Protein AF-A0A5H2Y6P2-F1 (afdb_monomer)

Sequence (444 aa):
MNKKLKAWERYSLESLADNTTDSRGRLFLSELGQVNLEGVQVLHSGLDTIKQLYSGELRLELLQEVERLYGEGFGECLEVGGHVWMLGSGGASGYQFRLQNSDLGLIVFLKSRYAENDKAFSHLKIECSPHWLHARSVETMKRELDSLADCFLCGQQGSGVAVHMCVDVQGWAPPANLSDRLVTRARRVLSHDSCKVLYWDMGEVALRYNQGQSYLFGSASSVQMAVYRKDVQAKAIDKLDFWQSVWNKAAGNELEQSAYDPSAPVWRIEVRFHHSVLADFGRGAAAQLEYGASLQQGIWSHIQGVSGHLTGLWQYGLNSFRLEAQGEKASQRYLDPFWQLLLDDVLFLKPVGELLYKRVKKTPGLGNEKNLMLAVGNLLSVYARNRFTPKQAFNCLKSSGIYDDLCAYMERRANADYRNFRESDLFEFVAKALQLRTLLGKAA

Mean predicted aligned error: 11.91 Å

Structure (mmCIF, N/CA/C/O backbone):
data_AF-A0A5H2Y6P2-F1
#
_entry.id   AF-A0A5H2Y6P2-F1
#
loop_
_atom_site.group_PDB
_atom_site.id
_atom_site.type_symbol
_atom_site.label_atom_id
_atom_site.label_alt_id
_atom_site.label_comp_id
_atom_site.label_asym_id
_atom_site.label_entity_id
_atom_site.label_seq_id
_atom_site.pdbx_PDB_ins_code
_atom_site.Cartn_x
_atom_site.Cartn_y
_atom_site.Cartn_z
_atom_site.occupancy
_atom_site.B_iso_or_equiv
_atom_site.auth_seq_id
_atom_site.auth_comp_id
_atom_site.auth_asym_id
_atom_site.auth_atom_id
_atom_site.pdbx_PDB_model_num
ATOM 1 N N . MET A 1 1 ? 28.656 15.075 -0.484 1.00 30.05 1 MET A N 1
ATOM 2 C CA . MET A 1 1 ? 27.828 15.213 -1.704 1.00 30.05 1 MET A CA 1
ATOM 3 C C . MET A 1 1 ? 27.439 13.822 -2.188 1.00 30.05 1 MET A C 1
ATOM 5 O O . MET A 1 1 ? 28.323 13.079 -2.590 1.00 30.05 1 MET A O 1
ATOM 9 N N . ASN A 1 2 ? 26.161 13.434 -2.114 1.00 36.81 2 ASN A N 1
ATOM 10 C CA . ASN A 1 2 ? 25.700 12.209 -2.779 1.00 36.81 2 ASN A CA 1
ATOM 11 C C . ASN A 1 2 ? 25.794 12.451 -4.289 1.00 36.81 2 ASN A C 1
ATOM 13 O O . ASN A 1 2 ? 25.039 13.268 -4.812 1.00 36.81 2 ASN A O 1
ATOM 17 N N . LYS A 1 3 ? 26.734 11.795 -4.979 1.00 51.75 3 LYS A N 1
ATOM 18 C CA . LYS A 1 3 ? 26.746 11.795 -6.446 1.00 51.75 3 LYS A CA 1
ATOM 19 C C . LYS A 1 3 ? 25.403 11.227 -6.915 1.00 51.75 3 LYS A C 1
ATOM 21 O O . LYS A 1 3 ? 25.011 10.145 -6.480 1.00 51.75 3 LYS A O 1
ATOM 26 N N . LYS A 1 4 ? 24.678 12.001 -7.726 1.00 65.94 4 LYS A N 1
ATOM 27 C CA . LYS A 1 4 ? 23.431 11.577 -8.373 1.00 65.94 4 LYS A CA 1
ATOM 28 C C . LYS A 1 4 ? 23.752 10.319 -9.188 1.00 65.94 4 LYS A C 1
ATOM 30 O O . LYS A 1 4 ? 24.754 10.315 -9.901 1.00 65.94 4 LYS A O 1
ATOM 35 N N . LEU A 1 5 ? 22.975 9.249 -9.020 1.00 81.31 5 LEU A N 1
ATOM 36 C CA . LEU A 1 5 ? 23.142 8.054 -9.848 1.00 81.31 5 LEU A CA 1
ATOM 37 C C . LEU A 1 5 ? 22.905 8.404 -11.308 1.00 81.31 5 LEU A C 1
ATOM 39 O O . LEU A 1 5 ? 22.050 9.238 -11.614 1.00 81.31 5 LEU A O 1
ATOM 43 N N . LYS A 1 6 ? 23.678 7.767 -12.182 1.00 90.56 6 LYS A N 1
ATOM 44 C CA . LYS A 1 6 ? 23.503 7.898 -13.621 1.00 90.56 6 LYS A CA 1
ATOM 45 C C . LYS A 1 6 ? 22.317 7.031 -14.075 1.00 90.56 6 LYS A C 1
ATOM 47 O O . LYS A 1 6 ? 22.048 5.983 -13.483 1.00 90.56 6 LYS A O 1
ATOM 52 N N . ALA A 1 7 ? 21.611 7.492 -15.099 1.00 92.19 7 ALA A N 1
ATOM 53 C CA . ALA A 1 7 ? 20.633 6.697 -15.835 1.00 92.19 7 ALA A CA 1
ATOM 54 C C . ALA A 1 7 ? 21.312 6.081 -17.065 1.00 92.19 7 ALA A C 1
ATOM 56 O O . ALA A 1 7 ? 22.360 6.563 -17.499 1.00 92.19 7 ALA A O 1
ATOM 57 N N . TRP A 1 8 ? 20.726 5.016 -17.592 1.00 95.44 8 TRP A N 1
ATOM 58 C CA . TRP A 1 8 ? 21.109 4.434 -18.872 1.00 95.44 8 TRP A CA 1
ATOM 59 C C . TRP A 1 8 ? 20.435 5.208 -20.000 1.00 95.44 8 TRP A C 1
ATOM 61 O O . TRP A 1 8 ? 19.292 5.656 -19.858 1.00 95.44 8 TRP A O 1
ATOM 71 N N . GLU A 1 9 ? 21.133 5.335 -21.119 1.00 95.88 9 GLU A N 1
ATOM 72 C CA . GLU A 1 9 ? 20.543 5.830 -22.356 1.00 95.88 9 GLU A CA 1
ATOM 73 C C . GLU A 1 9 ? 19.665 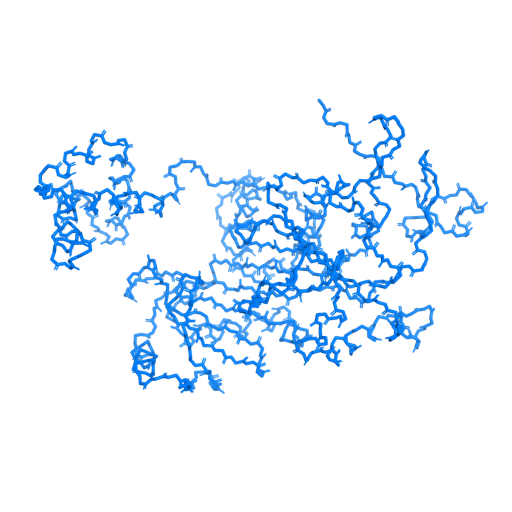4.727 -22.949 1.00 95.88 9 GLU A C 1
ATOM 75 O O . GLU A 1 9 ? 20.009 3.543 -22.890 1.00 95.88 9 GLU A O 1
ATOM 80 N N . ARG A 1 10 ? 18.496 5.108 -23.460 1.00 96.50 10 ARG A N 1
ATOM 81 C CA . ARG A 1 10 ? 17.481 4.180 -23.959 1.00 96.50 10 ARG A CA 1
ATOM 82 C C . ARG A 1 10 ? 17.379 4.297 -25.472 1.00 96.50 10 ARG A C 1
ATOM 84 O O . ARG A 1 10 ? 17.453 5.403 -26.004 1.00 96.50 10 ARG A O 1
ATOM 91 N N . TYR A 1 11 ? 17.214 3.157 -26.132 1.00 96.25 11 TYR A N 1
ATOM 92 C CA . TYR A 1 11 ? 17.142 3.046 -27.584 1.00 96.25 11 TYR A CA 1
ATOM 93 C C . TYR A 1 11 ? 16.107 2.003 -28.016 1.00 96.25 11 TYR A C 1
ATOM 95 O O . TYR A 1 11 ? 15.877 1.003 -27.322 1.00 96.25 11 TYR A O 1
ATOM 103 N N . SER A 1 12 ? 15.493 2.230 -29.172 1.00 93.19 12 SER A N 1
ATOM 104 C CA . SER A 1 12 ? 14.878 1.184 -29.993 1.00 93.19 12 SER A CA 1
ATOM 105 C C . SER A 1 12 ? 15.882 0.726 -31.056 1.00 93.19 12 SER A C 1
ATOM 107 O O . SER A 1 12 ? 16.941 1.334 -31.212 1.00 93.19 12 SER A O 1
ATOM 109 N N . LEU A 1 13 ? 15.587 -0.349 -31.791 1.00 90.81 13 LEU A N 1
ATOM 110 C CA . LEU A 1 13 ? 16.456 -0.772 -32.899 1.00 90.81 13 LEU A CA 1
ATOM 111 C C . LEU A 1 13 ? 16.599 0.329 -33.961 1.00 90.81 13 LEU A C 1
ATOM 113 O O . LEU A 1 13 ? 17.699 0.562 -34.456 1.00 90.81 13 LEU A O 1
ATOM 117 N N . GLU A 1 14 ? 15.505 1.033 -34.257 1.00 91.69 14 GLU A N 1
ATOM 118 C CA . GLU A 1 14 ? 15.480 2.165 -35.188 1.00 91.69 14 GLU A CA 1
ATOM 119 C C . GLU A 1 14 ? 16.299 3.341 -34.645 1.00 91.69 14 GLU A C 1
ATOM 121 O O . GLU A 1 14 ? 17.213 3.825 -35.310 1.00 91.69 14 GLU A O 1
ATOM 126 N N . SER A 1 15 ? 16.053 3.746 -33.394 1.00 92.62 15 SER A N 1
ATOM 127 C CA . SER A 1 15 ? 16.756 4.890 -32.810 1.00 92.62 15 SER A CA 1
ATOM 128 C C . SER A 1 15 ? 18.254 4.616 -32.635 1.00 92.62 15 SER A C 1
ATOM 130 O O . SER A 1 15 ? 19.072 5.522 -32.785 1.00 92.62 15 SER A O 1
ATOM 132 N N . LEU A 1 16 ? 18.640 3.363 -32.367 1.00 91.75 16 LEU A N 1
ATOM 133 C CA . LEU A 1 16 ? 20.040 2.949 -32.300 1.00 91.75 16 LEU A CA 1
ATOM 134 C C . LEU A 1 16 ? 20.734 3.067 -33.661 1.00 91.75 16 LEU A C 1
ATOM 136 O O . LEU A 1 16 ? 21.874 3.527 -33.711 1.00 91.75 16 LEU A O 1
ATOM 140 N N . ALA A 1 17 ? 20.057 2.685 -34.749 1.00 92.19 17 ALA A N 1
ATOM 141 C CA . ALA A 1 17 ? 20.588 2.820 -36.105 1.00 92.19 17 ALA A CA 1
ATOM 142 C C . ALA A 1 17 ? 20.835 4.292 -36.474 1.00 92.19 17 ALA A C 1
ATOM 144 O O . ALA A 1 17 ? 21.863 4.615 -37.071 1.00 92.19 17 ALA A O 1
ATOM 145 N N . ASP A 1 18 ? 19.947 5.181 -36.029 1.00 91.81 18 ASP A N 1
ATOM 146 C CA . ASP A 1 18 ? 20.050 6.627 -36.248 1.00 91.81 18 ASP A CA 1
ATOM 147 C C . ASP A 1 18 ? 20.919 7.347 -35.199 1.00 91.81 18 ASP A C 1
ATOM 149 O O . ASP A 1 18 ? 21.096 8.565 -35.259 1.00 91.81 18 ASP A O 1
ATOM 153 N N . ASN A 1 19 ? 21.471 6.610 -34.228 1.00 89.62 19 ASN A N 1
ATOM 154 C CA . ASN A 1 19 ? 22.218 7.134 -33.082 1.00 89.62 19 ASN A CA 1
ATOM 155 C C . ASN A 1 19 ? 21.461 8.242 -32.314 1.00 89.62 19 ASN A C 1
ATOM 157 O O . ASN A 1 19 ? 22.040 9.235 -31.864 1.00 89.62 19 ASN A O 1
ATOM 161 N N . THR A 1 20 ? 20.148 8.064 -32.161 1.00 93.75 20 THR A N 1
ATOM 162 C CA . THR A 1 20 ? 19.256 8.935 -31.389 1.00 93.75 20 THR A CA 1
ATOM 163 C C . THR A 1 20 ? 18.657 8.177 -30.207 1.00 93.75 20 THR A C 1
ATOM 165 O O . THR A 1 20 ? 18.375 6.980 -30.278 1.00 93.75 20 THR A O 1
ATOM 168 N N . THR A 1 21 ? 18.485 8.859 -29.076 1.00 93.06 21 THR A N 1
ATOM 169 C CA . THR A 1 21 ? 17.878 8.244 -27.892 1.00 93.06 21 THR A CA 1
ATOM 170 C C . THR A 1 21 ? 16.361 8.162 -28.039 1.00 93.06 21 THR A C 1
ATOM 172 O O . THR A 1 21 ? 15.715 9.072 -28.553 1.00 93.06 21 THR A O 1
ATOM 175 N N . ASP A 1 22 ? 15.789 7.074 -27.536 1.00 93.25 22 ASP A N 1
ATOM 176 C CA . ASP A 1 22 ? 14.352 6.838 -27.454 1.00 93.25 22 ASP A CA 1
ATOM 177 C C . ASP A 1 22 ? 13.969 6.644 -25.986 1.00 93.25 22 ASP A C 1
ATOM 179 O O . ASP A 1 22 ? 14.349 5.659 -25.353 1.00 93.25 22 ASP A O 1
ATOM 183 N N . SER A 1 23 ? 13.179 7.567 -25.434 1.00 90.44 23 SER A N 1
ATOM 184 C CA . SER A 1 23 ? 12.737 7.525 -24.035 1.00 90.44 23 SER A CA 1
ATOM 185 C C . SER A 1 23 ? 11.883 6.302 -23.694 1.00 90.44 23 SER A C 1
ATOM 187 O O . SER A 1 23 ? 11.733 5.991 -22.515 1.00 90.44 23 SER A O 1
ATOM 189 N N . ARG A 1 24 ? 11.343 5.600 -24.695 1.00 90.81 24 ARG A N 1
ATOM 190 C CA . ARG A 1 24 ? 10.557 4.366 -24.551 1.00 90.81 24 ARG A CA 1
ATOM 191 C C . ARG A 1 24 ? 11.318 3.129 -25.016 1.00 90.81 24 ARG A C 1
ATOM 193 O O . ARG A 1 24 ? 10.830 2.014 -24.828 1.00 90.81 24 ARG A O 1
ATOM 200 N N . GLY A 1 25 ? 12.541 3.313 -25.508 1.00 92.50 25 GLY A N 1
ATOM 201 C CA . GLY A 1 25 ? 13.432 2.253 -25.944 1.00 92.50 25 GLY A CA 1
ATOM 202 C C . GLY A 1 25 ? 13.631 1.163 -24.888 1.00 92.50 25 GLY A C 1
ATOM 203 O O . GLY A 1 25 ? 13.657 1.433 -23.679 1.00 92.50 25 GLY A O 1
ATOM 204 N N . ARG A 1 26 ? 13.747 -0.085 -25.350 1.00 94.25 26 ARG A N 1
ATOM 205 C CA . ARG A 1 26 ? 13.965 -1.283 -24.518 1.00 94.25 26 ARG A CA 1
ATOM 206 C C . ARG A 1 26 ? 15.426 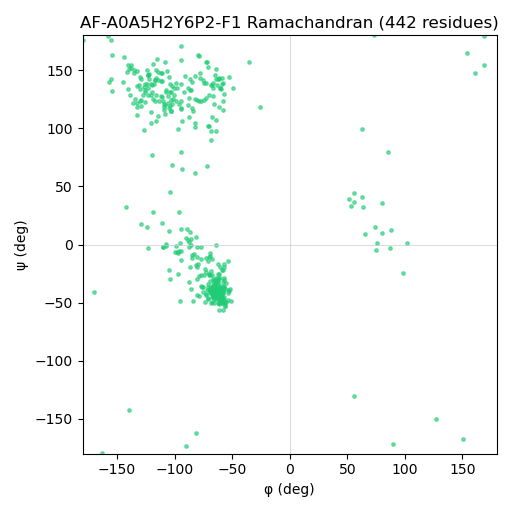-1.740 -24.494 1.00 94.25 26 ARG A C 1
ATOM 208 O O . ARG A 1 26 ? 15.764 -2.626 -23.710 1.00 94.25 26 ARG A O 1
ATOM 215 N N . LEU A 1 27 ? 16.287 -1.121 -25.298 1.00 96.25 27 LEU A N 1
ATOM 216 C CA . LEU A 1 27 ? 17.733 -1.309 -25.267 1.00 96.25 27 LEU A CA 1
ATOM 217 C C . LEU A 1 27 ? 18.351 -0.231 -24.379 1.00 96.25 27 LEU A C 1
ATOM 219 O O . LEU A 1 27 ? 18.232 0.959 -24.660 1.00 96.25 27 LEU A O 1
ATOM 223 N N . PHE A 1 28 ? 18.997 -0.650 -23.297 1.00 97.00 28 PHE A N 1
ATOM 224 C CA . PHE A 1 28 ? 19.636 0.232 -22.327 1.00 97.00 28 PHE A CA 1
ATOM 225 C C . PHE A 1 28 ? 21.150 0.166 -22.515 1.00 97.00 28 PHE A C 1
ATOM 227 O O . PHE A 1 28 ? 21.744 -0.909 -22.403 1.00 97.00 28 PHE A O 1
ATOM 234 N N . LEU A 1 29 ? 21.774 1.312 -22.776 1.00 95.56 29 LEU A N 1
ATOM 235 C CA . LEU A 1 29 ? 23.207 1.451 -23.024 1.00 95.56 29 LEU A CA 1
ATOM 236 C C . LEU A 1 29 ? 23.847 2.378 -21.984 1.00 95.56 29 LEU A C 1
ATOM 238 O O . LEU A 1 29 ? 23.285 3.401 -21.589 1.00 95.56 29 LEU A O 1
ATOM 242 N N . SER A 1 30 ? 25.017 1.986 -21.483 1.00 94.19 30 SER A N 1
ATOM 243 C CA . SER A 1 30 ? 25.843 2.822 -20.611 1.00 94.19 30 SER A CA 1
ATOM 244 C C . SER A 1 30 ? 27.309 2.383 -20.641 1.00 94.19 30 SER A C 1
ATOM 246 O O . SER A 1 30 ? 27.668 1.378 -21.249 1.00 94.19 30 SER A O 1
ATOM 248 N N . GLU A 1 31 ? 28.163 3.085 -19.893 1.00 91.94 31 GLU A N 1
ATOM 249 C CA . GLU A 1 31 ? 29.553 2.669 -19.640 1.00 91.94 31 GLU A CA 1
ATOM 250 C C . GLU A 1 31 ? 29.669 1.271 -18.993 1.00 91.94 31 GLU A C 1
ATOM 252 O O . GLU A 1 31 ? 30.763 0.712 -18.963 1.00 91.94 31 GLU A O 1
ATOM 257 N N . LEU A 1 32 ? 28.582 0.727 -18.425 1.00 91.75 32 LEU A N 1
ATOM 258 C CA . LEU A 1 32 ? 28.547 -0.620 -17.843 1.00 91.75 32 LEU A CA 1
ATOM 259 C C . LEU A 1 32 ? 28.259 -1.723 -18.871 1.00 91.75 32 LEU A C 1
ATOM 261 O O . LEU A 1 32 ? 28.399 -2.897 -18.537 1.00 91.75 32 LEU A O 1
ATOM 265 N N . GLY A 1 33 ? 27.844 -1.369 -20.090 1.00 93.25 33 GLY A N 1
ATOM 266 C CA . GLY A 1 33 ? 27.518 -2.312 -21.156 1.00 93.25 33 GLY A CA 1
ATOM 267 C C . GLY A 1 33 ? 26.133 -2.077 -21.757 1.00 93.25 33 GLY A C 1
ATOM 268 O O . GLY A 1 33 ? 25.634 -0.952 -21.791 1.00 93.25 33 GLY A O 1
ATOM 269 N N . GLN A 1 34 ? 25.520 -3.162 -22.227 1.00 94.25 34 GLN A N 1
ATOM 270 C CA . GLN A 1 34 ? 24.212 -3.178 -22.878 1.00 94.25 34 GLN A CA 1
ATOM 271 C C . GLN A 1 34 ? 23.272 -4.142 -22.157 1.00 94.25 34 GLN A C 1
ATOM 273 O O . GLN A 1 34 ? 23.660 -5.264 -21.830 1.00 94.25 34 GLN A O 1
ATOM 278 N N . VAL A 1 35 ? 22.018 -3.733 -21.968 1.00 95.38 35 VAL A N 1
ATOM 279 C CA . VAL A 1 35 ? 20.946 -4.591 -21.454 1.00 95.38 35 VAL A CA 1
ATOM 280 C C . VAL A 1 35 ? 19.730 -4.480 -22.369 1.00 95.38 35 VAL A C 1
ATOM 282 O O . VAL A 1 35 ? 19.214 -3.387 -22.585 1.00 95.38 35 VAL A O 1
ATOM 285 N N . ASN A 1 36 ? 19.269 -5.614 -22.903 1.00 95.31 36 ASN A N 1
ATOM 286 C CA . ASN A 1 36 ? 18.033 -5.690 -23.680 1.00 95.31 36 ASN A CA 1
ATOM 287 C C . ASN A 1 36 ? 16.873 -6.134 -22.774 1.00 95.31 36 ASN A C 1
ATOM 289 O O . ASN A 1 36 ? 16.929 -7.218 -22.194 1.00 95.31 36 ASN A O 1
ATOM 293 N N . LEU A 1 37 ? 15.834 -5.302 -22.665 1.00 95.62 37 LEU A N 1
ATOM 294 C CA . LEU A 1 37 ? 14.601 -5.586 -21.928 1.00 95.62 37 LEU A CA 1
ATOM 295 C C . LEU A 1 37 ? 13.376 -5.770 -22.844 1.00 95.62 37 LEU A C 1
ATOM 297 O O . LEU A 1 37 ? 12.252 -5.691 -22.360 1.00 95.62 37 LEU A O 1
ATOM 301 N N . GLU A 1 38 ? 13.550 -6.031 -24.143 1.00 91.25 38 GLU A N 1
ATOM 302 C CA . GLU A 1 38 ? 12.444 -6.333 -25.075 1.00 91.25 38 GLU A CA 1
ATOM 303 C C . GLU A 1 38 ? 11.625 -7.555 -24.639 1.00 91.25 38 GLU A C 1
ATOM 305 O O . GLU A 1 38 ? 10.414 -7.598 -24.834 1.00 91.25 38 GLU A O 1
ATOM 310 N N . GLY A 1 39 ? 12.271 -8.530 -23.994 1.00 90.81 39 GLY A N 1
ATOM 311 C CA . GLY A 1 39 ? 11.590 -9.697 -23.431 1.00 90.81 39 GLY A CA 1
ATOM 312 C C . GLY A 1 39 ? 10.774 -9.400 -22.170 1.00 90.81 39 GLY A C 1
ATOM 313 O O . GLY A 1 39 ? 10.007 -10.258 -21.743 1.00 90.81 39 GLY A O 1
ATOM 314 N N . VAL A 1 40 ? 10.927 -8.220 -21.556 1.00 94.88 40 VAL A N 1
ATOM 315 C CA . VAL A 1 40 ? 10.220 -7.861 -20.322 1.00 94.88 40 VAL A CA 1
ATOM 316 C C . VAL A 1 40 ? 8.843 -7.299 -20.649 1.00 94.88 40 VAL A C 1
ATOM 318 O O . VAL A 1 40 ? 8.718 -6.227 -21.238 1.00 94.88 40 VAL A O 1
ATOM 321 N N . GLN A 1 41 ? 7.809 -7.993 -20.183 1.00 94.25 41 GLN A N 1
ATOM 322 C CA . GLN A 1 41 ? 6.414 -7.609 -20.371 1.00 94.25 41 GLN A CA 1
ATOM 323 C C . GLN A 1 41 ? 5.804 -7.179 -19.043 1.00 94.25 41 GLN A C 1
ATOM 325 O O . GLN A 1 41 ? 5.859 -7.921 -18.064 1.00 94.25 41 GLN A O 1
ATOM 330 N N . VAL A 1 42 ? 5.210 -5.985 -19.005 1.00 94.69 42 VAL A N 1
ATOM 331 C CA . VAL A 1 42 ? 4.424 -5.520 -17.855 1.00 94.69 42 VAL A CA 1
ATOM 332 C C . VAL A 1 42 ? 2.990 -5.998 -18.043 1.00 94.69 42 VAL A C 1
ATOM 334 O O . VAL A 1 42 ? 2.281 -5.513 -18.918 1.00 94.69 42 VAL A O 1
ATOM 337 N N . LEU A 1 43 ? 2.567 -6.952 -17.218 1.00 95.38 43 LEU A N 1
ATOM 338 C CA . LEU A 1 43 ? 1.256 -7.593 -17.329 1.00 95.38 43 LEU A CA 1
ATOM 339 C C . LEU A 1 43 ? 0.163 -6.832 -16.579 1.00 95.38 43 LEU A C 1
ATOM 341 O O . LEU A 1 43 ? -1.008 -6.860 -16.946 1.00 95.38 43 LEU A O 1
ATOM 345 N N . HIS A 1 44 ? 0.530 -6.181 -15.480 1.00 94.38 44 HIS A N 1
ATOM 346 C CA . HIS A 1 44 ? -0.407 -5.435 -14.655 1.00 94.38 44 HIS A CA 1
ATOM 347 C C . HIS A 1 44 ? 0.325 -4.349 -13.877 1.00 94.38 44 HIS A C 1
ATOM 349 O O . HIS A 1 44 ? 1.421 -4.578 -13.372 1.00 94.38 44 HIS A O 1
ATOM 355 N N . SER A 1 45 ? -0.313 -3.193 -13.723 1.00 93.81 45 SER A N 1
ATOM 356 C CA . SER A 1 45 ? 0.071 -2.159 -12.766 1.00 93.81 45 SER A CA 1
ATOM 357 C C . SER A 1 45 ? -1.185 -1.643 -12.076 1.00 93.81 45 SER A C 1
ATOM 359 O O . SER A 1 45 ? -2.109 -1.176 -12.743 1.00 93.81 45 SER A O 1
ATOM 361 N N . GLY A 1 46 ? -1.247 -1.738 -10.750 1.00 92.19 46 GLY A N 1
ATOM 362 C CA . GLY A 1 46 ? -2.474 -1.408 -10.033 1.00 92.19 46 GLY A CA 1
ATOM 363 C C . GLY A 1 46 ? -2.398 -1.563 -8.520 1.00 92.19 46 GLY A C 1
ATOM 364 O O . GLY A 1 46 ? -1.394 -1.990 -7.943 1.00 92.19 46 GLY A O 1
ATOM 365 N N . LEU A 1 47 ? -3.483 -1.176 -7.855 1.00 92.69 47 LEU A N 1
ATOM 366 C CA . LEU A 1 47 ? -3.610 -1.338 -6.413 1.00 92.69 47 LEU A CA 1
ATOM 367 C C . LEU A 1 47 ? -3.832 -2.812 -6.075 1.00 92.69 47 LEU A C 1
ATOM 369 O O . LEU A 1 47 ? -4.758 -3.443 -6.574 1.00 92.69 47 LEU A O 1
ATOM 373 N N . ASP A 1 48 ? -2.984 -3.336 -5.199 1.00 92.06 48 ASP A N 1
ATOM 374 C CA . ASP A 1 48 ? -3.140 -4.675 -4.644 1.00 92.06 48 ASP A CA 1
ATOM 375 C C . ASP A 1 48 ? -4.093 -4.644 -3.445 1.00 92.06 48 ASP A C 1
ATOM 377 O O . ASP A 1 48 ? -5.049 -5.405 -3.376 1.00 92.06 48 ASP A O 1
ATOM 381 N N . THR A 1 49 ? -3.869 -3.720 -2.514 1.00 93.62 49 THR A N 1
ATOM 382 C CA . THR A 1 49 ? -4.649 -3.625 -1.280 1.00 93.62 49 THR A CA 1
ATOM 383 C C . THR A 1 49 ? -4.825 -2.164 -0.887 1.00 93.62 49 THR A C 1
ATOM 385 O O . THR A 1 49 ? -3.885 -1.368 -0.956 1.00 93.62 49 THR A O 1
ATOM 388 N N . ILE A 1 50 ? -6.017 -1.816 -0.407 1.00 95.00 50 ILE A N 1
ATOM 389 C CA . ILE A 1 50 ? -6.282 -0.537 0.263 1.00 95.00 50 ILE A CA 1
ATOM 390 C C . ILE A 1 50 ? -6.712 -0.823 1.693 1.00 95.00 50 ILE A C 1
ATOM 392 O O . ILE A 1 50 ? -7.516 -1.720 1.928 1.00 95.00 50 ILE A O 1
ATOM 396 N N . LYS A 1 51 ? -6.211 -0.043 2.651 1.00 95.50 51 LYS A N 1
ATOM 397 C CA . LYS A 1 51 ? -6.722 -0.037 4.027 1.00 95.50 51 LYS A CA 1
ATOM 398 C C . LYS A 1 51 ? -7.195 1.364 4.366 1.00 95.50 51 LYS A C 1
ATOM 400 O O . LYS A 1 51 ? -6.373 2.248 4.592 1.00 95.50 51 LYS A O 1
ATOM 405 N N . GLN A 1 52 ? -8.503 1.561 4.378 1.00 96.62 52 GLN A N 1
ATOM 406 C CA . GLN A 1 52 ? -9.138 2.839 4.663 1.00 96.62 52 GLN A CA 1
ATOM 407 C C . GLN A 1 52 ? -9.491 2.911 6.152 1.00 96.62 52 GLN A C 1
ATOM 409 O O . GLN A 1 52 ? -10.173 2.032 6.673 1.00 96.62 52 GLN A O 1
ATOM 414 N N . LEU A 1 53 ? -9.006 3.935 6.850 1.00 95.69 53 LEU A N 1
ATOM 415 C CA . LEU A 1 53 ? -9.311 4.197 8.252 1.00 95.69 53 LEU A CA 1
ATOM 416 C C . LEU A 1 53 ? -10.406 5.255 8.339 1.00 95.69 53 LEU A C 1
ATOM 418 O O . LEU A 1 53 ? -10.367 6.263 7.629 1.00 95.69 53 LEU A O 1
ATOM 422 N N . TYR A 1 54 ? -11.334 5.035 9.259 1.00 95.50 54 TYR A N 1
ATOM 423 C CA . TYR A 1 54 ? -12.416 5.950 9.576 1.00 95.50 54 TYR A CA 1
ATOM 424 C C . TYR A 1 54 ? -12.411 6.260 11.068 1.00 95.50 54 TYR A C 1
ATOM 426 O O . TYR A 1 54 ? -12.198 5.380 11.910 1.00 95.50 54 TYR A O 1
ATOM 434 N N . SER A 1 55 ? -12.623 7.533 11.375 1.00 92.31 55 SER A N 1
ATOM 435 C CA . SER A 1 55 ? -12.886 8.043 12.711 1.00 92.31 55 SER A CA 1
ATOM 436 C C . SER A 1 55 ? -14.360 8.383 12.862 1.00 92.31 55 SER A C 1
ATOM 438 O O . SER A 1 55 ? -14.978 8.857 11.917 1.00 92.31 55 SER A O 1
ATOM 440 N N . GLY A 1 56 ? -14.911 8.157 14.045 1.00 92.25 56 GLY A N 1
ATOM 441 C CA . GLY A 1 56 ? -16.303 8.451 14.376 1.00 92.25 56 GLY A CA 1
ATOM 442 C C . GLY A 1 56 ? -16.668 7.820 15.711 1.00 92.25 56 GLY A C 1
ATOM 443 O O . GLY A 1 56 ? -15.830 7.165 16.339 1.00 92.25 56 GLY A O 1
ATOM 444 N N . GLU A 1 57 ? -17.904 8.021 16.145 1.00 93.38 57 GLU A N 1
ATOM 445 C CA . GLU A 1 57 ? -18.446 7.359 17.334 1.00 93.38 57 GLU A CA 1
ATOM 446 C C . GLU A 1 57 ? -18.990 5.983 16.953 1.00 93.38 57 GLU A C 1
ATOM 448 O O . GLU A 1 57 ? -19.593 5.825 15.892 1.00 93.38 57 GLU A O 1
ATOM 453 N N . LEU A 1 58 ? -18.771 4.969 17.791 1.00 93.75 58 LEU A N 1
ATOM 454 C CA . LEU A 1 58 ? -19.318 3.636 17.541 1.00 93.75 58 LEU A CA 1
ATOM 455 C C . LEU A 1 58 ? -20.844 3.655 17.657 1.00 93.75 58 LEU A C 1
ATOM 457 O O . LEU A 1 58 ? -21.397 4.186 18.620 1.00 93.75 58 LEU A O 1
ATOM 461 N N . ARG A 1 59 ? -21.533 2.983 16.731 1.00 94.31 59 ARG A N 1
ATOM 462 C CA . ARG A 1 59 ? -22.952 2.661 16.917 1.00 94.31 59 ARG A CA 1
ATOM 463 C C . ARG A 1 59 ? -23.087 1.611 18.015 1.00 94.31 59 ARG A C 1
ATOM 465 O O . ARG A 1 59 ? -22.818 0.433 17.788 1.00 94.31 59 ARG A O 1
ATOM 472 N N . LEU A 1 60 ? -23.471 2.052 19.212 1.00 90.50 60 LEU A N 1
ATOM 473 C CA . LEU A 1 60 ? -23.468 1.217 20.417 1.00 90.50 60 LEU A CA 1
ATOM 474 C C . LEU A 1 60 ? -24.372 -0.015 20.298 1.00 90.50 60 LEU A C 1
ATOM 476 O O . LEU A 1 60 ? -23.970 -1.084 20.739 1.00 90.50 60 LEU A O 1
ATOM 480 N N . GLU A 1 61 ? -25.535 0.111 19.657 1.00 91.44 61 GLU A N 1
ATOM 481 C CA . GLU A 1 61 ? -26.457 -1.012 19.422 1.00 91.44 61 GLU A CA 1
ATOM 482 C C . GLU A 1 61 ? -25.797 -2.116 18.584 1.00 91.44 61 GLU A C 1
ATOM 484 O O . GLU A 1 61 ? -25.786 -3.283 18.970 1.00 91.44 61 GLU A O 1
ATOM 489 N N . LEU A 1 62 ? -25.149 -1.736 17.477 1.00 93.00 62 LEU A N 1
ATOM 490 C CA . LEU A 1 62 ? -24.401 -2.672 16.640 1.00 93.00 62 LEU A CA 1
ATOM 491 C C . LEU A 1 62 ? -23.222 -3.283 17.401 1.00 93.00 62 LEU A C 1
ATOM 493 O O . LEU A 1 62 ? -22.939 -4.470 17.269 1.00 93.00 62 LEU A O 1
ATOM 497 N N . LEU A 1 63 ? -22.513 -2.477 18.193 1.00 93.25 63 LEU A N 1
ATOM 498 C CA . LEU A 1 63 ? -21.378 -2.957 18.971 1.00 93.25 63 LEU A CA 1
ATOM 499 C C . LEU A 1 63 ? -21.797 -4.006 20.007 1.00 93.25 63 LEU A C 1
ATOM 501 O O . LEU A 1 63 ? -21.090 -4.998 20.169 1.00 93.25 63 LEU A O 1
ATOM 505 N N . GLN A 1 64 ? -22.920 -3.791 20.692 1.00 93.44 64 GLN A N 1
ATOM 506 C CA . GLN A 1 64 ? -23.469 -4.746 21.655 1.00 93.44 64 GLN A CA 1
ATOM 507 C C . GLN A 1 64 ? -23.810 -6.071 20.977 1.00 93.44 64 GLN A C 1
ATOM 509 O O . GLN A 1 64 ? -23.493 -7.128 21.514 1.00 93.44 64 GLN A O 1
ATOM 514 N N . GLU A 1 65 ? -24.381 -6.016 19.775 1.00 93.62 65 GLU A N 1
ATOM 515 C CA . GLU A 1 65 ? -24.684 -7.214 18.998 1.00 93.62 65 GLU A CA 1
ATOM 516 C C . GLU A 1 65 ? -23.414 -7.956 18.556 1.00 93.62 65 GLU A C 1
ATOM 518 O O . GLU A 1 65 ? -23.310 -9.170 18.723 1.00 93.62 65 GLU A O 1
ATOM 523 N N . VAL A 1 66 ? -22.397 -7.228 18.082 1.00 93.56 66 VAL A N 1
ATOM 524 C CA . VAL A 1 66 ? -21.077 -7.802 17.769 1.00 93.56 66 VAL A CA 1
ATOM 525 C C . VAL A 1 66 ? -20.458 -8.462 19.006 1.00 93.56 66 VAL A C 1
ATOM 527 O O . VAL A 1 66 ? -19.904 -9.554 18.911 1.00 93.56 66 VAL A O 1
ATOM 530 N N . GLU A 1 67 ? -20.535 -7.816 20.171 1.00 92.94 67 GLU A N 1
ATOM 531 C CA . GLU A 1 67 ? -20.008 -8.346 21.433 1.00 92.94 67 GLU A CA 1
ATOM 532 C C . GLU A 1 67 ? -20.753 -9.602 21.891 1.00 92.94 67 GLU A C 1
ATOM 534 O O . GLU A 1 67 ? -20.106 -10.560 22.322 1.00 92.94 67 GLU A O 1
ATOM 539 N N . ARG A 1 68 ? -22.084 -9.615 21.753 1.00 93.00 68 ARG A N 1
ATOM 540 C CA . ARG A 1 68 ? -22.938 -10.764 22.060 1.00 93.00 68 ARG A CA 1
ATOM 541 C C . ARG A 1 68 ? -22.575 -11.960 21.182 1.00 93.00 68 ARG A C 1
ATOM 543 O O . ARG A 1 68 ? -22.188 -12.994 21.718 1.00 93.00 68 ARG A O 1
ATOM 550 N N . LEU A 1 69 ? -22.602 -11.791 19.857 1.00 91.00 69 LEU A N 1
ATOM 551 C CA . LEU A 1 69 ? -22.269 -12.849 18.895 1.00 91.00 69 LEU A CA 1
ATOM 552 C C . LEU A 1 69 ? -20.834 -13.357 19.074 1.00 91.00 69 LEU A C 1
ATOM 554 O O . LEU A 1 69 ? -20.580 -14.557 19.046 1.00 91.00 69 LEU A O 1
ATOM 558 N N . TYR A 1 70 ? -19.873 -12.465 19.332 1.00 89.62 70 TYR A N 1
ATOM 559 C CA . TYR A 1 70 ? -18.492 -12.882 19.595 1.00 89.62 70 TYR A CA 1
ATOM 560 C C . TYR A 1 70 ? -18.364 -13.729 20.872 1.00 89.62 70 TYR A C 1
ATOM 562 O O . TYR A 1 70 ? -17.484 -14.586 20.960 1.00 89.62 70 TYR A O 1
ATOM 570 N N . GLY A 1 71 ? -19.206 -13.466 21.876 1.00 86.62 71 GLY A N 1
ATOM 571 C CA . GLY A 1 71 ? -19.252 -14.223 23.124 1.00 86.62 71 GLY A CA 1
ATOM 572 C C . GLY A 1 71 ? -19.865 -15.619 22.985 1.00 86.62 71 GLY A C 1
ATOM 573 O O . GLY A 1 71 ? -19.548 -16.488 23.795 1.00 86.62 71 GLY A O 1
ATOM 574 N N . GLU A 1 72 ? -20.702 -15.844 21.969 1.00 84.00 72 GLU A N 1
ATOM 575 C CA . GLU A 1 72 ? -21.425 -17.105 21.745 1.00 84.00 72 GLU A CA 1
ATOM 576 C C . GLU A 1 72 ? -20.551 -18.199 21.120 1.00 84.00 72 GLU A C 1
ATOM 578 O O . GLU A 1 72 ? -20.756 -19.381 21.399 1.00 84.00 72 GLU A O 1
ATOM 583 N N . GLY A 1 73 ? -19.511 -17.833 20.365 1.00 71.75 73 GLY A N 1
ATOM 584 C CA . GLY A 1 73 ? -18.528 -18.796 19.882 1.00 71.75 73 GLY A CA 1
ATOM 585 C C . GLY A 1 73 ? -17.877 -18.433 18.553 1.00 71.75 73 GLY A C 1
ATOM 586 O O . GLY A 1 73 ? -17.930 -17.306 18.068 1.00 71.75 73 GLY A O 1
ATOM 587 N N . PHE A 1 74 ? -17.188 -19.418 17.975 1.00 67.94 74 PHE A N 1
ATOM 588 C CA . PHE A 1 74 ? -16.495 -19.276 16.698 1.00 67.94 74 PHE A CA 1
ATOM 589 C C . PHE A 1 74 ? -17.444 -19.563 15.530 1.00 67.94 74 PHE A C 1
ATOM 591 O O . PHE A 1 74 ? -18.094 -20.603 15.521 1.00 67.94 74 PHE A O 1
ATOM 598 N N . GLY A 1 75 ? -17.439 -18.702 14.508 1.00 69.75 75 GLY A N 1
ATOM 599 C CA . GLY A 1 75 ? -18.199 -18.909 13.268 1.00 69.75 75 GLY A CA 1
ATOM 600 C C . GLY A 1 75 ? -19.495 -18.107 13.161 1.00 69.75 75 GLY A C 1
ATOM 601 O O . GLY A 1 75 ? -20.164 -18.200 12.134 1.00 69.75 75 GLY A O 1
ATOM 602 N N . GLU A 1 76 ? -19.815 -17.290 14.165 1.00 87.06 76 GLU A N 1
ATOM 603 C CA . GLU A 1 76 ? -20.993 -16.429 14.119 1.00 87.06 76 GLU A CA 1
ATOM 604 C C . GLU A 1 76 ? -20.923 -15.423 12.972 1.00 87.06 76 GLU A C 1
ATOM 606 O O . GLU A 1 76 ? -19.863 -14.881 12.625 1.00 87.06 76 GLU A O 1
ATOM 611 N N . CYS A 1 77 ? -22.086 -15.190 12.375 1.00 90.94 77 CYS A N 1
ATOM 612 C CA . CYS A 1 77 ? -22.255 -14.277 11.264 1.00 90.94 77 CYS A CA 1
ATOM 613 C C . CYS A 1 77 ? -23.181 -13.134 11.665 1.00 90.94 77 CYS A C 1
ATOM 615 O O . CYS A 1 77 ? -24.171 -13.335 12.360 1.00 90.94 77 CYS A O 1
ATOM 617 N N . LEU A 1 78 ? -22.864 -11.934 11.193 1.00 93.25 78 LEU A N 1
ATOM 618 C CA . LEU A 1 78 ? -23.665 -10.739 11.419 1.00 93.25 78 LEU A CA 1
ATOM 619 C C . LEU A 1 78 ? -24.045 -10.125 10.078 1.00 93.25 78 LEU A C 1
ATOM 621 O O . LEU A 1 78 ? -23.188 -9.966 9.207 1.00 93.25 78 LEU A O 1
ATOM 625 N N . GLU A 1 79 ? -25.307 -9.741 9.923 1.00 94.88 79 GLU A N 1
ATOM 626 C CA . GLU A 1 79 ? -25.743 -8.959 8.773 1.00 94.88 79 GLU A CA 1
ATOM 627 C C . GLU A 1 79 ? -25.584 -7.460 9.060 1.00 94.88 79 GLU A C 1
ATOM 629 O O . GLU A 1 79 ? -26.170 -6.926 9.999 1.00 94.88 79 GLU A O 1
ATOM 634 N N . VAL A 1 80 ? -24.776 -6.770 8.252 1.00 94.19 80 VAL A N 1
ATOM 635 C CA . VAL A 1 80 ? -24.582 -5.315 8.325 1.00 94.19 80 VAL A CA 1
ATOM 636 C C . VAL A 1 80 ? -24.529 -4.753 6.915 1.00 94.19 80 VAL A C 1
ATOM 638 O O . VAL A 1 80 ? -23.756 -5.234 6.084 1.00 94.19 80 VAL A O 1
ATOM 641 N N . GLY A 1 81 ? -25.331 -3.718 6.650 1.00 90.31 81 GLY A N 1
ATOM 642 C CA . GLY A 1 81 ? -25.343 -3.039 5.351 1.00 90.31 81 GLY A CA 1
ATOM 643 C C . GLY A 1 81 ? -25.794 -3.940 4.196 1.00 90.31 81 GLY A C 1
ATOM 644 O O . GLY A 1 81 ? -25.282 -3.799 3.093 1.00 90.31 81 GLY A O 1
ATOM 645 N N . GLY A 1 82 ? -26.700 -4.892 4.455 1.00 92.50 82 GLY A N 1
ATOM 646 C CA . GLY A 1 82 ? -27.186 -5.856 3.456 1.00 92.50 82 GLY A CA 1
ATOM 647 C C . GLY A 1 82 ? -26.184 -6.960 3.103 1.00 92.50 82 GLY A C 1
ATOM 648 O O . GLY A 1 82 ? -26.337 -7.642 2.090 1.00 92.50 82 GLY A O 1
ATOM 649 N N . HIS A 1 83 ? -25.139 -7.132 3.913 1.00 94.88 83 HIS A N 1
ATOM 650 C CA . HIS A 1 83 ? -24.103 -8.133 3.699 1.00 94.88 83 HIS A CA 1
ATOM 651 C C . HIS A 1 83 ? -23.880 -8.965 4.953 1.00 94.88 83 HIS A C 1
ATOM 653 O O . HIS A 1 83 ? -23.872 -8.441 6.065 1.00 94.88 83 HIS A O 1
ATOM 659 N N . VAL A 1 84 ? -23.639 -10.259 4.757 1.00 95.25 84 VAL A N 1
ATOM 660 C CA . VAL A 1 84 ? -23.287 -11.185 5.834 1.00 95.25 84 VAL A CA 1
ATOM 661 C C . VAL A 1 84 ? -21.780 -11.135 6.074 1.00 95.25 84 VAL A C 1
ATOM 663 O O . VAL A 1 84 ? -20.986 -11.201 5.134 1.00 95.25 84 VAL A O 1
ATOM 666 N N . TRP A 1 85 ? -21.380 -11.030 7.336 1.00 95.44 85 TRP A N 1
ATOM 667 C CA . TRP A 1 85 ? -19.988 -10.935 7.756 1.00 95.44 85 TRP A CA 1
ATOM 668 C C . TRP A 1 85 ? -19.649 -12.042 8.741 1.00 95.44 85 TRP A C 1
ATOM 670 O O . TRP A 1 85 ? -20.308 -12.173 9.767 1.00 95.44 85 TRP A O 1
ATOM 680 N N . MET A 1 86 ? -18.573 -12.781 8.477 1.00 94.06 86 MET A N 1
ATOM 681 C CA . MET A 1 86 ? -18.019 -13.727 9.444 1.00 94.06 86 MET A CA 1
ATOM 682 C C . MET A 1 86 ? -17.280 -12.963 10.541 1.00 94.06 86 MET A C 1
ATOM 684 O O . MET A 1 86 ? -16.344 -12.207 10.253 1.00 94.06 86 MET A O 1
ATOM 688 N N . LEU A 1 87 ? -17.658 -13.190 11.795 1.00 94.00 87 LEU A N 1
ATOM 689 C CA . LEU A 1 87 ? -17.045 -12.546 12.945 1.00 94.00 87 LEU A CA 1
ATOM 690 C C . LEU A 1 87 ? -15.813 -13.314 13.445 1.00 94.00 87 LEU A C 1
ATOM 692 O O . LEU A 1 87 ? -15.754 -14.542 13.462 1.00 94.00 87 LEU A O 1
ATOM 696 N N . GLY A 1 88 ? -14.796 -12.576 13.879 1.00 91.12 88 GLY A N 1
ATOM 697 C CA . GLY A 1 88 ? -13.577 -13.131 14.446 1.00 91.12 88 GLY A CA 1
ATOM 698 C C . GLY A 1 88 ? -12.758 -12.104 15.218 1.00 91.12 88 GLY A C 1
ATOM 699 O O . GLY A 1 88 ? -13.119 -10.933 15.348 1.00 91.12 88 GLY A O 1
ATOM 700 N N . SER A 1 89 ? -11.620 -12.549 15.750 1.00 88.94 89 SER A N 1
ATOM 701 C CA . SER A 1 89 ? -10.728 -11.677 16.515 1.00 88.94 89 SER A CA 1
ATOM 702 C C . SER A 1 89 ? -9.985 -10.692 15.611 1.00 88.94 89 SER A C 1
ATOM 704 O O . SER A 1 89 ? -9.440 -11.064 14.571 1.00 88.94 89 SER A O 1
ATOM 706 N N . GLY A 1 90 ? -9.863 -9.444 16.066 1.00 83.56 90 GLY A N 1
ATOM 707 C CA . GLY A 1 90 ? -9.019 -8.430 15.432 1.00 83.56 90 GLY A CA 1
ATOM 708 C C . GLY A 1 90 ? -7.511 -8.697 15.557 1.00 83.56 90 GLY A C 1
ATOM 709 O O . GLY A 1 90 ? -6.718 -7.976 14.953 1.00 83.56 90 GLY A O 1
ATOM 710 N N . GLY A 1 91 ? -7.080 -9.708 16.321 1.00 83.19 91 GLY A N 1
ATOM 711 C CA . GLY A 1 91 ? -5.678 -10.137 16.378 1.00 83.19 91 GLY A CA 1
ATOM 712 C C . GLY A 1 91 ? -4.703 -9.013 16.760 1.00 83.19 91 GLY A C 1
ATOM 713 O O . GLY A 1 91 ? -4.915 -8.306 17.749 1.00 83.19 91 GLY A O 1
ATOM 714 N N . ALA A 1 92 ? -3.633 -8.851 15.974 1.00 76.38 92 ALA A N 1
ATOM 715 C CA . ALA A 1 92 ? -2.601 -7.824 16.159 1.00 76.38 92 ALA A CA 1
ATOM 716 C C . ALA A 1 92 ? -2.911 -6.484 15.458 1.00 76.38 92 ALA A C 1
ATOM 718 O O . ALA A 1 92 ? -2.103 -5.558 15.512 1.00 76.38 92 ALA A O 1
ATOM 719 N N . SER A 1 93 ? -4.083 -6.345 14.830 1.00 77.56 93 SER A N 1
ATOM 720 C CA . SER A 1 93 ? -4.436 -5.172 14.013 1.00 77.56 93 SER A CA 1
ATOM 721 C C . SER A 1 93 ? -4.643 -3.870 14.800 1.00 77.56 93 SER A C 1
ATOM 723 O O . SER A 1 93 ? -4.790 -2.811 14.194 1.00 77.56 93 SER A O 1
ATOM 725 N N . GLY A 1 94 ? -4.696 -3.939 16.135 1.00 84.50 94 GLY A N 1
ATOM 726 C CA . GLY A 1 94 ? -5.073 -2.818 17.003 1.00 84.50 94 GLY A CA 1
ATOM 727 C C . GLY A 1 94 ? -6.581 -2.687 17.244 1.00 84.50 94 GLY A C 1
ATOM 728 O O . GLY A 1 94 ? -6.985 -1.846 18.045 1.00 84.50 94 GLY A O 1
ATOM 729 N N . TYR A 1 95 ? -7.394 -3.543 16.618 1.00 92.38 95 TYR A N 1
ATOM 730 C CA . TYR A 1 95 ? -8.849 -3.594 16.775 1.00 92.38 95 TYR A CA 1
ATOM 731 C C . TYR A 1 95 ? -9.281 -4.841 17.557 1.00 92.38 95 TYR A C 1
ATOM 733 O O . TYR A 1 95 ? -8.536 -5.825 17.673 1.00 92.38 95 TYR A O 1
ATOM 741 N N . GLN A 1 96 ? -10.458 -4.792 18.175 1.00 92.00 96 GLN A N 1
ATOM 742 C CA . GLN A 1 96 ? -10.987 -5.917 18.941 1.00 92.00 96 GLN A CA 1
ATOM 743 C C . GLN A 1 96 ? -11.625 -6.963 18.024 1.00 92.00 96 GLN A C 1
ATOM 745 O O . GLN A 1 96 ? -11.326 -8.148 18.182 1.00 92.00 96 GLN A O 1
ATOM 750 N N . PHE A 1 97 ? -12.410 -6.526 17.040 1.00 94.25 97 PHE A N 1
ATOM 751 C CA . PHE A 1 97 ? -13.201 -7.406 16.181 1.00 94.25 97 PHE A CA 1
ATOM 752 C C . PHE A 1 97 ? -12.756 -7.334 14.723 1.00 94.25 97 PHE A C 1
ATOM 754 O O . PHE A 1 97 ? -12.285 -6.296 14.250 1.00 94.25 97 PHE A O 1
ATOM 761 N N . ARG A 1 98 ? -12.925 -8.452 14.019 1.00 95.00 98 ARG A N 1
ATOM 762 C CA . ARG A 1 98 ? -12.742 -8.597 12.576 1.00 95.00 98 ARG A CA 1
ATOM 763 C C . ARG A 1 98 ? -14.023 -9.175 11.986 1.00 95.00 98 ARG A C 1
ATOM 765 O O . ARG A 1 98 ? -14.430 -10.259 12.378 1.00 95.00 98 ARG A O 1
ATOM 772 N N . LEU A 1 99 ? -14.607 -8.469 11.036 1.00 95.25 99 LEU A N 1
ATOM 773 C CA . LEU A 1 99 ? -15.748 -8.879 10.237 1.00 95.25 99 LEU A CA 1
ATOM 774 C C . LEU A 1 99 ? -15.230 -9.135 8.823 1.00 95.25 99 LEU A C 1
ATOM 776 O O . LEU A 1 99 ? -14.706 -8.231 8.177 1.00 95.25 99 LEU A O 1
ATOM 780 N N . GLN A 1 100 ? -15.302 -10.372 8.352 1.00 94.62 100 GLN A N 1
ATOM 781 C CA . GLN A 1 100 ? -14.719 -10.779 7.078 1.00 94.62 100 GLN A CA 1
ATOM 782 C C . GLN A 1 100 ? -15.809 -11.231 6.112 1.00 94.62 100 GLN A C 1
ATOM 784 O O . GLN A 1 100 ? -16.605 -12.110 6.435 1.00 94.62 100 GLN A O 1
ATOM 789 N N . ASN A 1 101 ? -15.792 -10.673 4.904 1.00 94.50 101 ASN A N 1
ATOM 790 C CA . ASN A 1 101 ? -16.578 -11.163 3.784 1.00 94.50 101 ASN A CA 1
ATOM 791 C C . ASN A 1 101 ? -15.637 -11.396 2.591 1.00 94.50 101 ASN A C 1
ATOM 793 O O . ASN A 1 101 ? -15.235 -10.470 1.885 1.00 94.50 101 ASN A O 1
ATOM 797 N N . SER A 1 102 ? -15.239 -12.656 2.403 1.00 89.00 102 SER A N 1
ATOM 798 C CA . SER A 1 102 ? -14.301 -13.060 1.349 1.00 89.00 102 SER A CA 1
ATOM 799 C C . SER A 1 102 ? -14.908 -13.063 -0.053 1.00 89.00 102 SER A C 1
ATOM 801 O O . SER A 1 102 ? -14.143 -12.979 -1.011 1.00 89.00 102 SER A O 1
ATOM 803 N N . ASP A 1 103 ? -16.235 -13.141 -0.161 1.00 89.38 103 ASP A N 1
ATOM 804 C CA . ASP A 1 103 ? -16.962 -13.078 -1.431 1.00 89.38 103 ASP A CA 1
ATOM 805 C C . ASP A 1 103 ? -16.959 -11.645 -1.980 1.00 89.38 103 ASP A C 1
ATOM 807 O O . ASP A 1 103 ? -16.479 -11.383 -3.081 1.00 89.38 103 ASP A O 1
ATOM 811 N N . LEU A 1 104 ? -17.316 -10.674 -1.133 1.00 91.25 104 LEU A N 1
ATOM 812 C CA . LEU A 1 104 ? -17.115 -9.255 -1.432 1.00 91.25 104 LEU A CA 1
ATOM 813 C C . LEU A 1 104 ? -15.627 -8.922 -1.586 1.00 91.25 104 LEU A C 1
ATOM 815 O O . LEU A 1 104 ? -15.250 -8.062 -2.377 1.00 91.25 104 LEU A O 1
ATOM 819 N N . GLY A 1 105 ? -14.760 -9.603 -0.836 1.00 91.38 105 GLY A N 1
ATOM 820 C CA . GLY A 1 105 ? -13.333 -9.310 -0.787 1.00 91.38 105 GLY A CA 1
ATOM 821 C C . GLY A 1 105 ? -13.006 -8.123 0.123 1.00 91.38 105 GLY A C 1
ATOM 822 O O . GLY A 1 105 ? -12.090 -7.354 -0.189 1.00 91.38 105 GLY A O 1
ATOM 823 N N . LEU A 1 106 ? -13.749 -7.988 1.226 1.00 95.31 106 LEU A N 1
ATOM 824 C CA . LEU A 1 106 ? -13.612 -6.938 2.234 1.00 95.31 106 LEU A CA 1
ATOM 825 C C . LEU A 1 106 ? -13.370 -7.526 3.629 1.00 95.31 106 LEU A C 1
ATOM 827 O O . LEU A 1 106 ? -13.918 -8.567 4.003 1.00 95.31 106 LEU A O 1
ATOM 831 N N . ILE A 1 107 ? -12.576 -6.817 4.430 1.00 96.12 107 ILE A N 1
ATOM 832 C CA . ILE A 1 107 ? -12.415 -7.086 5.860 1.00 96.12 107 ILE A CA 1
ATOM 833 C C . ILE A 1 107 ? -12.616 -5.788 6.627 1.00 96.12 107 ILE A C 1
ATOM 835 O O . ILE A 1 107 ? -11.902 -4.813 6.413 1.00 96.12 107 ILE A O 1
ATOM 839 N N . VAL A 1 108 ? -13.548 -5.791 7.567 1.00 97.00 108 VAL A N 1
ATOM 840 C CA . VAL A 1 108 ? -13.796 -4.687 8.483 1.00 97.00 108 VAL A CA 1
ATOM 841 C C . VAL A 1 108 ? -13.176 -5.010 9.838 1.00 97.00 108 VAL A C 1
ATOM 843 O O . VAL A 1 108 ? -13.455 -6.034 10.452 1.00 97.00 108 VAL A O 1
ATOM 846 N N . PHE A 1 109 ? -12.325 -4.122 10.327 1.00 96.81 109 PHE A N 1
ATOM 847 C CA . PHE A 1 109 ? -11.805 -4.147 11.684 1.00 96.81 109 PHE A CA 1
ATOM 848 C C . PHE A 1 109 ? -12.523 -3.085 12.506 1.00 96.81 109 PHE A C 1
ATOM 850 O O . PHE A 1 109 ? -12.514 -1.908 12.140 1.00 96.81 109 PHE A O 1
ATOM 857 N N . LEU A 1 110 ? -13.128 -3.512 13.612 1.00 96.06 110 LEU A N 1
ATOM 858 C CA . LEU A 1 110 ? -14.018 -2.693 14.427 1.00 96.06 110 LEU A CA 1
ATOM 859 C C . LEU A 1 110 ? -13.523 -2.605 15.873 1.00 96.06 110 LEU A C 1
ATOM 861 O O . LEU A 1 110 ? -12.964 -3.561 16.421 1.00 96.06 110 LEU A O 1
ATOM 865 N N . LYS A 1 111 ? -13.773 -1.442 16.484 1.00 94.06 111 LYS A N 1
ATOM 866 C CA . LYS A 1 111 ? -13.437 -1.067 17.861 1.00 94.06 111 LYS A CA 1
ATOM 867 C C . LYS A 1 111 ? -11.931 -1.056 18.118 1.00 94.06 111 LYS A C 1
ATOM 869 O O . LYS A 1 111 ? -11.299 -2.080 18.374 1.00 94.06 111 LYS A O 1
ATOM 874 N N . SER A 1 112 ? -11.354 0.143 18.077 1.00 90.12 112 SER A N 1
ATOM 875 C CA . SER A 1 112 ? -9.966 0.365 18.479 1.00 90.12 112 SER A CA 1
ATOM 876 C C . SER A 1 112 ? -9.733 -0.057 19.929 1.00 90.12 112 SER A C 1
ATOM 878 O O . SER A 1 112 ? -10.524 0.269 20.808 1.00 90.12 112 SER A O 1
ATOM 880 N N . ARG A 1 113 ? -8.602 -0.711 20.207 1.00 85.38 113 ARG A N 1
ATOM 881 C CA . ARG A 1 113 ? -8.170 -1.028 21.582 1.00 85.38 113 ARG A CA 1
ATOM 882 C C . ARG A 1 113 ? -7.568 0.172 22.321 1.00 85.38 113 ARG A C 1
ATOM 884 O O . ARG A 1 113 ? -7.139 0.033 23.463 1.00 85.38 113 ARG A O 1
ATOM 891 N N . TYR A 1 114 ? -7.461 1.318 21.650 1.00 79.69 114 TYR A N 1
ATOM 892 C CA . TYR A 1 114 ? -6.753 2.500 22.142 1.00 79.69 114 TYR A CA 1
ATOM 893 C C . TYR A 1 114 ? -7.683 3.643 22.570 1.00 79.69 114 TYR A C 1
ATOM 895 O O . TYR A 1 114 ? -7.182 4.685 22.988 1.00 79.69 114 TYR A O 1
ATOM 903 N N . ALA A 1 115 ? -9.001 3.460 22.473 1.00 78.06 115 ALA A N 1
ATOM 904 C CA . ALA A 1 115 ? -9.999 4.453 22.852 1.00 78.06 115 ALA A CA 1
ATOM 905 C C . ALA A 1 115 ? -11.201 3.800 23.546 1.00 78.06 115 ALA A C 1
ATOM 907 O O . ALA A 1 115 ? -11.468 2.613 23.356 1.00 78.06 115 ALA A O 1
ATOM 908 N N . GLU A 1 116 ? -11.884 4.590 24.373 1.00 76.75 116 GLU A N 1
ATOM 909 C CA . GLU A 1 116 ? -13.158 4.230 25.005 1.00 76.75 116 GLU A CA 1
ATOM 910 C C . GLU A 1 116 ? -14.278 4.219 23.948 1.00 76.75 116 GLU A C 1
ATOM 912 O O . GLU A 1 116 ? -14.168 4.888 22.923 1.00 76.75 116 GLU A O 1
ATOM 917 N N . ASN A 1 117 ? -15.328 3.419 24.162 1.00 78.81 117 ASN A N 1
ATOM 918 C CA . ASN A 1 117 ? -16.360 3.158 23.145 1.00 78.81 117 ASN A CA 1
ATOM 919 C C . ASN A 1 117 ? -17.248 4.368 22.832 1.00 78.81 117 ASN A C 1
ATOM 921 O O . ASN A 1 117 ? -17.832 4.437 21.756 1.00 78.81 117 ASN A O 1
ATOM 925 N N . ASP A 1 118 ? -17.381 5.269 23.796 1.00 74.19 118 ASP A N 1
ATOM 926 C CA . ASP A 1 118 ? -18.238 6.452 23.791 1.00 74.19 118 ASP A CA 1
ATOM 927 C C . ASP A 1 118 ? -17.533 7.695 23.231 1.00 74.19 118 ASP A C 1
ATOM 929 O O . ASP A 1 118 ? -18.092 8.788 23.260 1.00 74.19 118 ASP A O 1
ATOM 933 N N . LYS A 1 119 ? -16.303 7.552 22.723 1.00 78.00 119 LYS A N 1
ATOM 934 C CA . LYS A 1 119 ? -15.513 8.663 22.189 1.00 78.00 119 LYS A CA 1
ATOM 935 C C . LYS A 1 119 ? -15.278 8.516 20.697 1.00 78.00 119 LYS A C 1
ATOM 937 O O . LYS A 1 119 ? -14.961 7.438 20.205 1.00 78.00 119 LYS A O 1
ATOM 942 N N . ALA A 1 120 ? -15.334 9.635 19.981 1.00 81.69 120 ALA A N 1
ATOM 943 C CA . ALA A 1 120 ? -14.922 9.677 18.588 1.00 81.69 120 ALA A CA 1
ATOM 944 C C . ALA A 1 120 ? -13.428 9.320 18.455 1.00 81.69 120 ALA A C 1
ATOM 946 O O . ALA A 1 120 ? -12.546 10.015 18.968 1.00 81.69 120 ALA A O 1
ATOM 947 N N . PHE A 1 121 ? -13.130 8.232 17.745 1.00 86.94 121 PHE A N 1
ATOM 948 C CA . PHE A 1 121 ? -11.762 7.783 17.472 1.00 86.94 121 PHE A CA 1
ATOM 949 C C . PHE A 1 121 ? -11.713 6.941 16.194 1.00 86.94 121 PHE A C 1
ATOM 951 O O . PHE A 1 121 ? -12.750 6.639 15.608 1.00 86.94 121 PHE A O 1
ATOM 958 N N . SER A 1 122 ? -10.514 6.529 15.761 1.00 90.44 122 SER A N 1
ATOM 959 C CA . SER A 1 122 ? -10.317 5.628 14.614 1.00 90.44 122 SER A CA 1
ATOM 960 C C . SER A 1 122 ? -10.750 4.190 14.942 1.00 90.44 122 SER A C 1
ATOM 962 O O . SER A 1 122 ? -9.932 3.277 15.080 1.00 90.44 122 SER A O 1
ATOM 964 N N . HIS A 1 123 ? -12.053 4.001 15.141 1.00 93.94 123 HIS A N 1
ATOM 965 C CA . HIS A 1 123 ? -12.671 2.737 15.533 1.00 93.94 123 HIS A CA 1
ATOM 966 C C . HIS A 1 123 ? -12.947 1.796 14.365 1.00 93.94 123 HIS A C 1
ATOM 968 O O . HIS A 1 123 ? -13.268 0.636 14.619 1.00 93.94 123 HIS A O 1
ATOM 974 N N . LEU A 1 124 ? -12.772 2.248 13.124 1.00 96.75 124 LEU A N 1
ATOM 975 C CA . LEU A 1 124 ? -13.055 1.449 11.942 1.00 96.75 124 LEU A CA 1
ATOM 976 C C . LEU A 1 124 ? -11.878 1.475 10.964 1.00 96.75 124 LEU A C 1
ATOM 978 O O . LEU A 1 124 ? -11.324 2.531 10.651 1.00 96.75 124 LEU A O 1
ATOM 982 N N . LYS A 1 125 ? -11.513 0.297 10.462 1.00 97.06 125 LYS A N 1
ATOM 983 C CA . LYS A 1 125 ? -10.583 0.130 9.344 1.00 97.06 125 LYS A CA 1
ATOM 984 C C . LYS A 1 125 ? -11.155 -0.891 8.370 1.00 97.06 125 LYS A C 1
ATOM 986 O O . LYS A 1 125 ? -11.428 -2.017 8.769 1.00 97.06 125 LYS A O 1
ATOM 991 N N . ILE A 1 126 ? -11.279 -0.517 7.104 1.00 97.44 126 ILE A N 1
ATOM 992 C CA . ILE A 1 126 ? -11.780 -1.377 6.031 1.00 97.44 126 ILE A CA 1
ATOM 993 C C . ILE A 1 126 ? -10.609 -1.746 5.118 1.00 97.44 126 ILE A C 1
ATOM 995 O O . ILE A 1 126 ? -9.953 -0.867 4.558 1.00 97.44 126 ILE A O 1
ATOM 999 N N . GLU A 1 127 ? -10.312 -3.037 4.993 1.00 97.12 127 GLU A N 1
ATOM 1000 C CA . GLU A 1 127 ? -9.301 -3.575 4.081 1.00 97.12 127 GLU A CA 1
ATOM 1001 C C . GLU A 1 127 ? -9.967 -4.143 2.824 1.00 97.12 127 GLU A C 1
ATOM 1003 O O . GLU A 1 127 ? -10.885 -4.959 2.911 1.00 97.12 127 GLU A O 1
ATOM 1008 N N . CYS A 1 128 ? -9.484 -3.712 1.662 1.00 95.56 128 CYS A N 1
ATOM 1009 C CA . CYS A 1 128 ? -10.022 -4.053 0.350 1.00 95.56 128 CYS A CA 1
ATOM 1010 C C . CYS A 1 128 ? -9.034 -4.936 -0.410 1.00 95.56 128 CYS A C 1
ATOM 1012 O O . CYS A 1 128 ? -7.867 -4.566 -0.552 1.00 95.56 128 CYS A O 1
ATOM 1014 N N . SER A 1 129 ? -9.510 -6.075 -0.911 1.00 91.62 129 SER A N 1
ATOM 1015 C CA . SER A 1 129 ? -8.716 -7.021 -1.704 1.00 91.62 129 SER A CA 1
ATOM 1016 C C . SER A 1 129 ? -8.561 -6.593 -3.176 1.00 91.62 129 SER A C 1
ATOM 1018 O O . SER A 1 129 ? -9.389 -5.823 -3.673 1.00 91.62 129 SER A O 1
ATOM 1020 N N . PRO A 1 130 ? -7.588 -7.158 -3.923 1.00 89.88 130 PRO A N 1
ATOM 1021 C CA . PRO A 1 130 ? -7.392 -6.839 -5.342 1.00 89.88 130 PRO A CA 1
ATOM 1022 C C . PRO A 1 130 ? -8.640 -7.085 -6.203 1.00 89.88 130 PRO A C 1
ATOM 1024 O O . PRO A 1 130 ? -8.938 -6.316 -7.113 1.00 89.88 130 PRO A O 1
ATOM 1027 N N . HIS A 1 131 ? -9.394 -8.144 -5.890 1.00 88.12 131 HIS A N 1
ATOM 1028 C CA . HIS A 1 131 ? -10.654 -8.485 -6.555 1.00 88.12 131 HIS A CA 1
ATOM 1029 C C . HIS A 1 131 ? -11.681 -7.351 -6.444 1.00 88.12 131 HIS A C 1
ATOM 1031 O O . HIS A 1 131 ? -12.249 -6.925 -7.448 1.00 88.12 131 HIS A O 1
ATOM 1037 N N . TRP A 1 132 ? -11.884 -6.836 -5.228 1.00 91.75 132 TRP A N 1
ATOM 1038 C CA . TRP A 1 132 ? -12.859 -5.777 -4.987 1.00 91.75 132 TRP A CA 1
ATOM 1039 C C . TRP A 1 132 ? -12.448 -4.479 -5.692 1.00 91.75 132 TRP A C 1
ATOM 1041 O O . TRP A 1 132 ? -13.292 -3.793 -6.275 1.00 91.75 132 TRP A O 1
ATOM 1051 N N . LEU A 1 133 ? -11.144 -4.183 -5.684 1.00 91.44 133 LEU A N 1
ATOM 1052 C CA . LEU A 1 133 ? -10.561 -2.989 -6.293 1.00 91.44 133 LEU A CA 1
ATOM 1053 C C . LEU A 1 133 ? -10.673 -2.994 -7.820 1.00 91.44 133 LEU A C 1
ATOM 1055 O O . LEU A 1 133 ? -11.067 -1.990 -8.404 1.00 9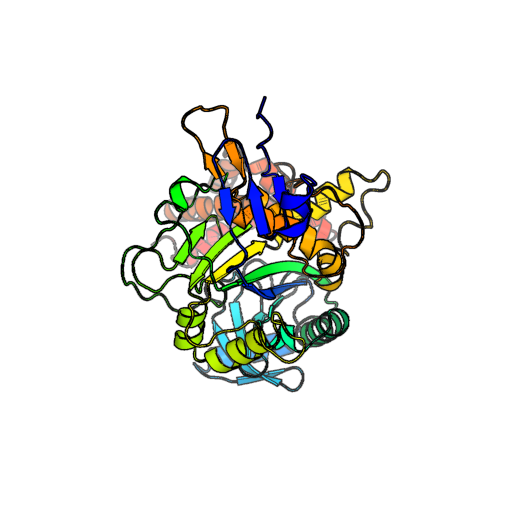1.44 133 LEU A O 1
ATOM 1059 N N . HIS A 1 134 ? -10.365 -4.112 -8.479 1.00 85.50 134 HIS A N 1
ATOM 1060 C CA . HIS A 1 134 ? -10.342 -4.170 -9.943 1.00 85.50 134 HIS A CA 1
ATOM 1061 C C . HIS A 1 134 ? -11.724 -3.877 -10.567 1.00 85.50 134 HIS A C 1
ATOM 1063 O O . HIS A 1 134 ? -11.812 -3.375 -11.686 1.00 85.50 134 HIS A O 1
ATOM 1069 N N . ALA A 1 135 ? -12.818 -4.183 -9.873 1.00 82.69 135 ALA A N 1
ATOM 1070 C CA . ALA A 1 135 ? -14.166 -4.019 -10.415 1.00 82.69 135 ALA A CA 1
ATOM 1071 C C . ALA A 1 135 ? -14.710 -2.575 -10.359 1.00 82.69 135 ALA A C 1
ATOM 1073 O O . ALA A 1 135 ? -15.844 -2.346 -10.777 1.00 82.69 135 ALA A O 1
ATOM 1074 N N . ARG A 1 136 ? -13.964 -1.604 -9.807 1.00 88.38 136 ARG A N 1
ATOM 1075 C CA . ARG A 1 136 ? -14.521 -0.301 -9.396 1.00 88.38 136 ARG A CA 1
ATOM 1076 C C . ARG A 1 136 ? -13.688 0.888 -9.864 1.00 88.38 136 ARG A C 1
ATOM 1078 O O . ARG A 1 136 ? -12.465 0.818 -9.932 1.00 88.38 136 ARG A O 1
ATOM 1085 N N . SER A 1 137 ? -14.360 2.014 -10.113 1.00 90.38 137 SER A N 1
ATOM 1086 C CA . SER A 1 137 ? -13.698 3.321 -10.204 1.00 90.38 137 SER A CA 1
ATOM 1087 C C . SER A 1 137 ? -13.405 3.871 -8.807 1.00 90.38 137 SER A C 1
ATOM 1089 O O . SER A 1 137 ? -14.017 3.455 -7.822 1.00 90.38 137 SER A O 1
ATOM 1091 N N . VAL A 1 138 ? -12.505 4.849 -8.713 1.00 90.44 138 VAL A N 1
ATOM 1092 C CA . VAL A 1 138 ? -12.136 5.497 -7.444 1.00 90.44 138 VAL A CA 1
ATOM 1093 C C . VAL A 1 138 ? -13.347 6.150 -6.758 1.00 90.44 138 VAL A C 1
ATOM 1095 O O . VAL A 1 138 ? -13.478 6.092 -5.535 1.00 90.44 138 VAL A O 1
ATOM 1098 N N . GLU A 1 139 ? -14.259 6.736 -7.530 1.00 91.25 139 GLU A N 1
ATOM 1099 C CA . GLU A 1 139 ? -15.486 7.371 -7.036 1.00 91.25 139 GLU A CA 1
ATOM 1100 C C . GLU A 1 139 ? -16.440 6.341 -6.436 1.00 91.25 139 GLU A C 1
ATOM 1102 O O . GLU A 1 139 ? -17.003 6.565 -5.362 1.00 91.25 139 GLU A O 1
ATOM 1107 N N . THR A 1 140 ? -16.597 5.201 -7.113 1.00 93.19 140 THR A N 1
ATOM 1108 C CA . THR A 1 140 ? -17.395 4.078 -6.615 1.00 93.19 140 THR A CA 1
ATOM 1109 C C . THR A 1 140 ? -16.769 3.499 -5.353 1.00 93.19 140 THR A C 1
ATOM 1111 O O . THR A 1 140 ? -17.480 3.303 -4.370 1.00 93.19 140 THR A O 1
ATOM 1114 N N . MET A 1 141 ? -15.440 3.320 -5.328 1.00 94.31 141 MET A N 1
ATOM 1115 C CA . MET A 1 141 ? -14.735 2.841 -4.137 1.00 94.31 141 MET A CA 1
ATOM 1116 C C . MET A 1 141 ? -15.004 3.740 -2.933 1.00 94.31 141 MET A C 1
ATOM 1118 O O . MET A 1 141 ? -15.373 3.247 -1.873 1.00 94.31 141 MET A O 1
ATOM 1122 N N . LYS A 1 142 ? -14.854 5.061 -3.089 1.00 93.56 142 LYS A N 1
ATOM 1123 C CA . LYS A 1 142 ? -15.126 6.007 -2.004 1.00 93.56 142 LYS A CA 1
ATOM 1124 C C . LYS A 1 142 ? -16.566 5.893 -1.511 1.00 93.56 142 LYS A C 1
ATOM 1126 O O . LYS A 1 142 ? -16.785 5.802 -0.310 1.00 93.56 142 LYS A O 1
ATOM 1131 N N . ARG A 1 143 ? -17.533 5.921 -2.430 1.00 95.31 143 ARG A N 1
ATOM 1132 C CA . ARG A 1 143 ? -18.956 5.901 -2.080 1.00 95.31 143 ARG A CA 1
ATOM 1133 C C . ARG A 1 143 ? -19.318 4.645 -1.296 1.00 95.31 143 ARG A C 1
ATOM 1135 O O . ARG A 1 143 ? -19.939 4.756 -0.249 1.00 95.31 143 ARG A O 1
ATOM 1142 N N . GLU A 1 144 ? -18.901 3.478 -1.782 1.00 95.44 144 GLU A N 1
ATOM 1143 C CA . GLU A 1 144 ? -19.186 2.202 -1.123 1.00 95.44 144 GLU A CA 1
ATOM 1144 C C . GLU A 1 144 ? -18.509 2.097 0.248 1.00 95.44 144 GLU A C 1
ATOM 1146 O O . GLU A 1 144 ? -19.143 1.651 1.202 1.00 95.44 144 GLU A O 1
ATOM 1151 N N . LEU A 1 145 ? -17.253 2.543 0.379 1.00 96.38 145 LEU A N 1
ATOM 1152 C CA . LEU A 1 145 ? -16.550 2.518 1.664 1.00 96.38 145 LEU A CA 1
ATOM 1153 C C . LEU A 1 145 ? -17.166 3.481 2.682 1.00 96.38 145 LEU A C 1
ATOM 1155 O O . LEU A 1 145 ? -17.297 3.115 3.847 1.00 96.38 145 LEU A O 1
ATOM 1159 N N . ASP A 1 146 ? -17.578 4.674 2.249 1.00 96.12 146 ASP A N 1
ATOM 1160 C CA . ASP A 1 146 ? -18.239 5.652 3.115 1.00 96.12 146 ASP A CA 1
ATOM 1161 C C . ASP A 1 146 ? -19.615 5.140 3.566 1.00 96.12 146 ASP A C 1
ATOM 1163 O O . ASP A 1 146 ? -19.913 5.170 4.758 1.00 96.12 146 ASP A O 1
ATOM 1167 N N . SER A 1 147 ? -20.414 4.581 2.648 1.00 96.50 147 SER A N 1
ATOM 1168 C CA . SER A 1 147 ? -21.707 3.970 2.986 1.00 96.50 147 SER A CA 1
ATOM 1169 C C . SER A 1 147 ? -21.555 2.787 3.940 1.00 96.50 147 SER A C 1
ATOM 1171 O O . SER A 1 147 ? -22.332 2.652 4.881 1.00 96.50 147 SER A O 1
ATOM 1173 N N . LEU A 1 148 ? -20.534 1.949 3.743 1.00 96.88 148 LEU A N 1
ATOM 1174 C CA . LEU A 1 148 ? -20.243 0.859 4.667 1.00 96.88 148 LEU A CA 1
ATOM 1175 C C . LEU A 1 148 ? -19.794 1.395 6.032 1.00 96.88 148 LEU A C 1
ATOM 1177 O O . LEU A 1 148 ? -20.210 0.870 7.062 1.00 96.88 148 LEU A O 1
ATOM 1181 N N . ALA A 1 149 ? -18.979 2.453 6.067 1.00 97.06 149 ALA A N 1
ATOM 1182 C CA . ALA A 1 149 ? -18.544 3.080 7.310 1.00 97.06 149 ALA A CA 1
ATOM 1183 C C . ALA A 1 149 ? -19.708 3.684 8.109 1.00 97.06 149 ALA A C 1
ATOM 1185 O O . ALA A 1 149 ? -19.733 3.542 9.335 1.00 97.06 149 ALA A O 1
ATOM 1186 N N . ASP A 1 150 ? -20.698 4.271 7.429 1.00 96.69 150 ASP A N 1
ATOM 1187 C CA . ASP A 1 150 ? -21.921 4.801 8.044 1.00 96.69 150 ASP A CA 1
ATOM 1188 C C . ASP A 1 150 ? -22.742 3.720 8.760 1.00 96.69 150 ASP A C 1
ATOM 1190 O O . ASP A 1 150 ? -23.458 4.024 9.721 1.00 96.69 150 ASP A O 1
ATOM 1194 N N . CYS A 1 151 ? -22.620 2.450 8.353 1.00 96.44 151 CYS A N 1
ATOM 1195 C CA . CYS A 1 151 ? -23.254 1.335 9.053 1.00 96.44 151 CYS A CA 1
ATOM 1196 C C . CYS A 1 151 ? -22.617 1.044 10.417 1.00 96.44 151 CYS A C 1
ATOM 1198 O O . CYS A 1 151 ? -23.297 0.509 11.286 1.00 96.44 151 CYS A O 1
ATOM 1200 N N . PHE A 1 152 ? -21.342 1.390 10.628 1.00 96.12 152 PHE A N 1
ATOM 1201 C CA . PHE A 1 152 ? -20.613 1.086 11.868 1.00 96.12 152 PHE A CA 1
ATOM 1202 C C . PHE A 1 152 ? -20.441 2.293 12.790 1.00 96.12 152 PHE A C 1
ATOM 1204 O O . PHE A 1 152 ? -20.342 2.129 14.010 1.00 96.12 152 PHE A O 1
ATOM 1211 N N . LEU A 1 153 ? -20.376 3.494 12.216 1.00 96.06 153 LEU A N 1
ATOM 1212 C CA . LEU A 1 153 ? -20.047 4.722 12.928 1.00 96.06 153 LEU A CA 1
ATOM 1213 C C . LEU A 1 153 ? -21.135 5.789 12.768 1.00 96.06 153 LEU A C 1
ATOM 1215 O O . LEU A 1 153 ? -21.794 5.887 11.735 1.00 96.06 153 LEU A O 1
ATOM 1219 N N . CYS A 1 154 ? -21.274 6.631 13.788 1.00 93.44 154 CYS A N 1
ATOM 1220 C CA . CYS A 1 154 ? -21.980 7.904 13.717 1.00 93.44 154 CYS A CA 1
ATOM 1221 C C . CYS A 1 154 ? -20.981 9.017 13.367 1.00 93.44 154 CYS A C 1
ATOM 1223 O O . CYS A 1 154 ? -19.914 9.114 13.980 1.00 93.44 154 CYS A O 1
ATOM 1225 N N . GLY A 1 155 ? -21.326 9.856 12.383 1.00 89.62 155 GLY A N 1
ATOM 1226 C CA . GLY A 1 155 ? -20.502 11.003 11.980 1.00 89.62 155 GLY A CA 1
ATOM 1227 C C . GLY A 1 155 ? -19.126 10.612 11.434 1.00 89.62 155 GLY A C 1
ATOM 1228 O O . GLY A 1 155 ? -18.131 11.249 11.782 1.00 89.62 155 GLY A O 1
ATOM 1229 N N . GLN A 1 156 ? -19.055 9.545 10.628 1.00 91.94 156 GLN A N 1
ATOM 1230 C CA . GLN A 1 156 ? -17.782 9.035 10.124 1.00 91.94 156 GLN A CA 1
ATOM 1231 C C . GLN A 1 156 ? -17.014 10.079 9.310 1.00 91.94 156 GLN A C 1
ATOM 1233 O O . GLN A 1 156 ? -17.579 10.873 8.557 1.00 91.94 156 GLN A O 1
ATOM 1238 N N . GLN A 1 157 ? -15.694 10.044 9.460 1.00 90.62 157 GLN A N 1
ATOM 1239 C CA . GLN A 1 157 ? -14.749 10.797 8.654 1.00 90.62 157 GLN A CA 1
ATOM 1240 C C . GLN A 1 157 ? -13.538 9.919 8.361 1.00 90.62 157 GLN A C 1
ATOM 1242 O O . GLN A 1 157 ? -12.972 9.300 9.265 1.00 90.62 157 GLN A O 1
ATOM 1247 N N . GLY A 1 158 ? -13.088 9.886 7.109 1.00 90.00 158 GLY A N 1
ATOM 1248 C CA . GLY A 1 158 ? -11.819 9.237 6.779 1.00 90.00 158 GLY A CA 1
ATOM 1249 C C . GLY A 1 158 ? -10.670 9.888 7.539 1.00 90.00 158 GLY A C 1
ATOM 1250 O O . GLY A 1 158 ? -10.557 11.111 7.601 1.00 90.00 158 GLY A O 1
ATOM 1251 N N . SER A 1 159 ? -9.812 9.066 8.132 1.00 89.25 159 SER A N 1
ATOM 1252 C CA . SER A 1 159 ? -8.708 9.523 8.985 1.00 89.25 159 SER A CA 1
ATOM 1253 C C . SER A 1 159 ? -7.334 9.049 8.520 1.00 89.25 159 SER A C 1
ATOM 1255 O O . SER A 1 159 ? -6.307 9.437 9.081 1.00 89.25 159 SER A O 1
ATOM 1257 N N . GLY A 1 160 ? -7.289 8.247 7.459 1.00 91.62 160 GLY A N 1
ATOM 1258 C CA . GLY A 1 160 ? -6.055 7.783 6.849 1.00 91.62 160 GLY A CA 1
ATOM 1259 C C . GLY A 1 160 ? -6.312 6.671 5.851 1.00 91.62 160 GLY A C 1
ATOM 1260 O O . GLY A 1 160 ? -7.266 5.915 5.983 1.00 91.62 160 GLY A O 1
ATOM 1261 N N . VAL A 1 161 ? -5.414 6.524 4.888 1.00 93.88 161 VAL A N 1
ATOM 1262 C CA . VAL A 1 161 ? -5.446 5.404 3.950 1.00 93.88 161 VAL A CA 1
ATOM 1263 C C . VAL A 1 161 ? -4.054 4.801 3.829 1.00 93.88 161 VAL A C 1
ATOM 1265 O O . VAL A 1 161 ? -3.060 5.521 3.789 1.00 93.88 161 VAL A O 1
ATOM 1268 N N . ALA A 1 162 ? -3.961 3.476 3.827 1.00 94.75 162 ALA A N 1
ATOM 1269 C CA . ALA A 1 162 ? -2.765 2.752 3.423 1.00 94.75 162 ALA A CA 1
ATOM 1270 C C . ALA A 1 162 ? -2.994 2.183 2.023 1.00 94.75 162 ALA A C 1
ATOM 1272 O O . ALA A 1 162 ? -4.073 1.658 1.743 1.00 94.75 162 ALA A O 1
ATOM 1273 N N . VAL A 1 163 ? -1.983 2.274 1.163 1.00 95.38 163 VAL A N 1
ATOM 1274 C CA . VAL A 1 163 ? -2.061 1.790 -0.221 1.00 95.38 163 VAL A CA 1
ATOM 1275 C C . VAL A 1 163 ? -0.927 0.822 -0.497 1.00 95.38 163 VAL A C 1
ATOM 1277 O O . VAL A 1 163 ? 0.232 1.088 -0.174 1.00 95.38 163 VAL A O 1
ATOM 1280 N N . HIS A 1 164 ? -1.266 -0.324 -1.069 1.00 95.56 164 HIS A N 1
ATOM 1281 C CA . HIS A 1 164 ? -0.316 -1.288 -1.592 1.00 95.56 164 HIS A CA 1
ATOM 1282 C C . HIS A 1 164 ? -0.426 -1.258 -3.108 1.00 95.56 164 HIS A C 1
ATOM 1284 O O . HIS A 1 164 ? -1.498 -1.466 -3.673 1.00 95.56 164 HIS A O 1
ATOM 1290 N N . MET A 1 165 ? 0.684 -0.957 -3.755 1.00 95.25 165 MET A N 1
ATOM 1291 C CA . MET A 1 165 ? 0.794 -0.795 -5.193 1.00 95.25 165 MET A CA 1
ATOM 1292 C C . MET A 1 165 ? 1.630 -1.930 -5.750 1.00 95.25 165 MET A C 1
ATOM 1294 O O . MET A 1 165 ? 2.630 -2.291 -5.134 1.00 95.25 165 MET A O 1
ATOM 1298 N N . CYS A 1 166 ? 1.262 -2.471 -6.904 1.00 96.00 166 CYS A N 1
ATOM 1299 C CA . CYS A 1 166 ? 2.004 -3.566 -7.505 1.00 96.00 166 CYS A CA 1
ATOM 1300 C C . CYS A 1 166 ? 2.192 -3.415 -9.010 1.00 96.00 166 CYS A C 1
ATOM 1302 O O . CYS A 1 166 ? 1.390 -2.772 -9.689 1.00 96.00 166 CYS A O 1
ATOM 1304 N N . VAL A 1 167 ? 3.261 -4.041 -9.499 1.00 97.75 167 VAL A N 1
ATOM 1305 C CA . VAL A 1 167 ? 3.511 -4.299 -10.913 1.00 97.75 167 VAL A CA 1
ATOM 1306 C C . VAL A 1 167 ? 3.812 -5.782 -11.083 1.00 97.75 167 VAL A C 1
ATOM 1308 O O . VAL A 1 167 ? 4.673 -6.310 -10.377 1.00 97.75 167 VAL A O 1
ATOM 1311 N N . ASP A 1 168 ? 3.113 -6.431 -12.009 1.00 97.44 168 ASP A N 1
ATOM 1312 C CA . ASP A 1 168 ? 3.379 -7.804 -12.434 1.00 97.44 168 ASP A CA 1
ATOM 1313 C C . ASP A 1 168 ? 4.146 -7.806 -13.746 1.00 97.44 168 ASP A C 1
ATOM 1315 O O . ASP A 1 168 ? 3.778 -7.090 -14.679 1.00 97.44 168 ASP A O 1
ATOM 1319 N N . VAL A 1 169 ? 5.183 -8.635 -13.828 1.00 97.62 169 VAL A N 1
ATOM 1320 C CA . VAL A 1 169 ? 6.033 -8.738 -15.011 1.00 97.62 169 VAL A CA 1
ATOM 1321 C C . VAL A 1 169 ? 6.336 -10.182 -15.401 1.00 97.62 169 VAL A C 1
ATOM 1323 O O . VAL A 1 169 ? 6.448 -11.065 -14.547 1.00 97.62 169 VAL A O 1
ATOM 1326 N N . GLN A 1 170 ? 6.535 -10.383 -16.701 1.00 97.25 170 GLN A N 1
ATOM 1327 C CA . GLN A 1 170 ? 7.166 -11.555 -17.309 1.00 97.25 170 GLN A CA 1
ATOM 1328 C C . GLN A 1 170 ? 8.477 -11.160 -17.993 1.00 97.25 170 GLN A C 1
ATOM 1330 O O . GLN A 1 170 ? 8.712 -9.986 -18.265 1.00 97.25 170 GLN A O 1
ATOM 1335 N N . GLY A 1 171 ? 9.361 -12.136 -18.219 1.00 94.88 171 GLY A N 1
ATOM 1336 C CA . GLY A 1 171 ? 10.663 -11.918 -18.867 1.00 94.88 171 GLY A CA 1
ATOM 1337 C C . GLY A 1 171 ? 11.735 -11.258 -17.994 1.00 94.88 171 GLY A C 1
ATOM 1338 O O . GLY A 1 171 ? 12.863 -11.070 -18.440 1.00 94.88 171 GLY A O 1
ATOM 1339 N N . TRP A 1 172 ? 11.418 -10.956 -16.733 1.00 95.19 172 TRP A N 1
ATOM 1340 C CA . TRP A 1 172 ? 12.381 -10.530 -15.722 1.00 95.19 172 TRP A CA 1
ATOM 1341 C C . TRP A 1 172 ? 12.337 -11.462 -14.511 1.00 95.19 172 TRP A C 1
ATOM 1343 O O . TRP A 1 172 ? 11.273 -11.943 -14.125 1.00 95.19 172 TRP A O 1
ATOM 1353 N N . ALA A 1 173 ? 13.493 -11.684 -13.892 1.00 92.50 173 ALA A N 1
ATOM 1354 C CA . ALA A 1 173 ? 13.622 -12.361 -12.610 1.00 92.50 173 ALA A CA 1
ATOM 1355 C C . ALA A 1 173 ? 14.601 -11.581 -11.719 1.00 92.50 173 ALA A C 1
ATOM 1357 O O . ALA A 1 173 ? 15.560 -10.996 -12.236 1.00 92.50 173 ALA A O 1
ATOM 1358 N N . PRO A 1 174 ? 14.398 -11.573 -10.390 1.00 91.19 174 PRO A N 1
ATOM 1359 C CA . PRO A 1 174 ? 15.324 -10.923 -9.484 1.00 91.19 174 PRO A CA 1
ATOM 1360 C C . PRO A 1 174 ? 16.713 -11.563 -9.598 1.00 91.19 174 PRO A C 1
ATOM 1362 O O . PRO A 1 174 ? 16.827 -12.792 -9.605 1.00 91.19 174 PRO A O 1
ATOM 1365 N N . PRO A 1 175 ? 17.785 -10.755 -9.672 1.00 88.69 175 PRO A N 1
ATOM 1366 C CA . PRO A 1 175 ? 19.138 -11.285 -9.675 1.00 88.69 175 PRO A CA 1
ATOM 1367 C C . PRO A 1 175 ? 19.436 -11.978 -8.340 1.00 88.69 175 PRO A C 1
ATOM 1369 O O . PRO A 1 175 ? 18.926 -11.575 -7.294 1.00 88.69 175 PRO A O 1
ATOM 1372 N N . ALA A 1 176 ? 20.314 -12.984 -8.349 1.00 84.50 176 ALA A N 1
ATOM 1373 C CA . ALA A 1 176 ? 20.668 -13.739 -7.140 1.00 84.50 176 ALA A CA 1
ATOM 1374 C C . ALA A 1 176 ? 21.170 -12.836 -5.993 1.00 84.50 176 ALA A C 1
ATOM 1376 O O . ALA A 1 176 ? 20.879 -13.083 -4.827 1.00 84.50 176 ALA A O 1
ATOM 1377 N N . ASN A 1 177 ? 21.858 -11.745 -6.337 1.00 84.38 177 ASN A N 1
ATOM 1378 C CA . ASN A 1 177 ? 22.362 -10.730 -5.415 1.00 84.38 177 ASN A CA 1
ATOM 1379 C C . ASN A 1 177 ? 21.431 -9.506 -5.281 1.00 84.38 177 ASN A C 1
ATOM 1381 O O . ASN A 1 177 ? 21.904 -8.400 -5.012 1.00 84.38 177 ASN A O 1
ATOM 1385 N N . LEU A 1 178 ? 20.113 -9.669 -5.477 1.00 87.06 178 LEU A N 1
ATOM 1386 C CA . LEU A 1 178 ? 19.133 -8.580 -5.350 1.00 87.06 178 LEU A CA 1
ATOM 1387 C C . LEU A 1 178 ? 19.295 -7.831 -4.021 1.00 87.06 178 LEU A C 1
ATOM 1389 O O . LEU A 1 178 ? 19.363 -6.605 -4.024 1.00 87.06 178 LEU A O 1
ATOM 1393 N N . SER A 1 179 ? 19.389 -8.557 -2.905 1.00 83.25 179 SER A N 1
ATOM 1394 C CA . SER A 1 179 ? 19.507 -7.969 -1.564 1.00 83.25 179 SER A CA 1
ATOM 1395 C C . SER A 1 179 ? 20.754 -7.098 -1.400 1.00 83.25 179 SER A C 1
ATOM 1397 O O . SER A 1 179 ? 20.679 -6.063 -0.743 1.00 83.25 179 SER A O 1
ATOM 1399 N N . ASP A 1 180 ? 21.869 -7.481 -2.025 1.00 83.19 180 ASP A N 1
ATOM 1400 C CA . ASP A 1 180 ? 23.137 -6.747 -1.939 1.00 83.19 180 ASP A CA 1
ATOM 1401 C C . ASP A 1 180 ? 23.127 -5.499 -2.827 1.00 83.19 180 ASP A C 1
ATOM 1403 O O . ASP A 1 180 ? 23.685 -4.457 -2.480 1.00 83.19 180 ASP A O 1
ATOM 1407 N N . ARG A 1 181 ? 22.470 -5.596 -3.988 1.00 87.25 181 ARG A N 1
ATOM 1408 C CA . ARG A 1 181 ? 22.360 -4.504 -4.965 1.00 87.25 181 ARG A CA 1
ATOM 1409 C C . ARG A 1 181 ? 21.275 -3.488 -4.616 1.00 87.25 181 ARG A C 1
ATOM 1411 O O . ARG A 1 181 ? 21.283 -2.377 -5.152 1.00 87.25 181 ARG A O 1
ATOM 1418 N N . LEU A 1 182 ? 20.326 -3.858 -3.758 1.00 89.06 182 LEU A N 1
ATOM 1419 C CA . LEU A 1 182 ? 19.219 -3.001 -3.366 1.00 89.06 182 LEU A CA 1
ATOM 1420 C C . LEU A 1 182 ? 19.638 -2.036 -2.251 1.00 89.06 182 LEU A C 1
ATOM 1422 O O . LEU A 1 182 ? 19.705 -2.374 -1.070 1.00 89.06 182 LEU A O 1
ATOM 1426 N N . VAL A 1 183 ? 19.841 -0.774 -2.614 1.00 88.06 183 VAL A N 1
ATOM 1427 C CA . VAL A 1 183 ? 20.179 0.286 -1.669 1.00 88.06 183 VAL A CA 1
ATOM 1428 C C . VAL A 1 183 ? 18.912 0.847 -1.032 1.00 88.06 183 VAL A C 1
ATOM 1430 O O . VAL A 1 183 ? 18.096 1.507 -1.679 1.00 88.06 183 VAL A O 1
ATOM 1433 N N . THR A 1 184 ? 18.771 0.649 0.278 1.00 84.94 184 THR A N 1
ATOM 1434 C CA . THR A 1 184 ? 17.651 1.181 1.061 1.00 84.94 184 THR A CA 1
ATOM 1435 C C . THR A 1 184 ? 18.099 1.739 2.411 1.00 84.94 184 THR A C 1
ATOM 1437 O O . THR A 1 184 ? 19.087 1.311 3.000 1.00 84.94 184 THR A O 1
ATOM 1440 N N . ARG A 1 185 ? 17.351 2.722 2.928 1.00 75.38 185 ARG A N 1
ATOM 1441 C CA . ARG A 1 185 ? 17.495 3.199 4.320 1.00 75.38 185 ARG A CA 1
ATOM 1442 C C . ARG A 1 185 ? 16.772 2.298 5.322 1.00 75.38 185 ARG A C 1
ATOM 1444 O O . ARG A 1 185 ? 16.897 2.499 6.532 1.00 75.38 185 ARG A O 1
ATOM 1451 N N . ALA A 1 186 ? 15.950 1.374 4.834 1.00 67.44 186 ALA A N 1
ATOM 1452 C CA . ALA A 1 186 ? 15.226 0.447 5.675 1.00 67.44 186 ALA A CA 1
ATOM 1453 C C . ALA A 1 186 ? 16.205 -0.513 6.365 1.00 67.44 186 ALA A C 1
ATOM 1455 O O . ALA A 1 186 ? 17.028 -1.145 5.719 1.00 67.44 186 ALA A O 1
ATOM 1456 N N . ARG A 1 187 ? 16.109 -0.623 7.693 1.00 59.16 187 ARG A N 1
ATOM 1457 C CA . ARG A 1 187 ? 17.024 -1.460 8.492 1.00 59.16 187 ARG A CA 1
ATOM 1458 C C . ARG A 1 187 ? 16.659 -2.946 8.494 1.00 59.16 187 ARG A C 1
ATOM 1460 O O . ARG A 1 187 ? 17.476 -3.761 8.895 1.00 59.16 187 ARG A O 1
ATOM 1467 N N . ARG A 1 188 ? 15.421 -3.289 8.121 1.00 58.19 188 ARG A N 1
ATOM 1468 C CA . ARG A 1 188 ? 14.914 -4.666 8.136 1.00 58.19 188 ARG A CA 1
ATOM 1469 C C . ARG A 1 188 ? 14.911 -5.205 6.713 1.00 58.19 188 ARG A C 1
ATOM 1471 O O . ARG A 1 188 ? 14.158 -4.703 5.882 1.00 58.19 188 ARG A O 1
ATOM 1478 N N . VAL A 1 189 ? 15.735 -6.214 6.476 1.00 59.00 189 VAL A N 1
ATOM 1479 C CA . VAL A 1 189 ? 15.738 -7.027 5.261 1.00 59.00 189 VAL A CA 1
ATOM 1480 C C . VAL A 1 189 ? 15.398 -8.445 5.693 1.00 59.00 189 VAL A C 1
ATOM 1482 O O . VAL A 1 189 ? 16.030 -8.977 6.603 1.00 59.00 189 VAL A O 1
ATOM 1485 N N . LEU A 1 190 ? 14.352 -9.012 5.107 1.00 57.72 190 LEU A N 1
ATOM 1486 C CA . LEU A 1 190 ? 13.968 -10.403 5.296 1.00 57.72 190 LEU A CA 1
ATOM 1487 C C . LEU A 1 190 ? 14.103 -11.102 3.944 1.00 57.72 190 LEU A C 1
ATOM 1489 O O . LEU A 1 190 ? 13.288 -10.894 3.044 1.00 57.72 190 LEU A O 1
ATOM 1493 N N . SER A 1 191 ? 15.142 -11.921 3.818 1.00 52.03 191 SER A N 1
ATOM 1494 C CA . SER A 1 191 ? 15.222 -12.986 2.822 1.00 52.03 191 SER A CA 1
ATOM 1495 C C . SER A 1 191 ? 14.839 -14.285 3.524 1.00 52.03 191 SER A C 1
ATOM 1497 O O . SER A 1 191 ? 15.396 -14.625 4.569 1.00 52.03 191 SER A O 1
ATOM 1499 N N . HIS A 1 192 ? 13.824 -14.979 3.016 1.00 50.84 192 HIS A N 1
ATOM 1500 C CA . HIS A 1 192 ? 13.371 -16.224 3.628 1.00 50.84 192 HIS A CA 1
ATOM 1501 C C . HIS A 1 192 ? 13.992 -17.424 2.915 1.00 50.84 192 HIS A C 1
ATOM 1503 O O . HIS A 1 192 ? 13.483 -17.889 1.902 1.00 50.84 192 HIS A O 1
ATOM 1509 N N . ASP A 1 193 ? 15.056 -17.956 3.517 1.00 41.59 193 ASP A N 1
ATOM 1510 C CA . ASP A 1 193 ? 15.702 -19.212 3.141 1.00 41.59 193 ASP A CA 1
ATOM 1511 C C . ASP A 1 193 ? 15.282 -20.315 4.123 1.00 41.59 193 ASP A C 1
ATOM 1513 O O . ASP A 1 193 ? 16.083 -20.691 4.970 1.00 41.59 193 ASP A O 1
ATOM 1517 N N . SER A 1 194 ? 14.010 -20.752 4.114 1.00 29.02 194 SER A N 1
ATOM 1518 C CA . SER A 1 194 ? 13.503 -22.036 4.674 1.00 29.02 194 SER A CA 1
ATOM 1519 C C . SER A 1 194 ? 11.986 -22.027 4.914 1.00 29.02 194 SER A C 1
ATOM 1521 O O . SER A 1 194 ? 11.394 -21.027 5.317 1.00 29.02 194 SER A O 1
ATOM 1523 N N . CYS A 1 195 ? 11.378 -23.204 4.754 1.00 31.11 195 CYS A N 1
ATOM 1524 C CA . CYS A 1 195 ? 9.965 -23.515 4.957 1.00 31.11 195 CYS A CA 1
ATOM 1525 C C . CYS A 1 195 ? 9.523 -23.328 6.428 1.00 31.11 195 CYS A C 1
ATOM 1527 O O . CYS A 1 195 ? 9.698 -24.221 7.256 1.00 31.11 195 CYS A O 1
ATOM 1529 N N . LYS A 1 196 ? 8.918 -22.185 6.774 1.00 25.39 196 LYS A N 1
ATOM 1530 C CA . LYS A 1 196 ? 8.043 -22.071 7.953 1.00 25.39 196 LYS A CA 1
ATOM 1531 C C . LYS A 1 196 ? 6.751 -21.355 7.580 1.00 25.39 196 LYS A C 1
ATOM 1533 O O . LYS A 1 196 ? 6.726 -20.171 7.266 1.00 25.39 196 LYS A O 1
ATOM 1538 N N . VAL A 1 197 ? 5.676 -22.134 7.617 1.00 29.42 197 VAL A N 1
ATOM 1539 C CA . VAL A 1 197 ? 4.288 -21.741 7.389 1.00 29.42 197 VAL A CA 1
ATOM 1540 C C . VAL A 1 197 ? 3.867 -20.754 8.479 1.00 29.42 197 VAL A C 1
ATOM 1542 O O . VAL A 1 197 ? 3.633 -21.148 9.617 1.00 29.42 197 VAL A O 1
ATOM 1545 N N . LEU A 1 198 ? 3.731 -19.479 8.126 1.00 25.58 198 LEU A N 1
ATOM 1546 C CA . LEU A 1 198 ? 2.855 -18.556 8.842 1.00 25.58 198 LEU A CA 1
ATOM 1547 C C . LEU A 1 198 ? 1.623 -18.324 7.960 1.00 25.58 198 LEU A C 1
ATOM 1549 O O . LEU A 1 198 ? 1.729 -18.097 6.752 1.00 25.58 198 LEU A O 1
ATOM 1553 N N . TYR A 1 199 ? 0.444 -18.515 8.541 1.00 23.78 199 TYR A N 1
ATOM 1554 C CA . TYR A 1 199 ? -0.834 -18.092 7.978 1.00 23.78 199 TYR A CA 1
ATOM 1555 C C . TYR A 1 199 ? -1.323 -16.882 8.785 1.00 23.78 199 TYR A C 1
ATOM 1557 O O . TYR A 1 199 ? -1.104 -16.832 9.994 1.00 23.78 199 TYR A O 1
ATOM 1565 N N . TRP A 1 200 ? -2.065 -16.010 8.094 1.00 29.02 200 TRP A N 1
ATOM 1566 C CA . TRP A 1 200 ? -2.876 -14.884 8.584 1.00 29.02 200 TRP A CA 1
ATOM 1567 C C . TRP A 1 200 ? -2.171 -13.540 8.811 1.00 29.02 200 TRP A C 1
ATOM 1569 O O . TRP A 1 200 ? -1.966 -13.108 9.936 1.00 29.02 200 TRP A O 1
ATOM 1579 N N . ASP A 1 201 ? -1.962 -12.813 7.713 1.00 35.00 201 ASP A N 1
ATOM 1580 C CA . ASP A 1 201 ? -2.627 -11.520 7.509 1.00 35.00 201 ASP A CA 1
ATOM 1581 C C . ASP A 1 201 ? -2.653 -11.235 5.997 1.00 35.00 201 ASP A C 1
ATOM 1583 O O . ASP A 1 201 ? -1.667 -11.503 5.307 1.00 35.00 201 ASP A O 1
ATOM 1587 N N . MET A 1 202 ? -3.748 -10.684 5.458 1.00 37.53 202 MET A N 1
ATOM 1588 C CA . MET A 1 202 ? -3.852 -10.274 4.037 1.00 37.53 202 MET A CA 1
ATOM 1589 C C . MET A 1 202 ? -2.708 -9.326 3.606 1.00 37.53 202 MET A C 1
ATOM 1591 O O . MET A 1 202 ? -2.481 -9.128 2.419 1.00 37.53 202 MET A O 1
ATOM 1595 N N . GLY A 1 203 ? -1.958 -8.756 4.561 1.00 37.91 203 GLY A N 1
ATOM 1596 C CA . GLY A 1 203 ? -0.782 -7.917 4.327 1.00 37.91 203 GLY A CA 1
ATOM 1597 C C . GLY A 1 203 ? 0.587 -8.616 4.366 1.00 37.91 203 GLY A C 1
ATOM 1598 O O . GLY A 1 203 ? 1.577 -7.956 4.067 1.00 37.91 203 GLY A O 1
ATOM 1599 N N . GLU A 1 204 ? 0.701 -9.903 4.710 1.00 44.34 204 GLU A N 1
ATOM 1600 C CA . GLU A 1 204 ? 1.997 -10.606 4.868 1.00 44.34 204 GLU A CA 1
ATOM 1601 C C . GLU A 1 204 ? 2.181 -11.793 3.901 1.00 44.34 204 GLU A C 1
ATOM 1603 O O . GLU A 1 204 ? 2.910 -12.747 4.176 1.00 44.34 204 GLU A O 1
ATOM 1608 N N . VAL A 1 205 ? 1.551 -11.749 2.722 1.00 42.00 205 VAL A N 1
ATOM 1609 C CA . VAL A 1 205 ? 1.605 -12.857 1.749 1.00 42.00 205 VAL A CA 1
ATOM 1610 C C . VAL A 1 205 ? 2.880 -12.830 0.893 1.00 42.00 205 VAL A C 1
ATOM 1612 O O . VAL A 1 205 ? 2.828 -12.704 -0.325 1.00 42.00 205 VAL A O 1
ATOM 1615 N N . ALA A 1 206 ? 4.040 -12.949 1.539 1.00 41.47 206 ALA A N 1
ATOM 1616 C CA . ALA A 1 206 ? 5.342 -13.064 0.874 1.00 41.47 206 ALA A CA 1
ATOM 1617 C C . ALA A 1 206 ? 6.289 -14.041 1.606 1.00 41.47 206 ALA A C 1
ATOM 1619 O O . ALA A 1 206 ? 7.497 -13.827 1.650 1.00 41.47 206 ALA A O 1
ATOM 1620 N N . LEU A 1 207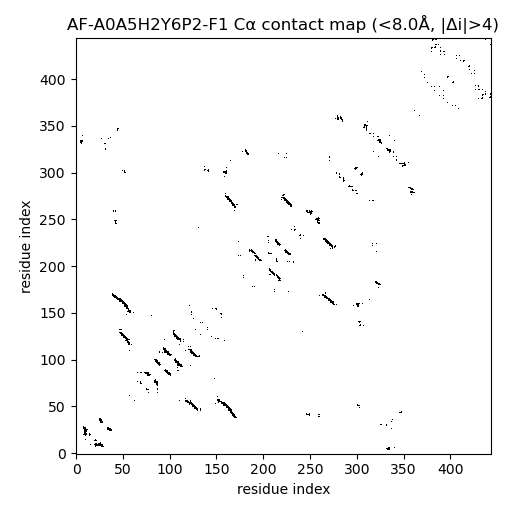 ? 5.758 -15.091 2.245 1.00 46.78 207 LEU A N 1
ATOM 1621 C CA . LEU A 1 207 ? 6.516 -15.887 3.231 1.00 46.78 207 LEU A CA 1
ATOM 1622 C C . LEU A 1 207 ? 6.601 -17.387 2.941 1.00 46.78 207 LEU A C 1
ATOM 1624 O O . LEU A 1 207 ? 6.963 -18.177 3.809 1.00 46.78 207 LEU A O 1
ATOM 1628 N N . ARG A 1 208 ? 6.275 -17.804 1.724 1.00 39.88 208 ARG A N 1
ATOM 1629 C CA . ARG A 1 208 ? 6.452 -19.187 1.290 1.00 39.88 208 ARG A CA 1
ATOM 1630 C C . ARG A 1 208 ? 7.113 -19.109 -0.065 1.00 39.88 208 ARG A C 1
ATOM 1632 O O . ARG A 1 208 ? 6.644 -18.367 -0.913 1.00 39.88 208 ARG A O 1
ATOM 1639 N N . TYR A 1 209 ? 8.305 -19.649 -0.202 1.00 44.44 209 TYR A N 1
ATOM 1640 C CA . TYR A 1 209 ? 8.657 -20.759 -1.086 1.00 44.44 209 TYR A CA 1
ATOM 1641 C C . TYR A 1 209 ? 10.156 -20.595 -1.401 1.00 44.44 209 TYR A C 1
ATOM 1643 O O . TYR A 1 209 ? 10.728 -19.561 -1.064 1.00 44.44 209 TYR A O 1
ATOM 1651 N N . ASN A 1 210 ? 10.776 -21.655 -1.927 1.00 42.62 210 ASN A N 1
ATOM 1652 C CA . ASN A 1 210 ? 12.221 -21.893 -2.065 1.00 42.62 210 ASN A CA 1
ATOM 1653 C C . ASN A 1 210 ? 13.123 -20.676 -2.360 1.00 42.62 210 ASN A C 1
ATOM 1655 O O . ASN A 1 210 ? 12.690 -19.678 -2.930 1.00 42.62 210 ASN A O 1
ATOM 1659 N N . GLN A 1 211 ? 14.407 -20.834 -2.013 1.00 49.22 211 GLN A N 1
ATOM 1660 C CA . GLN A 1 211 ? 15.513 -19.884 -2.217 1.00 49.22 211 GLN A CA 1
ATOM 1661 C C . GLN A 1 211 ? 15.285 -18.921 -3.397 1.00 49.22 211 GLN A C 1
ATOM 1663 O O . GLN A 1 211 ? 15.141 -19.342 -4.545 1.00 49.22 211 GLN A O 1
ATOM 1668 N N . GLY A 1 212 ? 15.239 -17.621 -3.095 1.00 58.88 212 GLY A N 1
ATOM 1669 C CA . GLY A 1 212 ? 15.159 -16.552 -4.092 1.00 58.88 212 GLY A CA 1
ATOM 1670 C C . GLY A 1 212 ? 13.780 -16.267 -4.701 1.00 58.88 212 GLY A C 1
ATOM 1671 O O . GLY A 1 212 ? 13.708 -15.512 -5.661 1.00 58.88 212 GLY A O 1
ATOM 1672 N N . GLN A 1 213 ? 12.681 -16.829 -4.182 1.00 67.00 213 GLN A N 1
ATOM 1673 C CA . GLN A 1 213 ? 11.328 -16.620 -4.741 1.00 67.00 213 GLN A CA 1
ATOM 1674 C C . GLN A 1 213 ? 10.493 -15.538 -4.045 1.00 67.00 213 GLN A C 1
ATOM 1676 O O . GLN A 1 213 ? 9.408 -15.203 -4.530 1.00 67.00 213 GLN A O 1
ATOM 1681 N N . SER A 1 214 ? 10.975 -14.994 -2.924 1.00 79.88 214 SER A N 1
ATOM 1682 C CA . SER A 1 214 ? 10.320 -13.907 -2.198 1.00 79.88 214 SER A CA 1
ATOM 1683 C C . SER A 1 214 ? 11.320 -13.085 -1.383 1.00 79.88 214 SER A C 1
ATOM 1685 O O . SER A 1 214 ? 12.125 -13.633 -0.629 1.00 79.88 214 SER A O 1
ATOM 1687 N N . TYR A 1 215 ? 11.231 -11.765 -1.502 1.00 84.69 215 TYR A N 1
ATOM 1688 C CA . TYR A 1 215 ? 12.072 -10.793 -0.814 1.00 84.69 215 TYR A CA 1
ATOM 1689 C C . TYR A 1 215 ? 11.197 -9.729 -0.164 1.00 84.69 215 TYR A C 1
ATOM 1691 O O . TYR A 1 215 ? 10.267 -9.233 -0.799 1.00 84.69 215 TYR A O 1
ATOM 1699 N N . LEU A 1 216 ? 11.512 -9.342 1.075 1.00 86.44 216 LEU A N 1
ATOM 1700 C CA . LEU A 1 216 ? 10.778 -8.310 1.805 1.00 86.44 216 LEU A CA 1
ATOM 1701 C C . LEU A 1 216 ? 11.738 -7.304 2.449 1.00 86.44 216 LEU A C 1
ATOM 1703 O O . LEU A 1 216 ? 12.566 -7.644 3.296 1.00 86.44 216 LEU A O 1
ATOM 1707 N N . PHE A 1 217 ? 11.586 -6.034 2.088 1.00 84.81 217 PHE A N 1
ATOM 1708 C CA . PHE A 1 217 ? 12.438 -4.938 2.535 1.00 84.81 217 PHE A CA 1
ATOM 1709 C C . PHE A 1 217 ? 11.607 -3.886 3.267 1.00 84.81 217 PHE A C 1
ATOM 1711 O O . PHE A 1 217 ? 10.615 -3.381 2.748 1.00 84.81 217 PHE A O 1
ATOM 1718 N N . GLY A 1 218 ? 12.023 -3.506 4.472 1.00 83.75 218 GLY A N 1
ATOM 1719 C CA . GLY A 1 218 ? 11.325 -2.520 5.295 1.00 83.75 218 GLY A CA 1
ATOM 1720 C C . GLY A 1 218 ? 10.257 -3.087 6.225 1.00 83.75 218 GLY A C 1
ATOM 1721 O O . GLY A 1 218 ? 10.162 -4.288 6.469 1.00 83.75 218 GLY A O 1
ATOM 1722 N N . SER A 1 219 ? 9.510 -2.172 6.843 1.00 79.62 219 SER A N 1
ATOM 1723 C CA . SER A 1 219 ? 8.564 -2.464 7.926 1.00 79.62 219 SER A CA 1
ATOM 1724 C C . SER A 1 219 ? 7.148 -2.108 7.503 1.00 79.62 219 SER A C 1
ATOM 1726 O O . SER A 1 219 ? 6.942 -1.044 6.920 1.00 79.62 219 SER A O 1
ATOM 1728 N N . ALA A 1 220 ? 6.178 -2.930 7.909 1.00 78.25 220 ALA A N 1
ATOM 1729 C CA . ALA A 1 220 ? 4.750 -2.701 7.686 1.00 78.25 220 ALA A CA 1
ATOM 1730 C C . ALA A 1 220 ? 4.237 -1.368 8.276 1.00 78.25 220 ALA A C 1
ATOM 1732 O O . ALA A 1 220 ? 3.231 -0.834 7.827 1.00 78.25 220 ALA A O 1
ATOM 1733 N N . SER A 1 221 ? 4.944 -0.797 9.258 1.00 79.38 221 SER A N 1
ATOM 1734 C CA . SER A 1 221 ? 4.629 0.506 9.869 1.00 79.38 221 SER A CA 1
ATOM 1735 C C . SER A 1 221 ? 5.217 1.724 9.131 1.00 79.38 221 SER A C 1
ATOM 1737 O O . SER A 1 221 ? 5.140 2.850 9.630 1.00 79.38 221 SER A O 1
ATOM 1739 N N . SER A 1 222 ? 5.853 1.517 7.974 1.00 86.12 222 SER A N 1
ATOM 1740 C CA . SER A 1 222 ? 6.520 2.546 7.164 1.00 86.12 222 SER A CA 1
ATOM 1741 C C . SER A 1 222 ? 6.246 2.286 5.672 1.00 86.12 222 SER A C 1
ATOM 1743 O O . SER A 1 222 ? 5.137 1.908 5.307 1.00 86.12 222 SER A O 1
ATOM 1745 N N . VAL A 1 223 ? 7.234 2.525 4.806 1.00 90.31 223 VAL A N 1
ATOM 1746 C CA . VAL A 1 223 ? 7.250 2.003 3.437 1.00 90.31 223 VAL A CA 1
ATOM 1747 C C . VAL A 1 223 ? 7.917 0.631 3.455 1.00 90.31 223 VAL A C 1
ATOM 1749 O O . VAL A 1 223 ? 8.966 0.466 4.092 1.00 90.31 223 VAL A O 1
ATOM 1752 N N . GLN A 1 224 ? 7.311 -0.331 2.773 1.00 90.94 224 GLN A N 1
ATOM 1753 C CA . GLN A 1 224 ? 7.822 -1.689 2.607 1.00 90.94 224 GLN A CA 1
ATOM 1754 C C . GLN A 1 224 ? 7.781 -2.063 1.126 1.00 90.94 224 GLN A C 1
ATOM 1756 O O . GLN A 1 224 ? 6.863 -1.655 0.421 1.00 90.94 224 GLN A O 1
ATOM 1761 N N . MET A 1 225 ? 8.761 -2.829 0.660 1.00 93.56 225 MET A N 1
ATOM 1762 C CA . MET A 1 225 ? 8.777 -3.389 -0.686 1.00 93.56 225 MET A CA 1
ATOM 1763 C C . MET A 1 225 ? 8.831 -4.909 -0.615 1.00 93.56 225 MET A C 1
ATOM 1765 O O . MET A 1 225 ? 9.588 -5.453 0.190 1.00 93.56 225 MET A O 1
ATOM 1769 N N . ALA A 1 226 ? 8.058 -5.578 -1.463 1.00 92.31 226 ALA A N 1
ATOM 1770 C CA . ALA A 1 226 ? 8.128 -7.014 -1.670 1.00 92.31 226 ALA A CA 1
ATOM 1771 C C . ALA A 1 226 ? 8.421 -7.330 -3.141 1.00 92.31 226 ALA A C 1
ATOM 1773 O O . ALA A 1 226 ? 7.914 -6.656 -4.034 1.00 92.31 226 ALA A O 1
ATOM 1774 N N . VAL A 1 227 ? 9.224 -8.361 -3.390 1.00 93.19 227 VAL A N 1
ATOM 1775 C CA . VAL A 1 227 ? 9.445 -8.924 -4.730 1.00 93.19 227 VAL A CA 1
ATOM 1776 C C . VAL A 1 227 ? 9.228 -10.422 -4.636 1.00 93.19 227 VAL A C 1
ATOM 1778 O O . VAL A 1 227 ? 9.925 -11.065 -3.858 1.00 93.19 227 VAL A O 1
ATOM 1781 N N . TYR A 1 228 ? 8.263 -10.986 -5.360 1.00 92.25 228 TYR A N 1
ATOM 1782 C CA . TYR A 1 228 ? 7.927 -12.405 -5.209 1.00 92.25 228 TYR A CA 1
ATOM 1783 C C . TYR A 1 228 ? 7.284 -13.037 -6.445 1.00 92.25 228 TYR A C 1
ATOM 1785 O O . TYR A 1 228 ? 6.767 -12.345 -7.322 1.00 92.25 228 TYR A O 1
ATOM 1793 N N . ARG A 1 229 ? 7.290 -14.375 -6.494 1.00 92.00 229 ARG A N 1
ATOM 1794 C CA . ARG A 1 229 ? 6.599 -15.175 -7.519 1.00 92.00 229 ARG A CA 1
ATOM 1795 C C . ARG A 1 229 ? 5.084 -15.128 -7.344 1.00 92.00 229 ARG A C 1
ATOM 1797 O O . ARG A 1 229 ? 4.525 -15.796 -6.469 1.00 92.00 229 ARG A O 1
ATOM 1804 N N . LYS A 1 230 ? 4.414 -14.319 -8.164 1.00 93.75 230 LYS A N 1
ATOM 1805 C CA . LYS A 1 230 ? 2.981 -14.054 -8.030 1.00 93.75 230 LYS A CA 1
ATOM 1806 C C . LYS A 1 230 ? 2.120 -15.199 -8.534 1.00 93.75 230 LYS A C 1
ATOM 1808 O O . LYS A 1 230 ? 1.108 -15.494 -7.916 1.00 93.75 230 LYS A O 1
ATOM 1813 N N . ASP A 1 231 ? 2.535 -15.865 -9.597 1.00 92.69 231 ASP A N 1
ATOM 1814 C CA . ASP A 1 231 ? 1.908 -17.085 -10.108 1.00 92.69 231 ASP A CA 1
ATOM 1815 C C . ASP A 1 231 ? 1.866 -18.202 -9.053 1.00 92.69 231 ASP A C 1
ATOM 1817 O O . ASP A 1 231 ? 0.813 -18.787 -8.793 1.00 92.69 231 ASP A O 1
ATOM 1821 N N . VAL A 1 232 ? 2.985 -18.432 -8.361 1.00 90.00 232 VAL A N 1
ATOM 1822 C CA . VAL A 1 232 ? 3.072 -19.415 -7.270 1.00 90.00 232 VAL A CA 1
ATOM 1823 C C . VAL A 1 232 ? 2.203 -18.988 -6.086 1.00 90.00 232 VAL A C 1
ATOM 1825 O O . VAL A 1 232 ? 1.459 -19.801 -5.532 1.00 90.00 232 VAL A O 1
ATOM 1828 N N . GLN A 1 233 ? 2.263 -17.708 -5.707 1.00 88.62 233 GLN A N 1
ATOM 1829 C CA . GLN A 1 233 ? 1.451 -17.159 -4.622 1.00 88.62 233 GLN A CA 1
ATOM 1830 C C . GLN A 1 233 ? -0.049 -17.264 -4.922 1.00 88.62 233 GLN A C 1
ATOM 1832 O O . GLN A 1 233 ? -0.797 -17.712 -4.057 1.00 88.62 233 GLN A O 1
ATOM 1837 N N . ALA A 1 234 ? -0.474 -16.904 -6.135 1.00 89.00 234 ALA A N 1
ATOM 1838 C CA . ALA A 1 234 ? -1.866 -16.910 -6.572 1.00 89.00 234 ALA A CA 1
ATOM 1839 C C . ALA A 1 234 ? -2.435 -18.330 -6.613 1.00 89.00 234 ALA A C 1
ATOM 1841 O O . ALA A 1 234 ? -3.555 -18.550 -6.156 1.00 89.00 234 ALA A O 1
ATOM 1842 N N . LYS A 1 235 ? -1.641 -19.303 -7.080 1.00 87.50 235 LYS A N 1
ATOM 1843 C CA . LYS A 1 235 ? -1.997 -20.726 -7.034 1.00 87.50 235 LYS A CA 1
ATOM 1844 C C . LYS A 1 235 ? -2.186 -21.219 -5.599 1.00 87.50 235 LYS A C 1
ATOM 1846 O O . LYS A 1 235 ? -3.137 -21.935 -5.318 1.00 87.50 235 LYS A O 1
ATOM 1851 N N . ALA A 1 236 ? -1.311 -20.815 -4.679 1.00 83.88 236 ALA A N 1
ATOM 1852 C CA . ALA A 1 236 ? -1.376 -21.249 -3.284 1.00 83.88 236 ALA A CA 1
ATOM 1853 C C . ALA A 1 236 ? -2.585 -20.699 -2.504 1.00 83.88 236 ALA A C 1
ATOM 1855 O O . ALA A 1 236 ? -2.959 -21.283 -1.488 1.00 83.88 236 ALA A O 1
ATOM 1856 N N . ILE A 1 237 ? -3.163 -19.578 -2.943 1.00 80.88 237 ILE A N 1
ATOM 1857 C CA . ILE A 1 237 ? -4.351 -18.965 -2.325 1.00 80.88 237 ILE A CA 1
ATOM 1858 C C . ILE A 1 237 ? -5.631 -19.179 -3.142 1.00 80.88 237 ILE A C 1
ATOM 1860 O O . ILE A 1 237 ? -6.626 -18.514 -2.865 1.00 80.88 237 ILE A O 1
ATOM 1864 N N . ASP A 1 238 ? -5.592 -20.059 -4.145 1.00 84.25 238 ASP A N 1
ATOM 1865 C CA . ASP A 1 238 ? -6.727 -20.374 -5.020 1.00 84.25 238 ASP A CA 1
ATOM 1866 C C . ASP A 1 238 ? -7.324 -19.136 -5.723 1.00 84.25 238 ASP A C 1
ATOM 1868 O O . ASP A 1 238 ? -8.529 -18.890 -5.750 1.00 84.25 238 ASP A O 1
ATOM 1872 N N . LYS A 1 239 ? -6.441 -18.273 -6.244 1.00 87.19 239 LYS A N 1
ATOM 1873 C CA . LYS A 1 239 ? -6.801 -17.057 -7.001 1.00 87.19 239 LYS A CA 1
ATOM 1874 C C . LYS A 1 239 ? -6.070 -16.954 -8.337 1.00 87.19 239 LYS A C 1
ATOM 1876 O O . LYS A 1 239 ? -5.979 -15.860 -8.894 1.00 87.19 239 LYS A O 1
ATOM 1881 N N . LEU A 1 240 ? -5.519 -18.060 -8.838 1.00 91.69 240 LEU A N 1
ATOM 1882 C CA . LEU A 1 240 ? -4.765 -18.060 -10.090 1.00 91.69 240 LEU A CA 1
ATOM 1883 C C . LEU A 1 240 ? -5.644 -17.638 -11.271 1.00 91.69 240 LEU A C 1
ATOM 1885 O O . LEU A 1 240 ? -5.244 -16.732 -11.990 1.00 91.69 240 LEU A O 1
ATOM 1889 N N . ASP A 1 241 ? -6.852 -18.185 -11.399 1.00 93.25 241 ASP A N 1
ATOM 1890 C CA . ASP A 1 241 ? -7.764 -17.879 -12.512 1.00 93.25 241 ASP A CA 1
ATOM 1891 C C . ASP A 1 241 ? -8.115 -16.387 -12.588 1.00 93.25 241 ASP A C 1
ATOM 1893 O O . ASP A 1 241 ? -8.097 -15.778 -13.659 1.00 93.25 241 ASP A O 1
ATOM 1897 N N . PHE A 1 242 ? -8.358 -15.760 -11.431 1.00 91.44 242 PHE A N 1
ATOM 1898 C CA . PHE A 1 242 ? -8.561 -14.314 -11.342 1.00 91.44 242 PHE A CA 1
ATOM 1899 C C . PHE A 1 242 ? -7.342 -13.552 -11.873 1.00 91.44 242 PHE A C 1
ATOM 1901 O O . PHE A 1 242 ? -7.484 -12.669 -12.716 1.00 91.44 242 PHE A O 1
ATOM 1908 N N . TRP A 1 243 ? -6.138 -13.893 -11.406 1.00 94.25 243 TRP A N 1
ATOM 1909 C CA . TRP A 1 243 ? -4.924 -13.196 -11.831 1.00 94.25 243 TRP A CA 1
ATOM 1910 C C . TRP A 1 243 ? -4.580 -13.455 -13.296 1.00 94.25 243 TRP A C 1
ATOM 1912 O O . TRP A 1 243 ? -4.191 -12.519 -13.981 1.00 94.25 243 TRP A O 1
ATOM 1922 N N . GLN A 1 244 ? -4.810 -14.661 -13.812 1.00 95.00 244 GLN A N 1
ATOM 1923 C CA . GLN A 1 244 ? -4.672 -14.954 -15.236 1.00 95.00 244 GLN A CA 1
ATOM 1924 C C . GLN A 1 244 ? -5.648 -14.128 -16.070 1.00 95.00 244 GLN A C 1
ATOM 1926 O O . GLN A 1 244 ? -5.257 -13.590 -17.100 1.00 95.00 244 GLN A O 1
ATOM 1931 N N . SER A 1 245 ? -6.894 -13.952 -15.623 1.00 92.62 245 SER A N 1
ATOM 1932 C CA . SER A 1 245 ? -7.841 -13.042 -16.278 1.00 92.62 245 SER A CA 1
ATOM 1933 C C . SER A 1 245 ? -7.337 -11.593 -16.294 1.00 92.62 245 SER A C 1
ATOM 1935 O O . SER A 1 245 ? -7.516 -10.890 -17.288 1.00 92.62 245 SER A O 1
ATOM 1937 N N . VAL A 1 246 ? -6.677 -11.138 -15.224 1.00 92.75 246 VAL A N 1
ATOM 1938 C CA . VAL A 1 246 ? -6.056 -9.805 -15.170 1.00 92.75 246 VAL A CA 1
ATOM 1939 C C . VAL A 1 246 ? -4.865 -9.707 -16.127 1.00 92.75 246 VAL A C 1
ATOM 1941 O O . VAL A 1 246 ? -4.817 -8.772 -16.920 1.00 92.75 246 VAL A O 1
ATOM 1944 N N . TRP A 1 247 ? -3.939 -10.666 -16.097 1.00 95.25 247 TRP A N 1
ATOM 1945 C CA . TRP A 1 247 ? -2.739 -10.667 -16.942 1.00 95.25 247 TRP A CA 1
ATOM 1946 C C . TRP A 1 247 ? -3.059 -10.789 -18.427 1.00 95.25 247 TRP A C 1
ATOM 1948 O O . TRP A 1 247 ? -2.416 -10.132 -19.237 1.00 95.25 247 TRP A O 1
ATOM 1958 N N . ASN A 1 248 ? -4.101 -11.545 -18.782 1.00 93.50 248 ASN A N 1
ATOM 1959 C CA . ASN A 1 248 ? -4.542 -11.685 -20.169 1.00 93.50 248 ASN A CA 1
ATOM 1960 C C . ASN A 1 248 ? -4.961 -10.353 -20.816 1.00 93.50 248 ASN A C 1
ATOM 1962 O O . ASN A 1 248 ? -4.971 -10.247 -22.039 1.00 93.50 248 ASN A O 1
ATOM 1966 N N . LYS A 1 249 ? -5.276 -9.318 -20.025 1.00 89.88 249 LYS A N 1
ATOM 1967 C CA . LYS A 1 249 ? -5.626 -7.982 -20.540 1.00 89.88 249 LYS A CA 1
ATOM 1968 C C . LYS A 1 249 ? -4.413 -7.169 -20.987 1.00 89.88 249 LYS A C 1
ATOM 1970 O O . LYS A 1 249 ? -4.597 -6.118 -21.596 1.00 89.88 249 LYS A O 1
ATOM 1975 N N . ALA A 1 250 ? -3.198 -7.603 -20.656 1.00 89.00 250 ALA A N 1
ATOM 1976 C CA . ALA A 1 250 ? -1.986 -6.950 -21.120 1.00 89.00 250 ALA A CA 1
ATOM 1977 C C . ALA A 1 250 ? -1.883 -7.094 -22.641 1.00 89.00 250 ALA A C 1
ATOM 1979 O O . ALA A 1 250 ? -1.871 -8.213 -23.151 1.00 89.00 250 ALA A O 1
ATOM 1980 N N . ALA A 1 251 ? -1.824 -5.971 -23.354 1.00 84.56 251 ALA A N 1
ATOM 1981 C CA . ALA A 1 251 ? -1.695 -5.970 -24.805 1.00 84.56 251 ALA A CA 1
ATOM 1982 C C . ALA A 1 251 ? -0.296 -6.449 -25.216 1.00 84.56 251 ALA A C 1
ATOM 1984 O O . ALA A 1 251 ? 0.704 -5.947 -24.701 1.00 84.56 251 ALA A O 1
ATOM 1985 N N . GLY A 1 252 ? -0.248 -7.427 -26.120 1.00 82.50 252 GLY A N 1
ATOM 1986 C CA . GLY A 1 252 ? 0.970 -7.922 -26.750 1.00 82.50 252 GLY A CA 1
ATOM 1987 C C . GLY A 1 252 ? 1.421 -7.045 -27.915 1.00 82.50 252 GLY A C 1
ATOM 1988 O O . GLY A 1 252 ? 1.006 -5.896 -28.062 1.00 82.50 252 GLY A O 1
ATOM 1989 N N . ASN A 1 253 ? 2.285 -7.607 -28.762 1.00 76.56 253 ASN A N 1
ATOM 1990 C CA . ASN A 1 253 ? 2.796 -6.915 -29.950 1.00 76.56 253 ASN A CA 1
ATOM 1991 C C . ASN A 1 253 ? 1.699 -6.668 -31.001 1.00 76.56 253 ASN A C 1
ATOM 1993 O O . ASN A 1 253 ? 1.791 -5.721 -31.778 1.00 76.56 253 ASN A O 1
ATOM 1997 N N . GLU A 1 254 ? 0.660 -7.506 -31.008 1.00 77.81 254 GLU A N 1
ATOM 1998 C CA . GLU A 1 254 ? -0.518 -7.382 -31.864 1.00 77.81 254 GLU A CA 1
ATOM 1999 C C . GLU A 1 254 ? -1.754 -7.036 -31.025 1.00 77.81 254 GLU A C 1
ATOM 2001 O O . GLU A 1 254 ? -1.883 -7.473 -29.882 1.00 77.81 254 GLU A O 1
ATOM 2006 N N . LEU A 1 255 ? -2.688 -6.268 -31.599 1.00 69.25 255 LEU A N 1
ATOM 2007 C CA . LEU A 1 255 ? -3.842 -5.705 -30.879 1.00 69.25 255 LEU A CA 1
ATOM 2008 C C . LEU A 1 255 ? -4.766 -6.774 -30.260 1.00 69.25 255 LEU A C 1
ATOM 2010 O O . LEU A 1 255 ? -5.420 -6.515 -29.253 1.00 69.25 255 LEU A O 1
ATOM 2014 N N . GLU A 1 256 ? -4.825 -7.960 -30.868 1.00 76.00 256 GLU A N 1
ATOM 2015 C CA . GLU A 1 256 ? -5.667 -9.084 -30.432 1.00 76.00 256 GLU A CA 1
ATOM 2016 C C . GLU A 1 256 ? -4.904 -10.117 -29.588 1.00 76.00 256 GLU A C 1
ATOM 2018 O O . GLU A 1 256 ? -5.507 -11.040 -29.037 1.00 76.00 256 GLU A O 1
ATOM 2023 N N . GLN A 1 257 ? -3.584 -9.968 -29.461 1.00 85.94 257 GLN A N 1
ATOM 2024 C CA . GLN A 1 257 ? -2.744 -10.907 -28.734 1.00 85.94 257 GLN A CA 1
ATOM 2025 C C . GLN A 1 257 ? -2.481 -10.403 -27.316 1.00 85.94 257 GLN A C 1
ATOM 2027 O O . GLN A 1 257 ? -2.122 -9.246 -27.103 1.00 85.94 257 GLN A O 1
ATOM 2032 N N . SER A 1 258 ? -2.602 -11.291 -26.331 1.00 89.69 258 SER A N 1
ATOM 2033 C CA . SER A 1 258 ? -2.144 -10.987 -24.978 1.00 89.69 258 SER A CA 1
ATOM 2034 C C . SER A 1 258 ? -0.619 -11.061 -24.878 1.00 89.69 258 SER A C 1
ATOM 2036 O O . SER A 1 258 ? -0.003 -11.969 -25.433 1.00 89.69 258 SER A O 1
ATOM 2038 N N . ALA A 1 259 ? -0.009 -10.156 -24.111 1.00 90.50 259 ALA A N 1
ATOM 2039 C CA . ALA A 1 259 ? 1.396 -10.255 -23.712 1.00 90.50 259 ALA A CA 1
ATOM 2040 C C . ALA A 1 259 ? 1.651 -11.379 -22.689 1.00 90.50 259 ALA A C 1
ATOM 2042 O O . ALA A 1 259 ? 2.805 -11.715 -22.427 1.00 90.50 259 ALA A O 1
ATOM 2043 N N . TYR A 1 260 ? 0.595 -11.924 -22.074 1.00 95.25 260 TYR A N 1
ATOM 2044 C CA . TYR A 1 260 ? 0.710 -12.956 -21.052 1.00 95.25 260 TYR A CA 1
ATOM 2045 C C . TYR A 1 260 ? 0.958 -14.342 -21.657 1.00 95.25 260 TYR A C 1
ATOM 2047 O O . TYR A 1 260 ? 0.141 -14.858 -22.418 1.00 95.25 260 TYR A O 1
ATOM 2055 N N . ASP A 1 261 ? 2.047 -14.982 -21.234 1.00 94.62 261 ASP A N 1
ATOM 2056 C CA . ASP A 1 261 ? 2.339 -16.388 -21.522 1.00 94.62 261 ASP A CA 1
ATOM 2057 C C . ASP A 1 261 ? 2.044 -17.264 -20.285 1.00 94.62 261 ASP A C 1
ATOM 2059 O O . ASP A 1 261 ? 2.746 -17.155 -19.276 1.00 94.62 261 ASP A O 1
ATOM 2063 N N . PRO A 1 262 ? 1.060 -18.181 -20.324 1.00 93.38 262 PRO A N 1
ATOM 2064 C CA . PRO A 1 262 ? 0.741 -19.063 -19.199 1.00 93.38 262 PRO A CA 1
ATOM 2065 C C . PRO A 1 262 ? 1.889 -19.959 -18.718 1.00 93.38 262 PRO A C 1
ATOM 2067 O O . PRO A 1 262 ? 1.855 -20.429 -17.580 1.00 93.38 262 PRO A O 1
ATOM 2070 N N . SER A 1 263 ? 2.884 -20.223 -19.568 1.00 93.50 263 SER A N 1
ATOM 2071 C CA . SER A 1 263 ? 4.032 -21.073 -19.245 1.00 93.50 263 SER A CA 1
ATOM 2072 C C . SER A 1 263 ? 5.178 -20.318 -18.561 1.00 93.50 263 SER A C 1
ATOM 2074 O O . SER A 1 263 ? 6.014 -20.932 -17.889 1.00 93.50 263 SER A O 1
ATOM 2076 N N . ALA A 1 264 ? 5.203 -18.988 -18.681 1.00 94.88 264 ALA A N 1
ATOM 2077 C CA . ALA A 1 264 ? 6.270 -18.148 -18.158 1.00 94.88 264 ALA A CA 1
ATOM 2078 C C . ALA A 1 264 ? 5.992 -17.669 -16.715 1.00 94.88 264 ALA A C 1
ATOM 2080 O O . ALA A 1 264 ? 4.852 -17.368 -16.344 1.00 94.88 264 ALA A O 1
ATOM 2081 N N . PRO A 1 265 ? 7.034 -17.544 -15.870 1.00 95.19 265 PRO A N 1
ATOM 2082 C CA . PRO A 1 265 ? 6.872 -17.122 -14.483 1.00 95.19 265 PRO A CA 1
ATOM 2083 C C . PRO A 1 265 ? 6.442 -15.655 -14.380 1.00 95.19 265 PRO A C 1
ATOM 2085 O O . PRO A 1 265 ? 7.028 -14.791 -15.031 1.00 95.19 265 PRO A O 1
ATOM 2088 N N . VAL A 1 266 ? 5.488 -15.364 -13.492 1.00 96.94 266 VAL A N 1
ATOM 2089 C CA . VAL A 1 266 ? 5.064 -13.987 -13.191 1.00 96.94 266 VAL A CA 1
ATOM 2090 C C . VAL A 1 266 ? 5.679 -13.516 -11.878 1.00 96.94 266 VAL A C 1
ATOM 2092 O O . VAL A 1 266 ? 5.433 -14.091 -10.813 1.00 96.94 266 VAL A O 1
ATOM 2095 N N . TRP A 1 267 ? 6.451 -12.435 -11.940 1.00 96.81 267 TRP A N 1
ATOM 2096 C CA . TRP A 1 267 ? 7.017 -11.771 -10.768 1.00 96.81 267 TRP A CA 1
ATOM 2097 C C . TRP A 1 267 ? 6.235 -10.512 -10.431 1.00 96.81 267 TRP A C 1
ATOM 2099 O O . TRP A 1 267 ? 5.927 -9.720 -11.315 1.00 96.81 267 TRP A O 1
ATOM 2109 N N . ARG A 1 268 ? 5.962 -10.301 -9.142 1.00 96.94 268 ARG A N 1
ATOM 2110 C CA . ARG A 1 268 ? 5.365 -9.068 -8.632 1.00 96.94 268 ARG A CA 1
ATOM 2111 C C . ARG A 1 268 ? 6.390 -8.244 -7.883 1.00 96.94 268 ARG A C 1
ATOM 2113 O O . ARG A 1 268 ? 7.060 -8.759 -6.988 1.00 96.94 268 ARG A O 1
ATOM 2120 N N . ILE A 1 269 ? 6.429 -6.955 -8.195 1.00 97.19 269 ILE A N 1
ATOM 2121 C CA . ILE A 1 269 ? 7.070 -5.920 -7.394 1.00 97.19 269 ILE A CA 1
ATOM 2122 C C . ILE A 1 269 ? 5.951 -5.151 -6.701 1.00 97.19 269 ILE A C 1
ATOM 2124 O O . ILE A 1 269 ? 5.102 -4.557 -7.359 1.00 97.19 269 ILE A O 1
ATOM 2128 N N . GLU A 1 270 ? 5.928 -5.175 -5.373 1.00 96.25 270 GLU A N 1
ATOM 2129 C CA . GLU A 1 270 ? 4.901 -4.535 -4.557 1.00 96.25 270 GLU A CA 1
ATOM 2130 C C . GLU A 1 270 ? 5.531 -3.481 -3.644 1.00 96.25 270 GLU A C 1
ATOM 2132 O O . GLU A 1 270 ? 6.495 -3.764 -2.936 1.00 96.25 270 GLU A O 1
ATOM 2137 N N . VAL A 1 271 ? 4.971 -2.273 -3.616 1.00 95.75 271 VAL A N 1
ATOM 2138 C CA . VAL A 1 271 ? 5.352 -1.202 -2.691 1.00 95.75 271 VAL A CA 1
ATOM 2139 C C . VAL A 1 271 ? 4.154 -0.842 -1.822 1.00 95.75 271 VAL A C 1
ATOM 2141 O O . VAL A 1 271 ? 3.079 -0.501 -2.311 1.00 95.75 271 VAL A O 1
ATOM 2144 N N . ARG A 1 272 ? 4.351 -0.886 -0.507 1.00 95.12 272 ARG A N 1
ATOM 2145 C CA . ARG A 1 272 ? 3.315 -0.700 0.508 1.00 95.12 272 ARG A CA 1
ATOM 2146 C C . ARG A 1 272 ? 3.577 0.569 1.292 1.00 95.12 272 ARG A C 1
ATOM 2148 O O . ARG A 1 272 ? 4.637 0.718 1.901 1.00 95.12 272 ARG A O 1
ATOM 2155 N N . PHE A 1 273 ? 2.594 1.458 1.313 1.00 94.50 273 PHE A N 1
ATOM 2156 C CA . PHE A 1 273 ? 2.613 2.695 2.078 1.00 94.50 273 PHE A CA 1
ATOM 2157 C C . PHE A 1 273 ? 1.654 2.594 3.251 1.00 94.50 273 PHE A C 1
ATOM 2159 O O . PHE A 1 273 ? 0.436 2.588 3.082 1.00 94.50 273 PHE A O 1
ATOM 2166 N N . HIS A 1 274 ? 2.209 2.575 4.459 1.00 92.69 274 HIS A N 1
ATOM 2167 C CA . HIS A 1 274 ? 1.414 2.704 5.668 1.00 92.69 274 HIS A CA 1
ATOM 2168 C C . HIS A 1 274 ? 0.747 4.089 5.751 1.00 92.69 274 HIS A C 1
ATOM 2170 O O . HIS A 1 274 ? 1.347 5.101 5.378 1.00 92.69 274 HIS A O 1
ATOM 2176 N N . HIS A 1 275 ? -0.458 4.162 6.322 1.00 90.12 275 HIS A N 1
ATOM 2177 C CA . HIS A 1 275 ? -1.238 5.404 6.407 1.00 90.12 275 HIS A CA 1
ATOM 2178 C C . HIS A 1 275 ? -0.504 6.551 7.123 1.00 90.12 275 HIS A C 1
ATOM 2180 O O . HIS A 1 275 ? -0.665 7.722 6.780 1.00 90.12 275 HIS A O 1
ATOM 2186 N N . SER A 1 276 ? 0.374 6.237 8.084 1.00 88.25 276 SER A N 1
ATOM 2187 C CA . SER A 1 276 ? 1.208 7.249 8.749 1.00 88.25 276 SER A CA 1
ATOM 2188 C C . SER A 1 276 ? 2.235 7.899 7.815 1.00 88.25 276 SER A C 1
ATOM 2190 O O . SER A 1 276 ? 2.575 9.065 8.017 1.00 88.25 276 SER A O 1
ATOM 2192 N N . VAL A 1 277 ? 2.713 7.177 6.794 1.00 89.44 277 VAL A N 1
ATOM 2193 C CA . VAL A 1 277 ? 3.627 7.711 5.775 1.00 89.44 277 VAL A CA 1
ATOM 2194 C C . VAL A 1 277 ? 2.878 8.651 4.842 1.00 89.44 277 VAL A C 1
ATOM 2196 O O . VAL A 1 277 ? 3.384 9.730 4.550 1.00 89.44 277 VAL A O 1
ATOM 2199 N N . LEU A 1 278 ? 1.661 8.296 4.427 1.00 90.25 278 LEU A N 1
ATOM 2200 C CA . LEU A 1 278 ? 0.836 9.203 3.626 1.00 90.25 278 LEU A CA 1
ATOM 2201 C C . LEU A 1 278 ? 0.503 10.483 4.401 1.00 90.25 278 LEU A C 1
ATOM 2203 O O . LEU A 1 278 ? 0.615 11.582 3.867 1.00 90.25 278 LEU A O 1
ATOM 2207 N N . ALA A 1 279 ? 0.247 10.368 5.706 1.00 85.31 279 ALA A N 1
ATOM 2208 C CA . ALA A 1 279 ? 0.108 11.533 6.573 1.00 85.31 279 ALA A CA 1
ATOM 2209 C C . ALA A 1 279 ? 1.408 12.366 6.696 1.00 85.31 279 ALA A C 1
ATOM 2211 O O . ALA A 1 279 ? 1.329 13.586 6.845 1.00 85.31 279 ALA A O 1
ATOM 2212 N N . ASP A 1 280 ? 2.603 11.750 6.649 1.00 85.94 280 ASP A N 1
ATOM 2213 C CA . ASP A 1 280 ? 3.881 12.489 6.582 1.00 85.94 280 ASP A CA 1
ATOM 2214 C C . ASP A 1 280 ? 3.982 13.308 5.284 1.00 85.94 280 ASP A C 1
ATOM 2216 O O . ASP A 1 280 ? 4.511 14.421 5.314 1.00 85.94 280 ASP A O 1
ATOM 2220 N N . PHE A 1 281 ? 3.510 12.765 4.155 1.00 85.38 281 PHE A N 1
ATOM 2221 C CA . PHE A 1 281 ? 3.482 13.483 2.878 1.00 85.38 281 PHE A CA 1
ATOM 2222 C C . PHE A 1 281 ? 2.494 14.642 2.906 1.00 85.38 281 PHE A C 1
ATOM 2224 O O . PHE A 1 281 ? 2.856 15.741 2.494 1.00 85.38 281 PHE A O 1
ATOM 2231 N N . GLY A 1 282 ? 1.306 14.445 3.484 1.00 79.62 282 GLY A N 1
ATOM 2232 C CA . GLY A 1 282 ? 0.348 15.534 3.677 1.00 79.62 282 GLY A CA 1
ATOM 2233 C C . GLY A 1 282 ? 0.906 16.690 4.499 1.00 79.62 282 GLY A C 1
ATOM 2234 O O . GLY A 1 282 ? 0.752 17.850 4.118 1.00 79.62 282 GLY A O 1
ATOM 2235 N N . ARG A 1 283 ? 1.650 16.391 5.571 1.00 78.19 283 ARG A N 1
ATOM 2236 C CA . ARG A 1 283 ? 2.375 17.422 6.333 1.00 78.19 283 ARG A CA 1
ATOM 2237 C C . ARG A 1 283 ? 3.452 18.118 5.503 1.00 78.19 283 ARG A C 1
ATOM 2239 O O . ARG A 1 283 ? 3.616 19.327 5.622 1.00 78.19 283 ARG A O 1
ATOM 2246 N N . GLY A 1 284 ? 4.187 17.372 4.680 1.00 74.62 284 GLY A N 1
ATOM 2247 C CA . GLY A 1 284 ? 5.230 17.933 3.825 1.00 74.62 284 GLY A CA 1
ATOM 2248 C C . GLY A 1 284 ? 4.700 18.858 2.740 1.00 74.62 284 GLY A C 1
ATOM 2249 O O . GLY A 1 284 ? 5.247 19.943 2.572 1.00 74.62 284 GLY A O 1
ATOM 2250 N N . ALA A 1 285 ? 3.617 18.464 2.071 1.00 73.62 285 ALA A N 1
ATOM 2251 C CA . ALA A 1 285 ? 2.934 19.293 1.085 1.00 73.62 285 ALA A CA 1
ATOM 2252 C C . ALA A 1 285 ? 2.382 20.578 1.723 1.00 73.62 285 ALA A C 1
ATOM 2254 O O . ALA A 1 285 ? 2.566 21.666 1.189 1.00 73.62 285 ALA A O 1
ATOM 2255 N N . ALA A 1 286 ? 1.781 20.481 2.913 1.00 66.88 286 ALA A N 1
ATOM 2256 C CA . ALA A 1 286 ? 1.259 21.650 3.617 1.00 66.88 286 ALA A CA 1
ATOM 2257 C C . ALA A 1 286 ? 2.353 22.633 4.060 1.00 66.88 286 ALA A C 1
ATOM 2259 O O . ALA A 1 286 ? 2.124 23.835 4.039 1.00 66.88 286 ALA A O 1
ATOM 2260 N N . ALA A 1 287 ? 3.544 22.146 4.422 1.00 64.12 287 ALA A N 1
ATOM 2261 C CA . ALA A 1 287 ? 4.677 23.004 4.773 1.00 64.12 287 ALA A CA 1
ATOM 2262 C C . ALA A 1 287 ? 5.239 23.803 3.579 1.00 64.12 287 ALA A C 1
ATOM 2264 O O . ALA A 1 287 ? 6.058 24.695 3.783 1.00 64.12 287 ALA A O 1
ATOM 2265 N N . GLN A 1 288 ? 4.846 23.465 2.347 1.00 62.31 288 GLN A N 1
ATOM 2266 C CA . GLN A 1 288 ? 5.245 24.166 1.123 1.00 62.31 288 GLN A CA 1
ATOM 2267 C C . GLN A 1 288 ? 4.207 25.203 0.659 1.00 62.31 288 GLN A C 1
ATOM 2269 O O . GLN A 1 288 ? 4.480 25.929 -0.291 1.00 62.31 288 GLN A O 1
ATOM 2274 N N . LEU A 1 289 ? 3.038 25.282 1.306 1.00 57.59 289 LEU A N 1
ATOM 2275 C CA . LEU A 1 289 ? 1.951 26.199 0.951 1.00 57.59 289 LEU A CA 1
ATOM 2276 C C . LEU A 1 289 ? 1.841 27.324 1.993 1.00 57.59 289 LEU A C 1
ATOM 2278 O O . LEU A 1 289 ? 1.774 27.048 3.188 1.00 57.59 289 LEU A O 1
ATOM 2282 N N . GLU A 1 290 ? 1.762 28.584 1.548 1.00 47.44 290 GLU A N 1
ATOM 2283 C CA . GLU A 1 290 ? 1.636 29.762 2.434 1.00 47.44 290 GLU A CA 1
ATOM 2284 C C . GLU A 1 290 ? 0.340 29.756 3.275 1.00 47.44 290 GLU A C 1
ATOM 2286 O O . GLU A 1 290 ? 0.321 30.280 4.384 1.00 47.44 290 GLU A O 1
ATOM 2291 N N . TYR A 1 291 ? -0.719 29.084 2.804 1.00 48.25 291 TYR A N 1
ATOM 2292 C CA . TYR A 1 291 ? -2.014 28.930 3.491 1.00 48.25 291 TYR A CA 1
ATOM 2293 C C . TYR A 1 291 ? -2.192 27.529 4.118 1.00 48.25 291 TYR A C 1
ATOM 2295 O O . TYR A 1 291 ? -3.217 26.858 3.966 1.00 48.25 291 TYR A O 1
ATOM 2303 N N . GLY A 1 292 ? -1.153 27.044 4.801 1.00 49.78 292 GLY A N 1
ATOM 2304 C CA . GLY A 1 292 ? -1.103 25.717 5.413 1.00 49.78 292 GLY A CA 1
ATOM 2305 C C . GLY A 1 292 ? -2.046 25.531 6.609 1.00 49.78 292 GLY A C 1
ATOM 2306 O O . GLY A 1 292 ? -1.677 25.845 7.732 1.00 49.78 292 GLY A O 1
ATOM 2307 N N . ALA A 1 293 ? -3.223 24.936 6.382 1.00 41.69 293 ALA A N 1
ATOM 2308 C CA . ALA A 1 293 ? -3.969 24.141 7.378 1.00 41.69 293 ALA A CA 1
ATOM 2309 C C . ALA A 1 293 ? -5.159 23.385 6.753 1.00 41.69 293 ALA A C 1
ATOM 2311 O O . ALA A 1 293 ? -5.381 22.219 7.070 1.00 41.69 293 ALA A O 1
ATOM 2312 N N . SER A 1 294 ? -5.903 24.009 5.833 1.00 41.59 294 SER A N 1
ATOM 2313 C CA . SER A 1 294 ? -7.213 23.500 5.381 1.00 41.59 294 SER A CA 1
ATOM 2314 C C . SER A 1 294 ? -7.149 22.322 4.398 1.00 41.59 294 SER A C 1
ATOM 2316 O O . SER A 1 294 ? -8.050 21.489 4.383 1.00 41.59 294 SER A O 1
ATOM 2318 N N . LEU A 1 295 ? -6.067 22.183 3.625 1.00 45.88 295 LEU A N 1
ATOM 2319 C CA . LEU A 1 295 ? -5.885 21.072 2.673 1.00 45.88 295 LEU A CA 1
ATOM 2320 C C . LEU A 1 295 ? -5.296 19.797 3.314 1.00 45.88 295 LEU A C 1
ATOM 2322 O O . LEU A 1 295 ? -5.253 18.748 2.671 1.00 45.88 295 LEU A O 1
ATOM 2326 N N . GLN A 1 296 ? -4.841 19.866 4.576 1.00 50.12 296 GLN A N 1
ATOM 2327 C CA . GLN A 1 296 ? -4.066 18.800 5.234 1.00 50.12 296 GLN A CA 1
ATOM 2328 C C . GLN A 1 296 ? -4.824 17.478 5.392 1.00 50.12 296 GLN A C 1
ATOM 2330 O O . GLN A 1 296 ? -4.215 16.413 5.280 1.00 50.12 296 GLN A O 1
ATOM 2335 N N . GLN A 1 297 ? -6.122 17.536 5.699 1.00 51.94 297 GLN A N 1
ATOM 2336 C CA . GLN A 1 297 ? -6.866 16.357 6.144 1.00 51.94 297 GLN A CA 1
ATOM 2337 C C . GLN A 1 297 ? -7.637 15.664 5.021 1.00 51.94 297 GLN A C 1
ATOM 2339 O O . GLN A 1 297 ? -7.851 14.467 5.124 1.00 51.94 297 GLN A O 1
ATOM 2344 N N . GLY A 1 298 ? -8.015 16.348 3.937 1.00 62.34 298 GLY A N 1
ATOM 2345 C CA . GLY A 1 298 ? -8.887 15.762 2.906 1.00 62.34 298 GLY A CA 1
ATOM 2346 C C . GLY A 1 298 ? -8.184 14.818 1.923 1.00 62.34 298 GLY A C 1
ATOM 2347 O O . GLY A 1 298 ? -8.696 13.742 1.629 1.00 62.34 298 GLY A O 1
ATOM 2348 N N . ILE A 1 299 ? -7.001 15.194 1.420 1.00 74.31 299 ILE A N 1
ATOM 2349 C CA . ILE A 1 299 ? -6.354 14.465 0.310 1.00 74.31 299 ILE A CA 1
ATOM 2350 C C . ILE A 1 299 ? -5.784 13.114 0.771 1.00 74.31 299 ILE A C 1
ATOM 2352 O O . ILE A 1 299 ? -5.946 12.100 0.103 1.00 74.31 299 ILE A O 1
ATOM 2356 N N . TRP A 1 300 ? -5.129 13.085 1.932 1.00 83.94 300 TRP A N 1
ATOM 2357 C CA . TRP A 1 300 ? -4.369 11.917 2.407 1.00 83.94 300 TRP A CA 1
ATOM 2358 C C . TRP A 1 300 ? -5.160 11.006 3.349 1.00 83.94 300 TRP A C 1
ATOM 2360 O O . TRP A 1 300 ? -4.621 10.021 3.859 1.00 83.94 300 TRP A O 1
ATOM 2370 N N . SER A 1 301 ? -6.421 11.346 3.616 1.00 85.62 301 SER A N 1
ATOM 2371 C CA . SER A 1 301 ? -7.299 10.572 4.490 1.00 85.62 301 SER A CA 1
ATOM 2372 C C . SER A 1 301 ? -8.171 9.574 3.751 1.00 85.62 301 SER A C 1
ATOM 2374 O O . SER A 1 301 ? -8.732 8.711 4.412 1.00 85.62 301 SER A O 1
ATOM 2376 N N . HIS A 1 302 ? -8.268 9.669 2.422 1.00 88.69 302 HIS A N 1
ATOM 2377 C CA . HIS A 1 302 ? -9.188 8.891 1.594 1.00 88.69 302 HIS A CA 1
ATOM 2378 C C . HIS A 1 302 ? -8.537 8.430 0.294 1.00 88.69 302 HIS A C 1
ATOM 2380 O O . HIS A 1 302 ? -7.696 9.134 -0.271 1.00 88.69 302 HIS A O 1
ATOM 2386 N N . ILE A 1 303 ? -8.986 7.288 -0.238 1.00 90.06 303 ILE A N 1
ATOM 2387 C CA . ILE A 1 303 ? -8.502 6.782 -1.534 1.00 90.06 303 ILE A CA 1
ATOM 2388 C C . ILE A 1 303 ? -8.685 7.794 -2.670 1.00 90.06 303 ILE A C 1
ATOM 2390 O O . ILE A 1 303 ? -7.789 7.947 -3.496 1.00 90.06 303 ILE A O 1
ATOM 2394 N N . GLN A 1 304 ? -9.799 8.532 -2.688 1.00 88.88 304 GLN A N 1
ATOM 2395 C CA . GLN A 1 304 ? -10.065 9.513 -3.739 1.00 88.88 304 GLN A CA 1
ATOM 2396 C C . GLN A 1 304 ? -8.954 10.560 -3.848 1.00 88.88 304 GLN A C 1
ATOM 2398 O O . GLN A 1 304 ? -8.455 10.795 -4.945 1.00 88.88 304 GLN A O 1
ATOM 2403 N N . GLY A 1 305 ? -8.520 11.143 -2.730 1.00 85.56 305 GLY A N 1
ATOM 2404 C CA . GLY A 1 305 ? -7.424 12.108 -2.746 1.00 85.56 305 GLY A CA 1
ATOM 2405 C C . GLY A 1 305 ? -6.073 11.469 -3.080 1.00 85.56 305 GLY A C 1
ATOM 2406 O O . GLY A 1 305 ? -5.313 12.018 -3.872 1.00 85.56 305 GLY A O 1
ATOM 2407 N N . VAL A 1 306 ? -5.785 10.275 -2.552 1.00 89.06 306 VAL A N 1
ATOM 2408 C CA . VAL A 1 306 ? -4.506 9.581 -2.798 1.00 89.06 306 VAL A CA 1
ATOM 2409 C C . VAL A 1 306 ? -4.366 9.071 -4.237 1.00 89.06 306 VAL A C 1
ATOM 2411 O O . VAL A 1 306 ? -3.246 8.960 -4.737 1.00 89.06 306 VAL A O 1
ATOM 2414 N N . SER A 1 307 ? -5.476 8.805 -4.927 1.00 88.88 307 SER A N 1
ATOM 2415 C CA . SER A 1 307 ? -5.501 8.281 -6.298 1.00 88.88 307 SER A CA 1
ATOM 2416 C C . SER A 1 307 ? -4.665 9.110 -7.288 1.00 88.88 307 SER A C 1
ATOM 2418 O O . SER A 1 307 ? -3.900 8.548 -8.073 1.00 88.88 307 SER A O 1
ATOM 2420 N N . GLY A 1 308 ? -4.706 10.443 -7.182 1.00 85.94 308 GLY A N 1
ATOM 2421 C CA . GLY A 1 308 ? -3.942 11.359 -8.040 1.00 85.94 308 GLY A CA 1
ATOM 2422 C C . GLY A 1 308 ? -2.428 11.347 -7.793 1.00 85.94 308 GLY A C 1
ATOM 2423 O O . GLY A 1 308 ? -1.668 11.897 -8.590 1.00 85.94 308 GLY A O 1
ATOM 2424 N N . HIS A 1 309 ? -1.987 10.697 -6.713 1.00 89.06 309 HIS A N 1
ATOM 2425 C CA . HIS A 1 309 ? -0.599 10.639 -6.263 1.00 89.06 309 HIS A CA 1
ATOM 2426 C C . HIS A 1 309 ? 0.046 9.259 -6.428 1.00 89.06 309 HIS A C 1
ATOM 2428 O O . HIS A 1 309 ? 1.234 9.114 -6.139 1.00 89.06 309 HIS A O 1
ATOM 2434 N N . LEU A 1 310 ? -0.688 8.245 -6.902 1.00 92.00 310 LEU A N 1
ATOM 2435 C CA . LEU A 1 310 ? -0.188 6.867 -6.959 1.00 92.00 310 LEU A CA 1
ATOM 2436 C C . LEU A 1 310 ? 1.116 6.758 -7.756 1.00 92.00 310 LEU A C 1
ATOM 2438 O O . LEU A 1 310 ? 2.103 6.265 -7.225 1.00 92.00 310 LEU A O 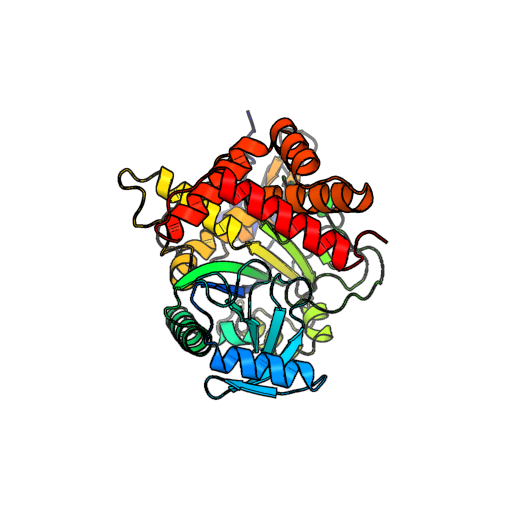1
ATOM 2442 N N . THR A 1 311 ? 1.185 7.298 -8.973 1.00 91.88 311 THR A N 1
ATOM 2443 C CA . THR A 1 311 ? 2.412 7.251 -9.792 1.00 91.88 311 THR A CA 1
ATOM 2444 C C . THR A 1 311 ? 3.616 7.889 -9.082 1.00 91.88 311 THR A C 1
ATOM 2446 O O . THR A 1 311 ? 4.715 7.340 -9.091 1.00 91.88 311 THR A O 1
ATOM 2449 N N . GLY A 1 312 ? 3.419 9.009 -8.384 1.00 90.62 312 GLY A N 1
ATOM 2450 C CA . GLY A 1 312 ? 4.499 9.636 -7.623 1.00 90.62 312 GLY A CA 1
ATOM 2451 C C . GLY A 1 312 ? 4.902 8.844 -6.373 1.00 90.62 312 GLY A C 1
ATOM 2452 O O . GLY A 1 312 ? 6.086 8.770 -6.040 1.00 90.62 312 GLY A O 1
ATOM 2453 N N . LEU A 1 313 ? 3.947 8.181 -5.712 1.00 92.69 313 LEU A N 1
ATOM 2454 C CA . LEU A 1 313 ? 4.225 7.237 -4.628 1.00 92.69 313 LEU A CA 1
ATOM 2455 C C . LEU A 1 313 ? 5.003 6.016 -5.136 1.00 92.69 313 LEU A C 1
ATOM 2457 O O . LEU A 1 313 ? 5.967 5.609 -4.490 1.00 92.69 313 LEU A O 1
ATOM 2461 N N . TRP A 1 314 ? 4.663 5.477 -6.307 1.00 94.75 314 TRP A N 1
ATOM 2462 C CA . TRP A 1 314 ? 5.424 4.404 -6.954 1.00 94.75 314 TRP A CA 1
ATOM 2463 C C . TRP A 1 314 ? 6.887 4.800 -7.155 1.00 94.75 314 TRP A C 1
ATOM 2465 O O . TRP A 1 314 ? 7.796 4.123 -6.668 1.00 94.75 314 TRP A O 1
ATOM 2475 N N . GLN A 1 315 ? 7.110 5.960 -7.775 1.00 93.06 315 GLN A N 1
ATOM 2476 C CA . GLN A 1 315 ? 8.448 6.494 -8.009 1.00 93.06 315 GLN A CA 1
ATOM 2477 C C . GLN A 1 315 ? 9.200 6.749 -6.700 1.00 93.06 315 GLN A C 1
ATOM 2479 O O . GLN A 1 315 ? 10.385 6.430 -6.584 1.00 93.06 315 GLN A O 1
ATOM 2484 N N . TYR A 1 316 ? 8.526 7.277 -5.676 1.00 92.81 316 TYR A N 1
ATOM 2485 C CA . TYR A 1 316 ? 9.109 7.430 -4.344 1.00 92.81 316 TYR A CA 1
ATOM 2486 C C . TYR A 1 316 ? 9.528 6.077 -3.746 1.00 92.81 316 TYR A C 1
ATOM 2488 O O . TYR A 1 316 ? 10.600 5.965 -3.141 1.00 92.81 316 TYR A O 1
ATOM 2496 N N . GLY A 1 317 ? 8.691 5.053 -3.914 1.00 93.75 317 GLY A N 1
ATOM 2497 C CA . GLY A 1 317 ? 8.938 3.680 -3.487 1.00 93.75 317 GLY A CA 1
ATOM 2498 C C . GLY A 1 317 ? 10.209 3.108 -4.099 1.00 93.75 317 GLY A C 1
ATOM 2499 O O . GLY A 1 317 ? 11.136 2.756 -3.368 1.00 93.75 317 GLY A O 1
ATOM 2500 N N . LEU A 1 318 ? 10.292 3.110 -5.429 1.00 94.00 318 LEU A N 1
ATOM 2501 C CA . LEU A 1 318 ? 11.453 2.610 -6.171 1.00 94.00 318 LEU A CA 1
ATOM 2502 C C . LEU A 1 318 ? 12.730 3.412 -5.889 1.00 94.00 318 LEU A C 1
ATOM 2504 O O . LEU A 1 318 ? 13.819 2.847 -5.853 1.00 94.00 318 LEU A O 1
ATOM 2508 N N . ASN A 1 319 ? 12.623 4.712 -5.606 1.00 91.62 319 ASN A N 1
ATOM 2509 C CA . ASN A 1 319 ? 13.772 5.519 -5.184 1.00 91.62 319 ASN A CA 1
ATOM 2510 C C . ASN A 1 319 ? 14.210 5.248 -3.731 1.00 91.62 319 ASN A C 1
ATOM 2512 O O . ASN A 1 319 ? 15.379 5.454 -3.383 1.00 91.62 319 ASN A O 1
ATOM 2516 N N . SER A 1 320 ? 13.286 4.797 -2.876 1.00 90.94 320 SER A N 1
ATOM 2517 C CA . SER A 1 320 ? 13.553 4.418 -1.479 1.00 90.94 320 SER A CA 1
ATOM 2518 C C . SER A 1 320 ? 14.151 3.014 -1.348 1.00 90.94 320 SER A C 1
ATOM 2520 O O . SER A 1 320 ? 14.906 2.752 -0.406 1.00 90.94 320 SER A O 1
ATOM 2522 N N . PHE A 1 321 ? 13.812 2.130 -2.283 1.00 92.50 321 PHE A N 1
ATOM 2523 C CA . PHE A 1 321 ? 14.346 0.781 -2.442 1.00 92.50 321 PHE A CA 1
ATOM 2524 C C . PHE A 1 321 ? 14.997 0.696 -3.812 1.00 92.50 321 PHE A C 1
ATOM 2526 O O . PHE A 1 321 ? 14.402 0.214 -4.768 1.00 92.50 321 PHE A O 1
ATOM 2533 N N . ARG A 1 322 ? 16.195 1.259 -3.923 1.00 92.44 322 ARG A N 1
ATOM 2534 C CA . ARG A 1 322 ? 16.799 1.529 -5.219 1.00 92.44 322 ARG A CA 1
ATOM 2535 C C . ARG A 1 322 ? 17.712 0.393 -5.631 1.00 92.44 322 ARG A C 1
ATOM 2537 O O . ARG A 1 322 ? 18.728 0.167 -4.978 1.00 92.44 322 ARG A O 1
ATOM 2544 N N . LEU A 1 323 ? 17.376 -0.279 -6.723 1.00 93.25 323 LEU A N 1
ATOM 2545 C CA . LEU A 1 323 ? 18.252 -1.287 -7.300 1.00 93.25 323 LEU A CA 1
ATOM 2546 C C . LEU A 1 323 ? 19.342 -0.609 -8.130 1.00 93.25 323 LEU A C 1
ATOM 2548 O O . LEU A 1 323 ? 19.046 0.187 -9.021 1.00 93.25 323 LEU A O 1
ATOM 2552 N N . GLU A 1 324 ? 20.604 -0.896 -7.824 1.00 92.81 324 GLU A N 1
ATOM 2553 C CA . GLU A 1 324 ? 21.741 -0.290 -8.517 1.00 92.81 324 GLU A CA 1
ATOM 2554 C C . GLU A 1 324 ? 22.502 -1.303 -9.378 1.00 92.81 324 GLU A C 1
ATOM 2556 O O . GLU A 1 324 ? 22.615 -2.490 -9.055 1.00 92.81 324 GLU A O 1
ATOM 2561 N N . ALA A 1 325 ? 23.056 -0.814 -10.483 1.00 90.81 325 ALA A N 1
ATOM 2562 C CA . ALA A 1 325 ? 24.095 -1.474 -11.258 1.00 90.81 325 ALA A CA 1
ATOM 2563 C C . ALA A 1 325 ? 25.432 -0.777 -10.969 1.00 90.81 325 ALA A C 1
ATOM 2565 O O . ALA A 1 325 ? 25.516 0.456 -10.972 1.00 90.81 325 ALA A O 1
ATOM 2566 N N . GLN A 1 326 ? 26.467 -1.558 -10.666 1.00 85.62 326 GLN A N 1
ATOM 2567 C CA . GLN A 1 326 ? 27.783 -1.041 -10.292 1.00 85.62 326 GLN A CA 1
ATOM 2568 C C . GLN A 1 326 ? 28.851 -1.648 -11.198 1.00 85.62 326 GLN A C 1
ATOM 2570 O O . GLN A 1 326 ? 28.851 -2.856 -11.423 1.00 85.62 326 GLN A O 1
ATOM 2575 N N . GLY A 1 327 ? 29.736 -0.798 -11.713 1.00 83.19 327 GLY A N 1
ATOM 2576 C CA . GLY A 1 327 ? 30.950 -1.210 -12.415 1.00 83.19 327 GLY A CA 1
ATOM 2577 C C . GLY A 1 327 ? 32.131 -1.368 -11.464 1.00 83.19 327 GLY A C 1
ATOM 2578 O O . GLY A 1 327 ? 32.001 -1.214 -10.251 1.00 83.19 327 GLY A O 1
ATOM 2579 N N . GLU A 1 328 ? 33.312 -1.614 -12.023 1.00 81.44 328 GLU A N 1
ATOM 2580 C CA . GLU A 1 328 ? 34.548 -1.789 -11.247 1.00 81.44 328 GLU A CA 1
ATOM 2581 C C . GLU A 1 328 ? 34.950 -0.520 -10.481 1.00 81.44 328 GLU A C 1
ATOM 2583 O O . GLU A 1 328 ? 35.543 -0.582 -9.403 1.00 81.44 328 GLU A O 1
ATOM 2588 N N . LYS A 1 329 ? 34.620 0.659 -11.022 1.00 82.06 329 LYS A N 1
ATOM 2589 C CA . LYS A 1 329 ? 34.937 1.945 -10.395 1.00 82.06 329 LYS A CA 1
ATOM 2590 C C . LYS A 1 329 ? 33.762 2.434 -9.558 1.00 82.06 329 LYS A C 1
ATOM 2592 O O . LYS A 1 329 ? 32.631 2.499 -10.030 1.00 82.06 329 LYS A O 1
ATOM 2597 N N . ALA A 1 330 ? 34.047 2.972 -8.371 1.00 74.00 330 ALA A N 1
ATOM 2598 C CA . ALA A 1 330 ? 33.038 3.578 -7.492 1.00 74.00 330 ALA A CA 1
ATOM 2599 C C . ALA A 1 330 ? 32.232 4.732 -8.140 1.00 74.00 330 ALA A C 1
ATOM 2601 O O . ALA A 1 330 ? 31.156 5.092 -7.661 1.00 74.00 330 ALA A O 1
ATOM 2602 N N . SER A 1 331 ? 32.746 5.340 -9.217 1.00 78.62 331 SER A N 1
ATOM 2603 C CA . SER A 1 331 ? 32.053 6.363 -10.013 1.00 78.62 331 SER A CA 1
ATOM 2604 C C . SER A 1 331 ? 31.034 5.803 -11.011 1.00 78.62 331 SER A C 1
ATOM 2606 O O . SER A 1 331 ? 30.205 6.567 -11.501 1.00 78.62 331 SER A O 1
ATOM 2608 N N . GLN A 1 332 ? 31.089 4.509 -11.323 1.00 83.62 332 GLN A N 1
ATOM 2609 C CA . GLN A 1 332 ? 30.209 3.832 -12.274 1.00 83.62 332 GLN A CA 1
ATOM 2610 C C . GLN A 1 332 ? 29.022 3.215 -11.534 1.00 83.62 332 GLN A C 1
ATOM 2612 O O . GLN A 1 332 ? 28.869 1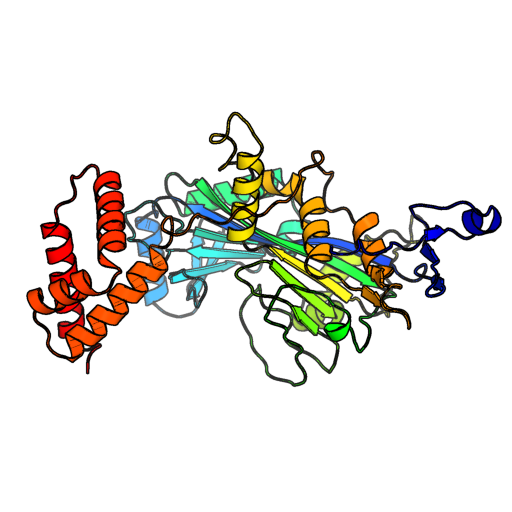.999 -11.455 1.00 83.62 332 GLN A O 1
ATOM 2617 N N . ARG A 1 333 ? 28.195 4.077 -10.942 1.00 88.81 333 ARG A N 1
ATOM 2618 C CA . ARG A 1 333 ? 26.948 3.678 -10.287 1.00 88.81 333 ARG A CA 1
ATOM 2619 C C . ARG A 1 333 ? 25.780 4.168 -11.119 1.00 88.81 333 ARG A C 1
ATOM 2621 O O . ARG A 1 333 ? 25.596 5.379 -11.281 1.00 88.81 333 ARG A O 1
ATOM 2628 N N . TYR A 1 334 ? 24.994 3.219 -11.596 1.00 92.69 334 TYR A N 1
ATOM 2629 C CA . TYR A 1 334 ? 23.803 3.454 -12.390 1.00 92.69 334 TYR A CA 1
ATOM 2630 C C . TYR A 1 334 ? 22.581 2.896 -11.665 1.00 92.69 334 TYR A C 1
ATOM 2632 O O . TYR A 1 334 ? 22.683 1.988 -10.835 1.00 92.69 334 TYR A O 1
ATOM 2640 N N . LEU A 1 335 ? 21.414 3.450 -11.969 1.00 93.88 335 LEU A N 1
ATOM 2641 C CA . LEU A 1 335 ? 20.156 2.775 -11.667 1.00 93.88 335 LEU A CA 1
ATOM 2642 C C . LEU A 1 335 ? 20.103 1.457 -12.455 1.00 93.88 335 LEU A C 1
ATOM 2644 O O . LEU A 1 335 ? 20.596 1.412 -13.573 1.00 93.88 335 LEU A O 1
ATOM 2648 N N . ASP A 1 336 ? 19.562 0.375 -11.903 1.00 95.62 336 ASP A N 1
ATOM 2649 C CA . ASP A 1 336 ? 19.386 -0.851 -12.690 1.00 95.62 336 ASP A CA 1
ATOM 2650 C C . ASP A 1 336 ? 18.402 -0.617 -13.864 1.00 95.62 336 ASP A C 1
ATOM 2652 O O . ASP A 1 336 ? 17.378 0.038 -13.649 1.00 95.62 336 ASP A O 1
ATOM 2656 N N . PRO A 1 337 ? 18.676 -1.124 -15.087 1.00 96.00 337 PRO A N 1
ATOM 2657 C CA . PRO A 1 337 ? 17.817 -0.909 -16.257 1.00 96.00 337 PRO A CA 1
ATOM 2658 C C . PRO A 1 337 ? 16.353 -1.296 -16.048 1.00 96.00 337 PRO A C 1
ATOM 2660 O O . PRO A 1 337 ? 15.458 -0.577 -16.486 1.00 96.00 337 PRO A O 1
ATOM 2663 N N . PHE A 1 338 ? 16.086 -2.398 -15.339 1.00 96.69 338 PHE A N 1
ATOM 2664 C CA . PHE A 1 338 ? 14.716 -2.813 -15.047 1.00 96.69 338 PHE A CA 1
ATOM 2665 C C . PHE A 1 338 ? 14.049 -1.843 -14.065 1.00 96.69 338 PHE A C 1
ATOM 2667 O O . PHE A 1 338 ? 12.892 -1.473 -14.238 1.00 96.69 338 PHE A O 1
ATOM 2674 N N . TRP A 1 339 ? 14.791 -1.349 -13.073 1.00 96.31 339 TRP A N 1
ATOM 2675 C CA . TRP A 1 339 ? 14.293 -0.309 -12.165 1.00 96.31 339 TRP A CA 1
ATOM 2676 C C . TRP A 1 339 ? 14.009 1.013 -12.884 1.00 96.31 339 TRP A C 1
ATOM 2678 O O . TRP A 1 339 ? 13.034 1.686 -12.556 1.00 96.31 339 TRP A O 1
ATOM 2688 N N . GLN A 1 340 ? 14.845 1.379 -13.860 1.00 95.88 340 GLN A N 1
ATOM 2689 C CA . GLN A 1 340 ? 14.635 2.550 -14.711 1.00 95.88 340 GLN A CA 1
ATOM 2690 C C . GLN A 1 340 ? 13.372 2.392 -15.563 1.00 95.88 340 GLN A C 1
ATOM 2692 O O . GLN A 1 340 ? 12.528 3.281 -15.561 1.00 95.88 340 GLN A O 1
ATOM 2697 N N . LEU A 1 341 ? 13.182 1.227 -16.191 1.00 96.12 341 LEU A N 1
ATOM 2698 C CA . LEU A 1 341 ? 11.959 0.884 -16.920 1.00 96.12 341 LEU A CA 1
ATOM 2699 C C . LEU A 1 341 ? 10.713 1.052 -16.040 1.00 96.12 341 LEU A C 1
ATOM 2701 O O . LEU A 1 341 ? 9.749 1.692 -16.451 1.00 96.12 341 LEU A O 1
ATOM 2705 N N . LEU A 1 342 ? 10.737 0.528 -14.811 1.00 96.00 342 LEU A N 1
ATOM 2706 C CA . LEU A 1 342 ? 9.611 0.657 -13.882 1.00 96.00 342 LEU A CA 1
ATOM 2707 C C . LEU A 1 342 ? 9.349 2.103 -13.431 1.00 96.00 342 LEU A C 1
ATOM 2709 O O . LEU A 1 342 ? 8.210 2.430 -13.102 1.00 96.00 342 LEU A O 1
ATOM 2713 N N . LEU A 1 343 ? 10.378 2.949 -13.359 1.00 93.38 343 LEU A N 1
ATOM 2714 C CA . LEU A 1 343 ? 10.251 4.362 -12.987 1.00 93.38 343 LEU A CA 1
ATOM 2715 C C . LEU A 1 343 ? 9.677 5.216 -14.120 1.00 93.38 343 LEU A C 1
ATOM 2717 O O . LEU A 1 343 ? 8.855 6.098 -13.853 1.00 93.38 343 LEU A O 1
ATOM 2721 N N . ASP A 1 344 ? 10.129 4.952 -15.343 1.00 92.12 344 ASP A N 1
ATOM 2722 C CA . ASP A 1 344 ? 9.829 5.761 -16.521 1.00 92.12 344 ASP A CA 1
ATOM 2723 C C . ASP A 1 344 ? 8.507 5.343 -17.180 1.00 92.12 344 ASP A C 1
ATO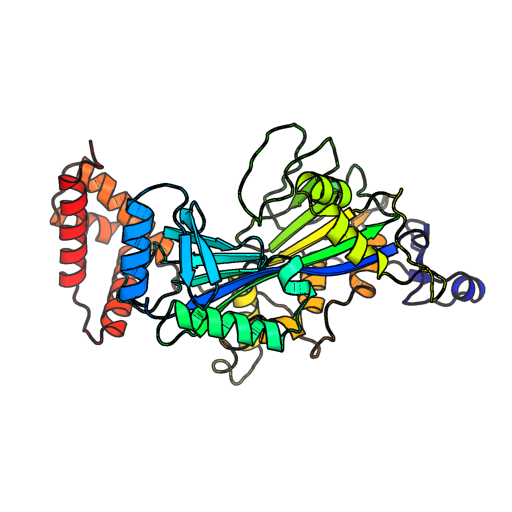M 2725 O O . ASP A 1 344 ? 7.750 6.196 -17.645 1.00 92.12 344 ASP A O 1
ATOM 2729 N N . ASP A 1 345 ? 8.210 4.038 -17.219 1.00 91.88 345 ASP A N 1
ATOM 2730 C CA . ASP A 1 345 ? 7.146 3.519 -18.082 1.00 91.88 345 ASP A CA 1
ATOM 2731 C C . ASP A 1 345 ? 5.852 3.141 -17.360 1.00 91.88 345 ASP A C 1
ATOM 2733 O O . ASP A 1 345 ? 4.803 3.088 -18.008 1.00 91.88 345 ASP A O 1
ATOM 2737 N N . VAL A 1 346 ? 5.901 2.872 -16.052 1.00 92.12 346 VAL A N 1
ATOM 2738 C CA . VAL A 1 346 ? 4.729 2.431 -15.284 1.00 92.12 346 VAL A CA 1
ATOM 2739 C C . VAL A 1 346 ? 3.945 3.628 -14.754 1.00 92.12 346 VAL A C 1
ATOM 2741 O O . VAL A 1 346 ? 4.464 4.462 -14.012 1.00 92.12 346 VAL A O 1
ATOM 2744 N N . LEU A 1 347 ? 2.646 3.648 -15.056 1.00 87.94 347 LEU A N 1
ATOM 2745 C CA . LEU A 1 347 ? 1.686 4.642 -14.578 1.00 87.94 347 LEU A CA 1
ATOM 2746 C C . LEU A 1 347 ? 0.502 3.930 -13.913 1.00 87.94 347 LEU A C 1
ATOM 2748 O O . LEU A 1 347 ? -0.017 2.960 -14.454 1.00 87.94 347 LEU A O 1
ATOM 2752 N N . PHE A 1 348 ? 0.054 4.413 -12.752 1.00 85.81 348 PHE A N 1
ATOM 2753 C CA . PHE A 1 348 ? -1.078 3.805 -12.031 1.00 85.81 348 PHE A CA 1
ATOM 2754 C C . PHE A 1 348 ? -2.405 4.490 -12.352 1.00 85.81 348 PHE A C 1
ATOM 2756 O O . PHE A 1 348 ? -3.393 3.837 -12.662 1.00 85.81 348 PHE A O 1
ATOM 2763 N N . LEU A 1 349 ? -2.422 5.817 -12.275 1.00 76.62 349 LEU A N 1
ATOM 2764 C CA . LEU A 1 349 ? -3.528 6.681 -12.679 1.00 76.62 349 LEU A CA 1
ATOM 2765 C C . LEU A 1 349 ? -2.933 7.953 -13.281 1.00 76.62 349 LEU A C 1
ATOM 2767 O O . LEU A 1 349 ? -1.757 8.258 -13.047 1.00 76.62 349 LEU A O 1
ATOM 2771 N N . LYS A 1 350 ? -3.733 8.695 -14.058 1.00 58.94 350 LYS A N 1
ATOM 2772 C CA . LYS A 1 350 ? -3.287 9.964 -14.642 1.00 58.94 350 LYS A CA 1
ATOM 2773 C C . LYS A 1 350 ? -2.851 10.904 -13.504 1.00 58.94 350 LYS A C 1
ATOM 2775 O O . LYS A 1 350 ? -3.691 11.255 -12.675 1.00 58.94 350 LYS A O 1
ATOM 2780 N N . PRO A 1 351 ? -1.563 11.287 -13.434 1.00 60.50 351 PRO A N 1
ATOM 2781 C CA . PRO A 1 351 ? -1.059 12.085 -12.327 1.00 60.50 351 PRO A CA 1
ATOM 2782 C C . PRO A 1 351 ? -1.686 13.481 -12.350 1.00 60.50 351 PRO A C 1
ATOM 2784 O O . PRO A 1 351 ? -1.822 14.097 -13.410 1.00 60.50 351 PRO A O 1
ATOM 2787 N N . VAL A 1 352 ? -2.050 13.990 -11.172 1.00 52.78 352 VAL A N 1
ATOM 2788 C CA . VAL A 1 352 ? -2.555 15.359 -11.009 1.00 52.78 352 VAL A CA 1
ATOM 2789 C C . VAL A 1 352 ? -1.376 16.260 -10.634 1.00 52.78 352 VAL A C 1
ATOM 2791 O O . VAL A 1 352 ? -1.146 16.560 -9.466 1.00 52.78 352 VAL A O 1
ATOM 2794 N N . GLY A 1 353 ? -0.595 16.649 -11.644 1.00 54.00 353 GLY A N 1
ATOM 2795 C CA . GLY A 1 353 ? 0.529 17.582 -11.505 1.00 54.00 353 GLY A CA 1
ATOM 2796 C C . GLY A 1 353 ? 1.780 17.019 -10.816 1.00 54.00 353 GLY A C 1
ATOM 2797 O O . GLY A 1 353 ? 1.848 15.854 -10.420 1.00 54.00 353 GLY A O 1
ATOM 2798 N N . GLU A 1 354 ? 2.800 17.869 -10.693 1.00 55.03 354 GLU A N 1
ATOM 2799 C CA . GLU A 1 354 ? 4.076 17.537 -10.056 1.00 55.03 354 GLU A CA 1
ATOM 2800 C C . GLU A 1 354 ? 4.047 17.932 -8.572 1.00 55.03 354 GLU A C 1
ATOM 2802 O O . GLU A 1 354 ? 4.120 19.110 -8.225 1.00 55.03 354 GLU A O 1
ATOM 2807 N N . LEU A 1 355 ? 3.939 16.946 -7.674 1.00 61.56 355 LEU A N 1
ATOM 2808 C CA . 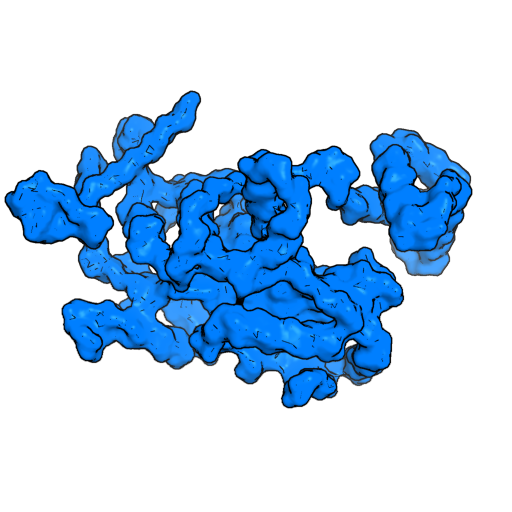LEU A 1 355 ? 4.104 17.157 -6.234 1.00 61.56 355 LEU A CA 1
ATOM 2809 C C . LEU A 1 355 ? 5.482 16.662 -5.790 1.00 61.56 355 LEU A C 1
ATOM 2811 O O . LEU A 1 355 ? 5.867 15.524 -6.065 1.00 61.56 355 LEU A O 1
ATOM 2815 N N . LEU A 1 356 ? 6.210 17.481 -5.031 1.00 62.59 356 LEU A N 1
ATOM 2816 C CA . LEU A 1 356 ? 7.479 17.061 -4.446 1.00 62.59 356 LEU A CA 1
ATOM 2817 C C . LEU A 1 356 ? 7.224 16.266 -3.157 1.00 62.59 356 LEU A C 1
ATOM 2819 O O . LEU A 1 356 ? 6.972 16.822 -2.089 1.00 62.59 356 LEU A O 1
ATOM 2823 N N . TYR A 1 357 ? 7.308 14.939 -3.253 1.00 72.44 357 TYR A N 1
ATOM 2824 C CA . TYR A 1 357 ? 7.054 14.018 -2.141 1.00 72.44 357 TYR A CA 1
ATOM 2825 C C . TYR A 1 357 ? 8.126 14.119 -1.045 1.00 72.44 357 TYR A C 1
ATOM 2827 O O . TYR A 1 357 ? 9.124 13.393 -1.031 1.00 72.44 357 TYR A O 1
ATOM 2835 N N . LYS A 1 358 ? 7.904 15.008 -0.074 1.00 77.88 358 LYS A N 1
ATOM 2836 C CA . LYS A 1 358 ? 8.750 15.169 1.114 1.00 77.88 358 LYS A CA 1
ATOM 2837 C C . LYS A 1 358 ? 8.012 14.684 2.357 1.00 77.88 358 LYS A C 1
ATOM 2839 O O . LYS A 1 358 ? 6.950 15.188 2.698 1.00 77.88 358 LYS A O 1
ATOM 2844 N N . ARG A 1 359 ? 8.599 13.730 3.082 1.00 74.69 359 ARG A N 1
ATOM 2845 C CA . ARG A 1 359 ? 8.061 13.286 4.376 1.00 74.69 359 ARG A CA 1
ATOM 2846 C C . ARG A 1 359 ? 8.399 14.298 5.465 1.00 74.69 359 ARG A C 1
ATOM 2848 O O . ARG A 1 359 ? 9.580 14.538 5.720 1.00 74.69 359 ARG A O 1
ATOM 2855 N N . VAL A 1 360 ? 7.384 14.814 6.154 1.00 74.56 360 VAL A N 1
ATOM 2856 C CA . VAL A 1 360 ? 7.553 15.618 7.372 1.00 74.56 360 VAL A CA 1
ATOM 2857 C C . VAL A 1 360 ? 6.952 14.862 8.552 1.00 74.56 360 VAL A C 1
ATOM 2859 O O . VAL A 1 360 ? 5.739 14.671 8.650 1.00 74.56 360 VAL A O 1
ATOM 2862 N N . LYS A 1 361 ? 7.826 14.393 9.449 1.00 73.56 361 LYS A N 1
ATOM 2863 C CA . LYS A 1 361 ? 7.419 13.697 10.676 1.00 73.56 361 LYS A CA 1
ATOM 2864 C C . LYS A 1 361 ? 6.797 14.680 11.666 1.00 73.56 361 LYS A C 1
ATOM 2866 O O . LYS A 1 361 ? 7.086 15.871 11.621 1.00 73.56 361 LYS A O 1
ATOM 2871 N N . LYS A 1 362 ? 5.978 14.165 12.587 1.00 63.50 362 LYS A N 1
ATOM 2872 C CA . LYS A 1 362 ? 5.519 14.943 13.746 1.00 63.50 362 LYS A CA 1
ATOM 2873 C C . LYS A 1 362 ? 6.725 15.440 14.552 1.00 63.50 362 LYS A C 1
ATOM 2875 O O . LYS A 1 362 ? 7.683 14.686 14.741 1.00 63.50 362 LYS A O 1
ATOM 2880 N N . THR A 1 363 ? 6.666 16.683 15.017 1.00 53.94 363 THR A N 1
ATOM 2881 C CA . THR A 1 363 ? 7.668 17.253 15.924 1.00 53.94 363 THR A CA 1
ATOM 2882 C C . THR A 1 363 ? 7.708 16.433 17.222 1.00 53.94 363 THR A C 1
ATOM 2884 O O . THR A 1 363 ? 6.638 16.102 17.744 1.00 53.94 363 THR A O 1
ATOM 2887 N N . PRO A 1 364 ? 8.896 16.075 17.748 1.00 45.47 364 PRO A N 1
ATOM 2888 C CA . PRO A 1 364 ? 9.019 15.425 19.054 1.00 45.47 364 PRO A CA 1
ATOM 2889 C C . PRO A 1 364 ? 8.226 16.185 20.132 1.00 45.47 364 PRO A C 1
ATOM 2891 O O . PRO A 1 364 ? 8.272 17.410 20.164 1.00 45.47 364 PRO A O 1
ATOM 2894 N N . GLY A 1 365 ? 7.463 15.464 20.962 1.00 46.66 365 GLY A N 1
ATOM 2895 C CA . GLY A 1 365 ? 6.549 16.029 21.973 1.00 46.66 365 GLY A CA 1
ATOM 2896 C C . GLY A 1 365 ? 5.073 16.101 21.543 1.00 46.66 365 GLY A C 1
ATOM 2897 O O . GLY A 1 365 ? 4.181 15.999 22.380 1.00 46.66 365 GLY A O 1
ATOM 2898 N N . LEU A 1 366 ? 4.775 16.154 20.238 1.00 46.84 366 LEU A N 1
ATOM 2899 C CA . LEU A 1 366 ? 3.401 16.143 19.711 1.00 46.84 366 LEU A CA 1
ATOM 2900 C C . LEU A 1 366 ? 3.051 14.763 19.129 1.00 46.84 366 LEU A C 1
ATOM 2902 O O . LEU A 1 366 ? 3.663 14.307 18.162 1.00 46.84 366 LEU A O 1
ATOM 2906 N N . GLY A 1 367 ? 2.036 14.082 19.672 1.00 51.06 367 GLY A N 1
ATOM 2907 C CA . GLY A 1 367 ? 1.597 12.780 19.155 1.00 51.06 367 GLY A CA 1
ATOM 2908 C C . GLY A 1 367 ? 2.320 11.556 19.740 1.00 51.06 367 GLY A C 1
ATOM 2909 O O . GLY A 1 367 ? 2.222 10.471 19.164 1.00 51.06 367 GLY A O 1
ATOM 2910 N N . ASN A 1 368 ? 3.094 11.721 20.823 1.00 62.72 368 ASN A N 1
ATOM 2911 C CA . ASN A 1 368 ? 3.806 10.636 21.519 1.00 62.72 368 ASN A CA 1
ATOM 2912 C C . ASN A 1 368 ? 2.957 9.980 22.627 1.00 62.72 368 ASN A C 1
ATOM 2914 O O . ASN A 1 368 ? 3.480 9.222 23.446 1.00 62.72 368 ASN A O 1
ATOM 2918 N N . GLU A 1 369 ? 1.646 10.250 22.659 1.00 69.12 369 GLU A N 1
ATOM 2919 C CA . GLU A 1 369 ? 0.763 9.841 23.758 1.00 69.12 369 GLU A CA 1
ATOM 2920 C C . GLU A 1 369 ? 0.785 8.322 23.946 1.00 69.12 369 GLU A C 1
ATOM 2922 O O . GLU A 1 369 ? 0.772 7.830 25.067 1.00 69.12 369 GLU A O 1
ATOM 2927 N N . LYS A 1 370 ? 0.902 7.559 22.854 1.00 66.44 370 LYS A N 1
ATOM 2928 C CA . LYS A 1 370 ? 0.981 6.095 22.914 1.00 66.44 370 LYS A CA 1
ATOM 2929 C C . LYS A 1 370 ? 2.201 5.602 23.695 1.00 66.44 370 LYS A C 1
ATOM 2931 O O . LYS A 1 370 ? 2.052 4.751 24.568 1.00 66.44 370 LYS A O 1
ATOM 2936 N N . ASN A 1 371 ? 3.400 6.091 23.378 1.00 70.88 371 ASN A N 1
ATOM 2937 C CA . ASN A 1 371 ? 4.614 5.629 24.060 1.00 70.88 371 ASN A CA 1
ATOM 2938 C C . ASN A 1 371 ? 4.659 6.147 25.495 1.00 70.88 371 ASN A C 1
ATOM 2940 O O . ASN A 1 371 ? 5.058 5.406 26.387 1.00 70.88 371 ASN A O 1
ATOM 2944 N N . LEU A 1 372 ? 4.189 7.378 25.711 1.00 78.06 372 LEU A N 1
ATOM 2945 C CA . LEU A 1 372 ? 4.011 7.958 27.034 1.00 78.06 372 LEU A CA 1
ATOM 2946 C C . LEU A 1 372 ? 3.099 7.079 27.903 1.00 78.06 372 LEU A C 1
ATOM 2948 O O . LEU A 1 372 ? 3.504 6.641 28.976 1.00 78.06 372 LEU A O 1
ATOM 2952 N N . MET A 1 373 ? 1.907 6.728 27.413 1.00 79.81 373 MET A N 1
ATOM 2953 C CA . MET A 1 373 ? 0.951 5.907 28.161 1.00 79.81 373 MET A CA 1
ATOM 2954 C C . MET A 1 373 ? 1.414 4.456 28.337 1.00 79.81 373 MET A C 1
ATOM 2956 O O . MET A 1 373 ? 1.122 3.850 29.368 1.00 79.81 373 MET A O 1
ATOM 2960 N N . LEU A 1 374 ? 2.174 3.899 27.387 1.00 78.06 374 LEU A N 1
ATOM 2961 C CA . LEU A 1 374 ? 2.837 2.599 27.557 1.00 78.06 374 LEU A CA 1
ATOM 2962 C C . LEU A 1 374 ? 3.908 2.650 28.654 1.00 78.06 374 LEU A C 1
ATOM 2964 O O . LEU A 1 374 ? 3.943 1.764 29.507 1.00 78.06 374 LEU A O 1
ATOM 2968 N N . ALA A 1 375 ? 4.748 3.688 28.667 1.00 82.50 375 ALA A N 1
ATOM 2969 C CA . ALA A 1 375 ? 5.775 3.877 29.687 1.00 82.50 375 ALA A CA 1
ATOM 2970 C C . ALA A 1 375 ? 5.146 4.035 31.079 1.00 82.50 375 ALA A C 1
ATOM 2972 O O . ALA A 1 375 ? 5.488 3.285 31.993 1.00 82.50 375 ALA A O 1
ATOM 2973 N N . VAL A 1 376 ? 4.154 4.922 31.214 1.00 85.50 376 VAL A N 1
ATOM 2974 C CA . VAL A 1 376 ? 3.380 5.104 32.453 1.00 85.50 376 VAL A CA 1
ATOM 2975 C C . VAL A 1 376 ? 2.719 3.789 32.873 1.00 85.50 376 VAL A C 1
ATOM 2977 O O . VAL A 1 376 ? 2.804 3.389 34.032 1.00 85.50 376 VAL A O 1
ATOM 2980 N N . GLY A 1 377 ? 2.104 3.064 31.936 1.00 82.31 377 GLY A N 1
ATOM 2981 C CA . GLY A 1 377 ? 1.448 1.788 32.209 1.00 82.31 377 GLY A CA 1
ATOM 2982 C C . GLY A 1 377 ? 2.397 0.695 32.711 1.00 82.31 377 GLY A C 1
ATOM 2983 O O . GLY A 1 377 ? 2.018 -0.070 33.606 1.00 82.31 377 GLY A O 1
ATOM 2984 N N . ASN A 1 378 ? 3.617 0.637 32.173 1.00 85.25 378 ASN A N 1
ATOM 2985 C CA . ASN A 1 378 ? 4.665 -0.285 32.609 1.00 85.25 378 ASN A CA 1
ATOM 2986 C C . ASN A 1 378 ? 5.207 0.101 33.989 1.00 85.25 378 ASN A C 1
ATOM 2988 O O . ASN A 1 378 ? 5.283 -0.755 34.869 1.00 85.25 378 ASN A O 1
ATOM 2992 N N . LEU A 1 379 ? 5.495 1.386 34.212 1.00 89.44 379 LEU A N 1
ATOM 2993 C CA . LEU A 1 379 ? 5.954 1.898 35.506 1.00 89.44 379 LEU A CA 1
ATOM 2994 C C . LEU A 1 379 ? 4.933 1.623 36.612 1.00 89.44 379 LEU A C 1
ATOM 2996 O O . LEU A 1 379 ? 5.290 1.068 37.644 1.00 89.44 379 LEU A O 1
ATOM 3000 N N . LEU A 1 380 ? 3.648 1.895 36.370 1.00 87.81 380 LEU A N 1
ATOM 3001 C CA . LEU A 1 380 ? 2.584 1.602 37.335 1.00 87.81 380 LEU A CA 1
ATOM 3002 C C . LEU A 1 380 ? 2.455 0.104 37.637 1.00 87.81 380 LEU A C 1
ATOM 3004 O O . LEU A 1 380 ? 2.113 -0.260 38.758 1.00 87.81 380 LEU A O 1
ATOM 3008 N N . SER A 1 381 ? 2.746 -0.771 36.672 1.00 83.62 381 SER A N 1
ATOM 3009 C CA . SER A 1 381 ? 2.776 -2.223 36.905 1.00 83.62 381 SER A CA 1
ATOM 3010 C C . SER A 1 381 ? 3.949 -2.625 37.804 1.00 83.62 381 SER A C 1
ATOM 3012 O O . SER A 1 381 ? 3.769 -3.413 38.732 1.00 83.62 381 SER A O 1
ATOM 3014 N N . VAL A 1 382 ? 5.129 -2.029 37.595 1.00 88.50 382 VAL A N 1
ATOM 3015 C CA . VAL A 1 382 ? 6.300 -2.220 38.467 1.00 88.50 382 VAL A CA 1
ATOM 3016 C C . VAL A 1 382 ? 6.025 -1.684 39.875 1.00 88.50 382 VAL A C 1
ATOM 3018 O O . VAL A 1 382 ? 6.304 -2.367 40.858 1.00 88.50 382 VAL A O 1
ATOM 3021 N N . TYR A 1 383 ? 5.438 -0.494 39.994 1.00 93.19 383 TYR A N 1
ATOM 3022 C CA . TYR A 1 383 ? 5.097 0.119 41.278 1.00 93.19 383 TYR A CA 1
ATOM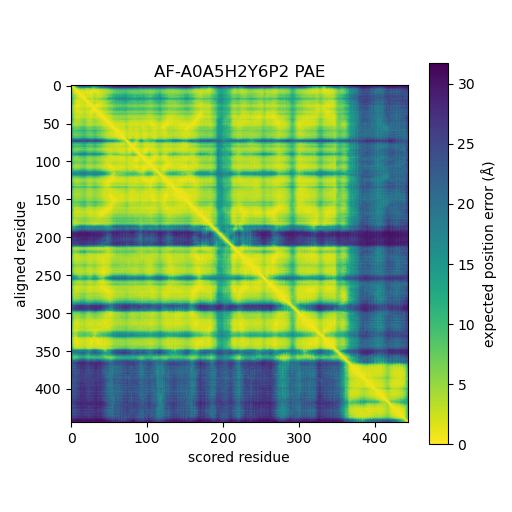 3023 C C . TYR A 1 383 ? 4.051 -0.696 42.045 1.00 93.19 383 TYR A C 1
ATOM 3025 O O . TYR A 1 383 ? 4.221 -0.920 43.243 1.00 93.19 383 TYR A O 1
ATOM 3033 N N . ALA A 1 384 ? 3.019 -1.207 41.363 1.00 86.75 384 ALA A N 1
ATOM 3034 C CA . ALA A 1 384 ? 2.014 -2.080 41.972 1.00 86.75 384 ALA A CA 1
ATOM 3035 C C . ALA A 1 384 ? 2.646 -3.367 42.530 1.00 86.75 384 ALA A C 1
ATOM 3037 O O . ALA A 1 384 ? 2.381 -3.737 43.673 1.00 86.75 384 ALA A O 1
ATOM 3038 N N . ARG A 1 385 ? 3.550 -4.005 41.770 1.00 86.00 385 ARG A N 1
ATOM 3039 C CA . ARG A 1 385 ? 4.277 -5.208 42.214 1.00 86.00 385 ARG A CA 1
ATOM 3040 C C . ARG A 1 385 ? 5.153 -4.962 43.437 1.00 86.00 385 ARG A C 1
ATOM 3042 O O . ARG A 1 385 ? 5.233 -5.814 44.315 1.00 86.00 385 ARG A O 1
ATOM 3049 N N . ASN A 1 386 ? 5.753 -3.780 43.526 1.00 89.50 386 ASN A N 1
ATOM 3050 C CA . ASN A 1 386 ? 6.558 -3.371 44.674 1.00 89.50 386 ASN A CA 1
ATOM 3051 C C . ASN A 1 386 ? 5.732 -2.732 45.805 1.00 89.50 386 ASN A C 1
ATOM 3053 O O . ASN A 1 386 ? 6.308 -2.172 46.734 1.00 89.50 386 ASN A O 1
ATOM 3057 N N . ARG A 1 387 ? 4.393 -2.814 45.750 1.00 89.19 387 ARG A N 1
ATOM 3058 C CA . ARG A 1 387 ? 3.465 -2.292 46.770 1.00 89.19 387 ARG A CA 1
ATOM 3059 C C . ARG A 1 387 ? 3.644 -0.802 47.070 1.00 89.19 387 ARG A C 1
ATOM 3061 O O . ARG A 1 387 ? 3.493 -0.366 48.210 1.00 89.19 387 ARG A O 1
ATOM 3068 N N . PHE A 1 388 ? 3.955 -0.010 46.048 1.00 92.75 388 PHE A N 1
ATOM 3069 C CA . PHE A 1 388 ? 4.025 1.438 46.203 1.00 92.75 388 PHE A CA 1
ATOM 3070 C C . PHE A 1 388 ? 2.638 1.981 46.558 1.00 92.75 388 PHE A C 1
ATOM 3072 O O . PHE A 1 388 ? 1.621 1.541 46.023 1.00 92.75 388 PHE A O 1
ATOM 3079 N N . THR A 1 389 ? 2.598 2.979 47.435 1.00 92.88 389 THR A N 1
ATOM 3080 C CA . THR A 1 389 ? 1.394 3.790 47.653 1.00 92.88 389 THR A CA 1
ATOM 3081 C C . THR A 1 389 ? 1.163 4.736 46.463 1.00 92.88 389 THR A C 1
ATOM 3083 O O . THR A 1 389 ? 2.129 5.104 45.784 1.00 92.88 389 THR A O 1
ATOM 3086 N N . PRO A 1 390 ? -0.075 5.216 46.221 1.00 90.75 390 PRO A N 1
ATOM 3087 C CA . PRO A 1 390 ? -0.348 6.204 45.171 1.00 90.75 390 PRO A CA 1
ATOM 3088 C C . PRO A 1 390 ? 0.559 7.439 45.235 1.00 90.75 390 PRO A C 1
ATOM 3090 O O . PRO A 1 390 ? 1.043 7.909 44.209 1.00 90.75 390 PRO A O 1
ATOM 3093 N N . LYS A 1 391 ? 0.871 7.917 46.447 1.00 92.88 391 LYS A N 1
ATOM 3094 C CA . LYS A 1 391 ? 1.765 9.062 46.667 1.00 92.88 391 LYS A CA 1
ATOM 3095 C C . LYS A 1 391 ? 3.210 8.772 46.254 1.00 92.88 391 LYS A C 1
ATOM 3097 O O . LYS A 1 391 ? 3.837 9.610 45.615 1.00 92.88 391 LYS A O 1
ATOM 3102 N N . GLN A 1 392 ? 3.726 7.584 46.570 1.00 92.31 392 GLN A N 1
ATOM 3103 C CA . GLN A 1 392 ? 5.066 7.163 46.142 1.00 92.31 392 GLN A CA 1
ATOM 3104 C C . GLN A 1 392 ? 5.141 7.006 44.619 1.00 92.31 392 GLN A C 1
ATOM 3106 O O . GLN A 1 392 ? 6.047 7.556 43.999 1.00 92.31 392 GLN A O 1
ATOM 3111 N N . ALA A 1 393 ? 4.162 6.329 44.010 1.00 91.25 393 ALA A N 1
ATOM 3112 C CA . ALA A 1 393 ? 4.093 6.150 42.560 1.00 91.25 393 ALA A CA 1
ATOM 3113 C C . ALA A 1 393 ? 4.024 7.494 41.815 1.00 91.25 393 ALA A C 1
ATOM 3115 O O . ALA A 1 393 ? 4.740 7.700 40.836 1.00 91.25 393 ALA A O 1
ATOM 3116 N N . PHE A 1 394 ? 3.207 8.428 42.305 1.00 92.88 394 PHE A N 1
ATOM 3117 C CA . PHE A 1 394 ? 3.073 9.761 41.724 1.00 92.88 394 PHE A CA 1
ATOM 3118 C C . PHE A 1 394 ? 4.369 10.578 41.811 1.00 92.88 394 PHE A C 1
ATOM 3120 O O . PHE A 1 394 ? 4.782 11.182 40.823 1.00 92.88 394 PHE A O 1
ATOM 3127 N N . ASN A 1 395 ? 5.064 10.540 42.952 1.00 92.19 395 ASN A N 1
ATOM 3128 C CA . ASN A 1 395 ? 6.357 11.211 43.106 1.00 92.19 395 ASN A CA 1
ATOM 3129 C C . ASN A 1 395 ? 7.428 10.624 42.174 1.00 92.19 395 ASN A C 1
ATOM 3131 O O . ASN A 1 395 ? 8.192 11.371 41.571 1.00 92.19 395 ASN A O 1
ATOM 3135 N N . CYS A 1 396 ? 7.462 9.300 41.998 1.00 91.56 396 CYS A N 1
ATOM 3136 C CA . CYS A 1 396 ? 8.379 8.678 41.045 1.00 91.56 396 CYS A CA 1
ATOM 3137 C C . CYS A 1 396 ? 8.079 9.096 39.599 1.00 91.56 396 CYS A C 1
ATOM 3139 O O . CYS A 1 396 ? 9.011 9.364 38.845 1.00 91.56 396 CYS A O 1
ATOM 3141 N N . LEU A 1 397 ? 6.799 9.209 39.222 1.00 90.69 397 LEU A N 1
ATOM 3142 C CA . LEU A 1 397 ? 6.408 9.715 37.904 1.00 90.69 397 LEU A CA 1
ATOM 3143 C C . LEU A 1 397 ? 6.850 11.170 37.708 1.00 90.69 397 LEU A C 1
ATOM 3145 O O . LEU A 1 397 ? 7.433 11.472 36.666 1.00 90.69 397 LEU A O 1
ATOM 3149 N N . LYS A 1 398 ? 6.682 12.032 38.722 1.00 90.81 398 LYS A N 1
ATOM 3150 C CA . LYS A 1 398 ? 7.202 13.412 38.720 1.00 90.81 398 LYS A CA 1
ATOM 3151 C C . LYS A 1 398 ? 8.701 13.479 38.429 1.00 90.81 398 LYS A C 1
ATOM 3153 O O . LYS A 1 398 ? 9.138 14.313 37.647 1.00 90.81 398 LYS A O 1
ATOM 3158 N N . SER A 1 399 ? 9.482 12.568 39.004 1.00 88.94 399 SER A N 1
ATOM 3159 C CA . SER A 1 399 ? 10.942 12.535 38.839 1.00 88.94 399 SER A CA 1
ATOM 3160 C C . SER A 1 399 ? 11.438 11.740 37.621 1.00 88.94 399 SER A C 1
ATOM 3162 O O . SER A 1 399 ? 12.640 11.681 37.390 1.00 88.94 399 SER A O 1
ATOM 3164 N N . SER A 1 400 ? 10.553 11.113 36.840 1.00 83.62 400 SER A N 1
ATOM 3165 C CA . SER A 1 400 ? 10.933 10.169 35.771 1.00 83.62 400 SER A CA 1
ATOM 3166 C C . SER A 1 400 ? 11.223 10.809 34.405 1.00 83.62 400 SER A C 1
ATOM 3168 O O . SER A 1 400 ? 11.478 10.096 33.436 1.00 83.62 400 SER A O 1
ATOM 3170 N N . GLY A 1 401 ? 11.156 12.141 34.304 1.00 82.12 401 GLY A N 1
ATOM 3171 C CA . GLY A 1 401 ? 11.342 12.884 33.051 1.00 82.12 401 GLY A CA 1
ATOM 3172 C C . GLY A 1 401 ? 10.156 12.824 32.079 1.00 82.12 401 GLY A C 1
ATOM 3173 O O . GLY A 1 401 ? 10.185 13.508 31.065 1.00 82.12 401 GLY A O 1
ATOM 3174 N N . ILE A 1 402 ? 9.104 12.050 32.385 1.00 84.56 402 ILE A N 1
ATOM 3175 C CA . ILE A 1 402 ? 7.874 11.952 31.568 1.00 84.56 402 ILE A CA 1
ATOM 3176 C C . ILE A 1 402 ? 6.729 12.826 32.101 1.00 84.56 402 ILE A C 1
ATOM 3178 O O . ILE A 1 402 ? 5.630 12.812 31.551 1.00 84.56 402 ILE A O 1
ATOM 3182 N N . TYR A 1 403 ? 6.950 13.523 33.217 1.00 85.88 403 TYR A N 1
ATOM 3183 C CA . TYR A 1 403 ? 5.897 14.219 33.950 1.00 85.88 403 TYR A CA 1
ATOM 3184 C C . TYR A 1 403 ? 5.258 15.346 33.141 1.00 85.88 403 TYR A C 1
ATOM 3186 O O . TYR A 1 403 ? 4.036 15.405 33.039 1.00 85.88 403 TYR A O 1
ATOM 3194 N N . ASP A 1 404 ? 6.077 16.184 32.509 1.00 83.50 404 ASP A N 1
ATOM 3195 C CA . ASP A 1 404 ? 5.595 17.323 31.726 1.00 83.50 404 ASP A CA 1
ATOM 3196 C C . ASP A 1 404 ? 4.800 16.857 30.498 1.00 83.50 404 ASP A C 1
ATOM 3198 O O . ASP A 1 404 ? 3.724 17.383 30.213 1.00 83.50 404 ASP A O 1
ATOM 3202 N N . ASP A 1 405 ? 5.259 15.785 29.841 1.00 81.06 405 ASP A N 1
ATOM 3203 C CA . ASP A 1 405 ? 4.532 15.131 28.748 1.00 81.06 405 ASP A CA 1
ATOM 3204 C C . ASP A 1 405 ? 3.174 14.576 29.219 1.00 81.06 405 ASP A C 1
ATOM 3206 O O . ASP A 1 405 ? 2.178 14.638 28.492 1.00 81.06 405 ASP A O 1
ATOM 3210 N N . LEU A 1 406 ? 3.118 14.033 30.440 1.00 81.19 406 LEU A N 1
ATOM 3211 C CA . LEU A 1 406 ? 1.911 13.476 31.051 1.00 81.19 406 LEU A CA 1
ATOM 3212 C C . LEU A 1 406 ? 0.907 14.561 31.458 1.00 81.19 406 LEU A C 1
ATOM 3214 O O . LEU A 1 406 ? -0.292 14.387 31.228 1.00 81.19 406 LEU A O 1
ATOM 3218 N N . CYS A 1 407 ? 1.382 15.690 31.982 1.00 83.44 407 CYS A N 1
ATOM 3219 C CA . CYS A 1 407 ? 0.569 16.880 32.225 1.00 83.44 407 CYS A CA 1
ATOM 3220 C C . CYS A 1 407 ? -0.002 17.421 30.911 1.00 83.44 407 CYS A C 1
ATOM 3222 O O . CYS A 1 407 ? -1.217 17.548 30.784 1.00 83.44 407 CYS A O 1
ATOM 3224 N N . ALA A 1 408 ? 0.841 17.616 29.893 1.00 78.31 408 ALA A N 1
ATOM 3225 C CA . ALA A 1 408 ? 0.412 18.089 28.576 1.00 78.31 408 ALA A CA 1
ATOM 3226 C C . ALA A 1 408 ? -0.556 17.114 27.876 1.00 78.31 408 ALA A C 1
ATOM 3228 O O . ALA A 1 408 ? -1.396 17.514 27.067 1.00 78.31 408 ALA A O 1
ATOM 3229 N N . TYR A 1 409 ? -0.446 15.809 28.144 1.00 77.94 409 TYR A N 1
ATOM 3230 C CA . TYR A 1 409 ? -1.410 14.809 27.683 1.00 77.94 409 TYR A CA 1
ATOM 3231 C C . TYR A 1 409 ? -2.771 14.959 28.377 1.00 77.94 409 TYR A C 1
ATOM 3233 O O . TYR A 1 409 ? -3.799 15.009 27.697 1.00 77.94 409 TYR A O 1
ATOM 3241 N N . MET A 1 410 ? -2.785 15.042 29.710 1.00 76.56 410 MET A N 1
ATOM 3242 C CA . MET A 1 410 ? -4.023 15.176 30.483 1.00 76.56 410 MET A CA 1
ATOM 3243 C C . MET A 1 410 ? -4.718 16.511 30.229 1.00 76.56 410 MET A C 1
ATOM 3245 O O . MET A 1 410 ? -5.937 16.537 30.109 1.00 76.56 410 MET A O 1
ATOM 3249 N N . GLU A 1 411 ? -3.959 17.589 30.058 1.00 77.50 411 GLU A N 1
ATOM 3250 C CA . GLU A 1 411 ? -4.483 18.908 29.707 1.00 77.50 411 GLU A CA 1
ATOM 3251 C C . GLU A 1 411 ? -5.195 18.897 28.355 1.00 77.50 411 GLU A C 1
ATOM 3253 O O . GLU A 1 411 ? -6.330 19.352 28.241 1.00 77.50 411 GLU A O 1
ATOM 3258 N N . ARG A 1 412 ? -4.595 18.273 27.336 1.00 71.50 412 ARG A N 1
ATOM 3259 C CA . ARG A 1 412 ? -5.252 18.108 26.032 1.00 71.50 412 ARG A CA 1
ATOM 3260 C C . ARG A 1 412 ? -6.526 17.269 26.120 1.00 71.50 412 ARG A C 1
ATOM 3262 O O . ARG A 1 412 ? -7.498 17.583 25.439 1.00 71.50 412 ARG A O 1
ATOM 3269 N N . ARG A 1 413 ? -6.541 16.228 26.961 1.00 66.94 413 ARG A N 1
ATOM 3270 C CA . ARG A 1 413 ? -7.737 15.402 27.201 1.00 66.94 413 ARG A CA 1
ATOM 3271 C C . ARG A 1 413 ? -8.825 16.183 27.944 1.00 66.94 413 ARG A C 1
ATOM 3273 O O . ARG A 1 413 ? -9.988 16.068 27.580 1.00 66.94 413 ARG A O 1
ATOM 3280 N N . ALA A 1 414 ? -8.457 16.986 28.939 1.00 67.19 414 ALA A N 1
ATOM 3281 C CA . ALA A 1 414 ? -9.388 17.835 29.676 1.00 67.19 414 ALA A CA 1
ATOM 3282 C C . ALA A 1 414 ? -10.001 18.908 28.764 1.00 67.19 414 ALA A C 1
ATOM 3284 O O . ALA A 1 414 ? -11.220 19.056 28.743 1.00 67.19 414 ALA A O 1
ATOM 3285 N N . ASN A 1 415 ? -9.183 19.558 27.931 1.00 66.44 415 ASN A N 1
ATOM 3286 C CA . ASN A 1 415 ? -9.636 20.554 26.959 1.00 66.44 415 ASN A CA 1
ATOM 3287 C C . ASN A 1 415 ? -10.604 19.969 25.920 1.00 66.44 415 ASN A C 1
ATOM 3289 O O . ASN A 1 415 ? -11.568 20.633 25.550 1.00 66.44 415 ASN A O 1
ATOM 3293 N N . ALA A 1 416 ? -10.388 18.724 25.477 1.00 57.34 416 ALA A N 1
ATOM 3294 C CA . ALA A 1 416 ? -11.323 18.025 24.590 1.00 57.34 416 ALA A CA 1
ATOM 3295 C C . ALA A 1 416 ? -12.690 17.764 25.251 1.00 57.34 416 ALA A C 1
ATOM 3297 O O . ALA A 1 416 ? -13.707 17.740 24.567 1.00 57.34 416 ALA A O 1
ATOM 3298 N N . ASP A 1 417 ? -12.714 17.621 26.578 1.00 58.25 417 ASP A N 1
ATOM 3299 C CA . ASP A 1 417 ? -13.930 17.450 27.375 1.00 58.25 417 ASP A CA 1
ATOM 3300 C C . ASP A 1 417 ? -14.455 18.800 27.937 1.00 58.25 417 ASP A C 1
ATOM 3302 O O . ASP A 1 417 ? -15.281 18.794 28.849 1.00 58.25 417 ASP A O 1
ATOM 3306 N N . TYR A 1 418 ? -13.965 19.955 27.452 1.00 60.78 418 TYR A N 1
ATOM 3307 C CA . TYR A 1 418 ? -14.277 21.310 27.956 1.00 60.78 418 TYR A CA 1
ATOM 3308 C C . TYR A 1 418 ? -14.059 21.496 29.472 1.00 60.78 418 TYR A C 1
ATOM 3310 O O . TYR A 1 418 ? -14.772 22.247 30.141 1.00 60.78 418 TYR A O 1
ATOM 3318 N N . ARG A 1 419 ? -13.064 20.805 30.034 1.00 71.31 419 ARG A N 1
ATOM 3319 C CA . ARG A 1 419 ? -12.698 20.852 31.456 1.00 71.31 419 ARG A CA 1
ATOM 3320 C C . ARG A 1 419 ? -11.315 21.464 31.653 1.00 71.31 419 ARG A C 1
ATOM 3322 O O . ARG A 1 419 ? -10.417 21.272 30.841 1.00 71.31 419 ARG A O 1
ATOM 3329 N N . ASN A 1 420 ? -11.128 22.137 32.787 1.00 75.69 420 ASN A N 1
ATOM 3330 C CA . ASN A 1 420 ? -9.816 22.626 33.208 1.00 75.69 420 ASN A CA 1
ATOM 3331 C C . ASN A 1 420 ? -9.035 21.503 33.885 1.00 75.69 420 ASN A C 1
ATOM 3333 O O . ASN A 1 420 ? -9.510 20.932 34.867 1.00 75.69 420 ASN A O 1
ATOM 3337 N N . PHE A 1 421 ? -7.831 21.232 33.392 1.00 78.25 421 PHE A N 1
ATOM 3338 C CA . PHE A 1 421 ? -6.927 20.267 34.003 1.00 78.25 421 PHE A CA 1
ATOM 3339 C C . PHE A 1 421 ? -6.435 20.740 35.371 1.00 78.25 421 PHE A C 1
ATOM 3341 O O . PHE A 1 421 ? -6.003 21.883 35.537 1.00 78.25 421 PHE A O 1
ATOM 3348 N N . ARG A 1 422 ? -6.462 19.834 36.349 1.00 83.00 422 ARG A N 1
ATOM 3349 C CA . ARG A 1 422 ? -5.827 20.005 37.655 1.00 83.00 422 ARG A CA 1
ATOM 3350 C C . ARG A 1 422 ? -4.852 18.862 37.901 1.00 83.00 422 ARG A C 1
ATOM 3352 O O . ARG A 1 422 ? -5.108 17.713 37.559 1.00 83.00 422 ARG A O 1
ATOM 3359 N N . GLU A 1 423 ? -3.755 19.153 38.594 1.00 82.81 423 GLU A N 1
ATOM 3360 C CA . GLU A 1 423 ? -2.777 18.133 39.001 1.00 82.81 423 GLU A CA 1
ATOM 3361 C C . GLU A 1 423 ? -3.416 17.012 39.850 1.00 82.81 423 GLU A C 1
ATOM 3363 O O . GLU A 1 423 ? -2.998 15.854 39.782 1.00 82.81 423 GLU A O 1
ATOM 3368 N N . SER A 1 424 ? -4.481 17.335 40.594 1.00 84.12 424 SER A N 1
ATOM 3369 C CA . SER A 1 424 ? -5.306 16.361 41.315 1.00 84.12 424 SER A CA 1
ATOM 3370 C C . SER A 1 424 ? -5.904 15.292 40.400 1.00 84.12 424 SER A C 1
ATOM 3372 O O . SER A 1 424 ? -5.940 14.129 40.787 1.00 84.12 424 SER A O 1
ATOM 3374 N N . ASP A 1 425 ? -6.297 15.650 39.176 1.00 78.56 425 ASP A N 1
ATOM 3375 C CA . ASP A 1 425 ? -6.898 14.720 38.214 1.00 78.56 425 ASP A CA 1
ATOM 3376 C C . ASP A 1 425 ? -5.865 13.681 37.761 1.00 78.56 425 ASP A C 1
ATOM 3378 O O . ASP A 1 425 ? -6.160 12.493 37.601 1.00 78.56 425 ASP A O 1
ATOM 3382 N N . LEU A 1 426 ? -4.609 14.116 37.613 1.00 84.44 426 LEU A N 1
ATOM 3383 C CA . LEU A 1 426 ? -3.503 13.223 37.300 1.00 84.44 426 LEU A CA 1
ATOM 3384 C C . LEU A 1 426 ? -3.168 12.302 38.482 1.00 84.44 426 LEU A C 1
ATOM 3386 O O . LEU A 1 426 ? -2.890 11.116 38.283 1.00 84.44 426 LEU A O 1
ATOM 3390 N N . PHE A 1 427 ? -3.214 12.821 39.710 1.00 88.50 427 PHE A N 1
ATOM 3391 C CA . PHE A 1 427 ? -3.036 12.007 40.910 1.00 88.50 427 PHE A CA 1
ATOM 3392 C C . PHE A 1 427 ? -4.133 10.940 41.041 1.00 88.50 427 PHE A C 1
ATOM 3394 O O . PHE A 1 427 ? -3.822 9.773 41.285 1.00 88.50 427 PHE A O 1
ATOM 3401 N N . GLU A 1 428 ? -5.399 11.303 40.820 1.00 84.50 428 GLU A N 1
ATOM 3402 C CA . GLU A 1 428 ? -6.528 10.367 40.825 1.00 84.50 428 GLU A CA 1
ATOM 3403 C C . GLU A 1 428 ? -6.389 9.297 39.742 1.00 84.50 428 GLU A C 1
ATOM 3405 O O . GLU A 1 428 ? -6.590 8.108 40.012 1.00 84.50 428 GLU A O 1
ATOM 3410 N N . PHE A 1 429 ? -5.969 9.689 38.535 1.00 85.31 429 PHE A N 1
ATOM 3411 C CA . PHE A 1 429 ? -5.647 8.753 37.463 1.00 85.31 429 PHE A CA 1
ATOM 3412 C C . PHE A 1 429 ? -4.590 7.731 37.910 1.00 85.31 429 PHE A C 1
ATOM 3414 O O . PHE A 1 429 ? -4.797 6.524 37.755 1.00 85.31 429 PHE A O 1
ATOM 3421 N N . VAL A 1 430 ? -3.484 8.190 38.505 1.00 87.00 430 VAL A N 1
ATOM 3422 C CA . VAL A 1 430 ? -2.410 7.320 39.010 1.00 87.00 430 VAL A CA 1
ATOM 3423 C C . VAL A 1 430 ? -2.918 6.407 40.123 1.00 87.00 430 VAL A C 1
ATOM 3425 O O . VAL A 1 430 ? -2.660 5.204 40.081 1.00 87.00 430 VAL A O 1
ATOM 3428 N N . ALA A 1 431 ? -3.675 6.941 41.082 1.00 85.38 431 ALA A N 1
ATOM 3429 C CA . ALA A 1 431 ? -4.228 6.179 42.197 1.00 85.38 431 ALA A CA 1
ATOM 3430 C C . ALA A 1 431 ? -5.157 5.058 41.711 1.00 85.38 431 ALA A C 1
ATOM 3432 O O . ALA A 1 431 ? -4.959 3.894 42.069 1.00 85.38 431 ALA A O 1
ATOM 3433 N N . LYS A 1 432 ? -6.106 5.380 40.825 1.00 82.62 432 LYS A N 1
ATOM 3434 C CA . LYS A 1 432 ? -7.045 4.414 40.240 1.00 82.62 432 LYS A CA 1
ATOM 3435 C C . LYS A 1 432 ? -6.320 3.364 39.398 1.00 82.62 432 LYS A C 1
ATOM 3437 O O . LYS A 1 432 ? -6.591 2.170 39.515 1.00 82.62 432 LYS A O 1
ATOM 3442 N N . ALA A 1 433 ? -5.366 3.786 38.569 1.00 80.81 433 ALA A N 1
ATOM 3443 C CA . ALA A 1 433 ? -4.602 2.893 37.704 1.00 80.81 433 ALA A CA 1
ATOM 3444 C C . ALA A 1 433 ? -3.688 1.935 38.489 1.00 80.81 433 ALA A C 1
ATOM 3446 O O . ALA A 1 433 ? -3.499 0.790 38.064 1.00 80.81 433 ALA A O 1
ATOM 3447 N N . LEU A 1 434 ? -3.131 2.390 39.613 1.00 85.62 434 LEU A N 1
ATOM 3448 C CA . LEU A 1 434 ? -2.339 1.579 40.535 1.00 85.62 434 LEU A CA 1
ATOM 3449 C C . LEU A 1 434 ? -3.232 0.582 41.284 1.00 85.62 434 LEU A C 1
ATOM 3451 O O . LEU A 1 434 ? -2.939 -0.611 41.289 1.00 85.62 434 LEU A O 1
ATOM 3455 N N . GLN A 1 435 ? -4.365 1.044 41.822 1.00 84.19 435 GLN A N 1
ATOM 3456 C CA . GLN A 1 435 ? -5.335 0.205 42.529 1.00 84.19 435 GLN A CA 1
ATOM 3457 C C . GLN A 1 435 ? -5.869 -0.926 41.641 1.00 84.19 435 GLN A C 1
ATOM 3459 O O . GLN A 1 435 ? -5.866 -2.082 42.057 1.00 84.19 435 GLN A O 1
ATOM 3464 N N . LEU A 1 436 ? -6.250 -0.626 40.394 1.00 77.19 436 LEU A N 1
ATOM 3465 C CA . LEU A 1 436 ? -6.700 -1.636 39.431 1.00 77.19 436 LEU A CA 1
ATOM 3466 C C . LEU A 1 436 ? -5.638 -2.717 39.186 1.00 77.19 436 LEU A C 1
ATOM 3468 O O . LEU A 1 436 ? -5.971 -3.895 39.111 1.00 77.19 436 LEU A O 1
ATOM 3472 N N . ARG A 1 437 ? -4.357 -2.346 39.083 1.00 81.81 437 ARG A N 1
ATOM 3473 C CA . ARG A 1 437 ? -3.259 -3.306 38.865 1.00 81.81 437 ARG A CA 1
ATOM 3474 C C . ARG A 1 437 ? -2.997 -4.184 40.083 1.00 81.81 437 ARG A C 1
ATOM 3476 O O . ARG A 1 437 ? -2.727 -5.369 39.909 1.00 81.81 437 ARG A O 1
ATOM 3483 N N . THR A 1 438 ? -3.102 -3.615 41.281 1.00 79.12 438 THR A N 1
ATOM 3484 C CA . THR A 1 438 ? -2.983 -4.354 42.542 1.00 79.12 438 THR A CA 1
ATOM 3485 C C . THR A 1 438 ? -4.130 -5.352 42.711 1.00 79.12 438 THR A C 1
ATOM 3487 O O . THR A 1 438 ? -3.889 -6.493 43.089 1.00 79.12 438 THR A O 1
ATOM 3490 N N . LEU A 1 439 ? -5.366 -4.951 42.389 1.00 77.75 439 LEU A N 1
ATOM 3491 C CA . LEU A 1 439 ? -6.562 -5.788 42.546 1.00 77.75 439 LEU A CA 1
ATOM 3492 C C . LEU A 1 439 ? -6.686 -6.883 41.475 1.00 77.75 439 LEU A C 1
ATOM 3494 O O . LEU A 1 439 ? -7.127 -7.983 41.780 1.00 77.75 439 LEU A O 1
ATOM 3498 N N . LEU A 1 440 ? -6.286 -6.608 40.229 1.00 58.78 440 LEU A N 1
ATOM 3499 C CA . LEU A 1 440 ? -6.401 -7.553 39.108 1.00 58.78 440 LEU A CA 1
ATOM 3500 C C . LEU A 1 440 ? -5.275 -8.600 39.053 1.00 58.78 440 LEU A C 1
ATOM 3502 O O . LEU A 1 440 ? -5.175 -9.329 38.069 1.00 58.78 440 LEU A O 1
ATOM 3506 N N . GLY A 1 441 ? -4.387 -8.659 40.051 1.00 54.88 441 GLY A N 1
ATOM 3507 C CA . GLY A 1 441 ? -3.371 -9.712 40.148 1.00 54.88 441 GLY A CA 1
ATOM 3508 C C . GLY A 1 441 ? -2.318 -9.725 39.032 1.00 54.88 441 GLY A C 1
ATOM 3509 O O . GLY A 1 441 ? -1.490 -10.623 39.011 1.00 54.88 441 GLY A O 1
ATOM 3510 N N . LYS A 1 442 ? -2.250 -8.715 38.147 1.00 47.31 442 LYS A N 1
ATOM 3511 C CA . LYS A 1 442 ? -1.184 -8.593 37.119 1.00 47.31 442 LYS A CA 1
ATOM 3512 C C . LYS A 1 442 ? 0.228 -8.400 37.703 1.00 47.31 442 LYS A C 1
ATOM 3514 O O . LYS A 1 442 ? 1.189 -8.231 36.957 1.00 47.31 442 LYS A O 1
ATOM 3519 N N . ALA A 1 443 ? 0.328 -8.364 39.027 1.00 43.97 443 ALA A N 1
ATOM 3520 C CA . ALA A 1 443 ? 1.547 -8.246 39.807 1.00 43.97 443 ALA A CA 1
ATOM 3521 C C . ALA A 1 443 ? 1.920 -9.534 40.576 1.00 43.97 443 ALA A C 1
ATOM 3523 O O . ALA A 1 443 ? 2.958 -9.521 41.240 1.00 43.97 443 ALA A O 1
ATOM 3524 N N . ALA A 1 444 ? 1.105 -10.597 40.500 1.00 36.88 444 ALA A N 1
ATOM 3525 C CA . ALA A 1 444 ? 1.441 -11.930 41.009 1.00 36.88 444 ALA A CA 1
ATOM 3526 C C . ALA A 1 444 ? 2.290 -12.700 39.989 1.00 36.88 444 ALA A C 1
ATOM 3528 O O . ALA A 1 444 ? 1.930 -12.675 38.789 1.00 36.88 444 ALA A O 1
#

Foldseek 3Di:
DPDDFDAFFADAPVCVVVVHGDLQHQWTDDPQGIDGCPQKAWLDWAFFKKKWWKWAAFPVVVVVVLVVQVVVDAQDWDDFPNDIWGWDQPPPVQAGIWTDDVVLQKIKGAQGPPDDRGDTDRGIMMMHGPVNVVVDDQVRVQVVVVSRVVRTHDPMDQFFMKTKIKIKMFPDAQDLCNVVQWDAPAPDKDDDADDDDDDDDSPPLFHDDHRRAKIWTHDLQAKIKMKHFVCVSCVVVVNNVVVVVSSQPDADPDRNGGPDDPVTTMMMIMIIGDGLQLLQQLVVQLVVDPPRDDSSGPLRRGSSNCVLCVLVVQLVNCVNGFRWDDDPDPSNIHGPSVSSCSNSPDDHDNHPDDDDRDGHHDDPLPPCVVVLVVVLLVLLLVCLLVVHALVRSVVCCVVVVSVVSLQVVVCVVQVVVVHHDDVVVVSVVSRVSSVCSNVVVSND

pLDDT: mean 82.82, std 16.19, range [23.78, 97.75]

Solvent-accessible surface area (backbone atoms only — not comparable to full-atom values): 24468 Å² total; per-residue (Å²): 131,86,78,77,67,38,76,60,50,28,17,37,78,68,30,51,74,71,72,41,80,25,99,80,31,42,36,32,39,52,100,85,48,79,45,79,44,76,68,45,41,75,35,43,59,42,65,46,36,41,37,41,30,27,25,21,27,55,39,60,71,60,48,51,50,54,52,51,46,60,71,76,46,90,73,39,69,48,80,57,88,93,37,72,22,42,49,46,72,19,74,90,75,55,23,56,32,25,35,39,26,78,87,69,26,40,36,39,32,37,48,33,74,86,58,64,71,90,42,72,38,67,32,37,35,42,37,38,34,41,72,44,50,73,77,50,53,60,69,54,48,47,52,54,51,51,57,53,42,53,69,52,23,49,80,58,40,60,67,18,28,22,46,26,37,35,37,32,27,31,71,59,76,85,56,96,58,42,78,80,38,40,50,51,86,56,88,46,75,47,74,55,80,70,98,56,94,79,83,90,52,100,85,61,86,64,63,77,58,66,77,89,39,30,38,39,39,36,42,84,86,32,62,25,41,37,40,33,44,41,55,63,51,26,52,76,67,77,40,39,70,63,51,50,60,52,27,50,67,16,70,33,99,44,95,89,38,49,56,56,55,95,87,56,67,36,32,31,44,33,39,33,38,20,30,69,48,41,46,14,32,32,46,28,53,34,75,74,42,97,79,59,65,81,70,47,59,62,37,37,11,34,66,60,45,41,46,40,42,42,38,60,50,52,43,52,42,48,66,49,52,26,46,47,38,73,50,97,48,92,83,45,41,27,49,23,68,69,57,47,48,54,58,75,71,57,65,62,45,81,63,69,72,92,75,82,89,39,78,37,76,75,59,91,88,56,87,49,61,67,62,51,52,50,50,52,54,50,51,41,46,54,34,31,52,70,66,50,49,54,69,56,48,50,52,51,43,59,71,63,80,52,33,68,61,49,51,57,48,49,36,55,54,23,52,75,69,78,38,86,66,50,73,65,59,56,50,50,51,50,35,52,57,30,50,52,40,54,72,66,48,82,52,111

Nearest PDB structures (foldseek):
  5iqb-assembly1_A  TM=2.586E-01  e=6.968E+00  Staphylococcus aureus
  3eee-assembly4_D  TM=2.332E-01  e=9.273E+00  Caldanaerobacter subterraneus subsp. tengcongensis

Radius of gyration: 25.64 Å; Cα contacts (8 Å, |Δi|>4): 745; chains: 1; bounding box: 62×53×84 Å

Secondary structure (DSSP, 8-state):
--PPPBPPEEE-HHHHHTT---TT-SEEEETTEEEE-TT-EEEEEEEEEEEEEEEEEE-HHHHHHHHHHHHH-TT-EEEETTEEEEEEE-TTSSEEEEEEETTTTEEEEEEETTS-TTS-EEEEEEEE-HHHHHT--HHHHHHHHHHHHHHHEEEEEEEEEEEEEEEEEES----TTHHHHEEES-S-EEE--S-------TT-----SSTTSEEEEE-TTSEEEEEEEHHHHHHHTT-HHHHHHHHTTSB-SSTTSBS--TTSPPEEEEEEE-HHHHHHHHHHHHTTSTTTTTTTTTSTTSHHHHHTTHHHHHHHHHHHEEEEEE-SSTT-EEE-HHHHHHHHH--SS---S-------PPPTTSS-HHHHHHHHHHHHHHHHHTT--HHHHHHHHHTSS-HHHHHHHHHHHHHHTT----HHHHHHHHHHHHHHHHHTTTT-